Protein AF-0000000082940488 (afdb_homodimer)

Radius of gyration: 34.92 Å; Cα contacts (8 Å, |Δi|>4): 1379; chains: 2; bounding box: 89×104×73 Å

Sequence (712 aa):
MIVILLLLTILHTGLAAIAGYEEVENSFLTKLGLNRRPVVEKNLKIPSATMDLYNSMSNAMTTHFPLPGLHTTSANTAKTYYNKGSTPLNTKSKKYRLQFDIDFIPEKEQIKAAEVRFTMLNNKVQRNEEFIHVIIHDIIQPGTKGVSKPILRIIDSKSINMSKVSKSESFDVTPFIERLSKNKFKENHGILVQCVTLSGSQIRLLSVFDFVSPEKTLLLVYTDDGTSEKSTLERMMQRSKRSVGHSQKRAKKICQRYSMYVDFKEVGFNDWIKAPPGYEAFYCQGKCSFPLASHINASNHAVMQTLMNNYNPALVPLSCCVPTKQSLQTLLYVDVDGKLVVKNYPDMSVDECGCRMIVILLLLTILHTGLAAIAGYEEVENSFLTKLGLNRRPVVEKNLKIPSATMDLYNSMSNAMTTHFPLPGLHTTSANTAKTYYNKGSTPLNTKSKKYRLQFDIDFIPEKEQIKAAEVRFTMLNNKVQRNEEFIHVIIHDIIQPGTKGVSKPILRIIDSKSINMSKVSKSESFDVTPFIERLSKNKFKENHGILVQCVTLSGSQIRLLSVFDFVSPEKTLLLVYTDDGTSEKSTLERMMQRSKRSVGHSQKRAKKICQRYSMYVDFKEVGFNDWIKAPPGYEAFYCQGKCSFPLASHINASNHAVMQTLMNNYNPALVPLSCCVPTKQSLQTLLYVDVDGKLVVKNYPDMSVDECGCR

pLDDT: mean 78.87, std 17.63, range [28.97, 97.25]

Nearest PDB structures (foldseek):
  7zjf-assembly1_A  TM=9.620E-01  e=2.132E-12  Homo sapiens
  3qb4-assembly3_A  TM=9.703E-01  e=2.660E-12  Homo sapiens
  3qb4-assembly3_C  TM=9.561E-01  e=3.918E-12  Homo sapiens
  1lx5-assembly1_A-2  TM=9.769E-01  e=5.772E-12  Homo sapiens
  4n1d-assembly1_A-2  TM=9.496E-01  e=1.252E-11  Homo sapiens

Structure (mmCIF, N/CA/C/O backbone):
data_AF-0000000082940488-model_v1
#
loop_
_entity.id
_entity.type
_entity.pdbx_description
1 polymer 'TGF-beta family profile domain-containing protein'
#
loop_
_atom_site.group_PDB
_atom_site.id
_atom_site.type_symbol
_atom_site.label_atom_id
_atom_site.label_alt_id
_atom_site.label_comp_id
_atom_site.label_asym_id
_atom_site.label_entity_id
_atom_site.label_seq_id
_atom_site.pdbx_PDB_ins_code
_atom_site.Cartn_x
_atom_site.Cartn_y
_atom_site.Cartn_z
_atom_site.occupancy
_atom_site.B_iso_or_equiv
_atom_site.auth_seq_id
_atom_site.auth_comp_id
_atom_site.auth_asym_id
_atom_site.auth_atom_id
_atom_site.pdbx_PDB_model_num
ATOM 1 N N . MET A 1 1 ? 52.688 29.641 -3.926 1 44.78 1 MET A N 1
ATOM 2 C CA . MET A 1 1 ? 51.844 28.922 -4.887 1 44.78 1 MET A CA 1
ATOM 3 C C . MET A 1 1 ? 51.125 27.766 -4.211 1 44.78 1 MET A C 1
ATOM 5 O O . MET A 1 1 ? 49.969 27.469 -4.566 1 44.78 1 MET A O 1
ATOM 9 N N . ILE A 1 2 ? 51.688 27.156 -3.203 1 55.81 2 ILE A N 1
ATOM 10 C CA . ILE A 1 2 ? 51.094 26.016 -2.51 1 55.81 2 ILE A CA 1
ATOM 11 C C . ILE A 1 2 ? 50 26.516 -1.569 1 55.81 2 ILE A C 1
ATOM 13 O O . ILE A 1 2 ? 48.938 25.906 -1.482 1 55.81 2 ILE A O 1
ATOM 17 N N . VAL A 1 3 ? 50.125 27.594 -0.864 1 59.62 3 VAL A N 1
ATOM 18 C CA . VAL A 1 3 ? 49.125 28.109 0.064 1 59.62 3 VAL A CA 1
ATOM 19 C C . VAL A 1 3 ? 47.906 28.547 -0.708 1 59.62 3 VAL A C 1
ATOM 21 O O . VAL A 1 3 ? 46.781 28.328 -0.273 1 59.62 3 VAL A O 1
ATOM 24 N N . ILE A 1 4 ? 48.062 29.094 -1.872 1 55.78 4 ILE A N 1
ATOM 25 C CA . ILE A 1 4 ? 46.906 29.531 -2.67 1 55.78 4 ILE A CA 1
ATOM 26 C C . ILE A 1 4 ? 46.188 28.312 -3.211 1 55.78 4 ILE A C 1
ATOM 28 O O . ILE A 1 4 ? 44.938 28.281 -3.229 1 55.78 4 ILE A O 1
ATOM 32 N N . LEU A 1 5 ? 46.875 27.203 -3.498 1 52.09 5 LEU A N 1
ATOM 33 C CA . LEU A 1 5 ? 46.219 26 -3.984 1 52.09 5 LEU A CA 1
ATOM 34 C C . LEU A 1 5 ? 45.438 25.312 -2.861 1 52.09 5 LEU A C 1
ATOM 36 O O . LEU A 1 5 ? 44.344 24.781 -3.086 1 52.09 5 LEU A O 1
ATOM 40 N N . LEU A 1 6 ? 45.969 25.391 -1.644 1 52.34 6 LEU A N 1
ATOM 41 C CA . LEU A 1 6 ? 45.25 24.797 -0.525 1 52.34 6 LEU A CA 1
ATOM 42 C C . LEU A 1 6 ? 44 25.594 -0.177 1 52.34 6 LEU A C 1
ATOM 44 O O . LEU A 1 6 ? 42.969 25.016 0.131 1 52.34 6 LEU A O 1
ATOM 48 N N . LEU A 1 7 ? 44.094 26.875 -0.26 1 52.06 7 LEU A N 1
ATOM 49 C CA . LEU A 1 7 ? 42.938 27.703 0.033 1 52.06 7 LEU A CA 1
ATOM 50 C C . LEU A 1 7 ? 41.875 27.516 -1.036 1 52.06 7 LEU A C 1
ATOM 52 O O . LEU A 1 7 ? 40.656 27.5 -0.726 1 52.06 7 LEU A O 1
ATOM 56 N N . LEU A 1 8 ? 42.25 27.297 -2.219 1 49.84 8 LEU A N 1
ATOM 57 C CA . LEU A 1 8 ? 41.281 27.094 -3.285 1 49.84 8 LEU A CA 1
ATOM 58 C C . LEU A 1 8 ? 40.625 25.719 -3.158 1 49.84 8 LEU A C 1
ATOM 60 O O . LEU A 1 8 ? 39.438 25.578 -3.459 1 49.84 8 LEU A O 1
ATOM 64 N N . THR A 1 9 ? 41.312 24.75 -2.674 1 49.22 9 THR A N 1
ATOM 65 C CA . THR A 1 9 ? 40.719 23.438 -2.461 1 49.22 9 THR A CA 1
ATOM 66 C C . THR A 1 9 ? 39.75 23.484 -1.264 1 49.22 9 THR A C 1
ATOM 68 O O . THR A 1 9 ? 38.719 22.844 -1.279 1 49.22 9 THR A O 1
ATOM 71 N N . ILE A 1 10 ? 40.094 24.172 -0.23 1 49.59 10 ILE A N 1
ATOM 72 C CA . ILE A 1 10 ? 39.219 24.297 0.922 1 49.59 10 ILE A CA 1
ATOM 73 C C . ILE A 1 10 ? 37.969 25.125 0.539 1 49.59 10 ILE A C 1
ATOM 75 O O . ILE A 1 10 ? 36.844 24.797 0.924 1 49.59 10 ILE A O 1
ATOM 79 N N . LEU A 1 11 ? 38.125 26.141 -0.201 1 48.94 11 LEU A N 1
ATOM 80 C CA . LEU A 1 11 ? 37 26.953 -0.658 1 48.94 11 LEU A CA 1
ATOM 81 C C . LEU A 1 11 ? 36.125 26.172 -1.628 1 48.94 11 LEU A C 1
ATOM 83 O O . LEU A 1 11 ? 34.875 26.297 -1.596 1 48.94 11 LEU A O 1
ATOM 87 N N . HIS A 1 12 ? 36.656 25.406 -2.475 1 46.78 12 HIS A N 1
ATOM 88 C CA . HIS A 1 12 ? 35.875 24.594 -3.398 1 46.78 12 HIS A CA 1
ATOM 89 C C . HIS A 1 12 ? 35.156 23.469 -2.666 1 46.78 12 HIS A C 1
ATOM 91 O O . HIS A 1 12 ? 34 23.156 -2.99 1 46.78 12 HIS A O 1
ATOM 97 N N . THR A 1 13 ? 35.781 22.922 -1.69 1 50.03 13 THR A N 1
ATOM 98 C CA . THR A 1 13 ? 35.125 21.906 -0.878 1 50.03 13 THR A CA 1
ATOM 99 C C . THR A 1 13 ? 34.062 22.531 0.016 1 50.03 13 THR A C 1
ATOM 101 O O . THR A 1 13 ? 33 21.953 0.226 1 50.03 13 THR A O 1
ATOM 104 N N . GLY A 1 14 ? 34.344 23.688 0.537 1 47.44 14 GLY A N 1
ATOM 105 C CA . GLY A 1 14 ? 33.344 24.438 1.308 1 47.44 14 GLY A CA 1
ATOM 106 C C . GLY A 1 14 ? 32.156 24.875 0.481 1 47.44 14 GLY A C 1
ATOM 107 O O . GLY A 1 14 ? 31 24.734 0.917 1 47.44 14 GLY A O 1
ATOM 108 N N . LEU A 1 15 ? 32.469 25.375 -0.651 1 48.31 15 LEU A N 1
ATOM 109 C CA . LEU A 1 15 ? 31.406 25.844 -1.541 1 48.31 15 LEU A CA 1
ATOM 110 C C . LEU A 1 15 ? 30.609 24.656 -2.082 1 48.31 15 LEU A C 1
ATOM 112 O O . LEU A 1 15 ? 29.375 24.75 -2.215 1 48.31 15 LEU A O 1
ATOM 116 N N . ALA A 1 16 ? 31.266 23.594 -2.436 1 48.19 16 ALA A N 1
ATOM 117 C CA . ALA A 1 16 ? 30.562 22.406 -2.895 1 48.19 16 ALA A CA 1
ATOM 118 C C . ALA A 1 16 ? 29.703 21.812 -1.783 1 48.19 16 ALA A C 1
ATOM 120 O O . ALA A 1 16 ? 28.578 21.375 -2.031 1 48.19 16 ALA A O 1
ATOM 121 N N . ALA A 1 17 ? 30.312 21.922 -0.605 1 56 17 ALA A N 1
ATOM 122 C CA . ALA A 1 17 ? 29.547 21.469 0.557 1 56 17 ALA A CA 1
ATOM 123 C C . ALA A 1 17 ? 28.328 22.375 0.787 1 56 17 ALA A C 1
ATOM 125 O O . ALA A 1 17 ? 27.234 21.875 1.087 1 56 17 ALA A O 1
ATOM 126 N N . ILE A 1 18 ? 28.578 23.688 0.544 1 57.03 18 ILE A N 1
ATOM 127 C CA . ILE A 1 18 ? 27.484 24.625 0.733 1 57.03 18 ILE A CA 1
ATOM 128 C C . ILE A 1 18 ? 26.438 24.438 -0.36 1 57.03 18 ILE A C 1
ATOM 130 O O . ILE A 1 18 ? 25.234 24.422 -0.082 1 57.03 18 ILE A O 1
ATOM 134 N N . ALA A 1 19 ? 26.891 24.266 -1.658 1 57.62 19 ALA A N 1
ATOM 135 C CA . ALA A 1 19 ? 25.953 24.062 -2.764 1 57.62 19 ALA A CA 1
ATOM 136 C C . ALA A 1 19 ? 25.172 22.766 -2.598 1 57.62 19 ALA A C 1
ATOM 138 O O . ALA A 1 19 ? 23.969 22.719 -2.859 1 57.62 19 ALA A O 1
ATOM 139 N N . GLY A 1 20 ? 25.922 21.844 -2.098 1 62.97 20 GLY A N 1
ATOM 140 C CA . GLY A 1 20 ? 25.266 20.578 -1.836 1 62.97 20 GLY A CA 1
ATOM 141 C C . GLY A 1 20 ? 24.172 20.672 -0.779 1 62.97 20 GLY A C 1
ATOM 142 O O . GLY A 1 20 ? 23.094 20.125 -0.945 1 62.97 20 GLY A O 1
ATOM 143 N N . TYR A 1 21 ? 24.469 21.562 0.129 1 69.44 21 TYR A N 1
ATOM 144 C CA . TYR A 1 21 ? 23.516 21.75 1.215 1 69.44 21 TYR A CA 1
ATOM 145 C C . TYR A 1 21 ? 22.25 22.453 0.721 1 69.44 21 TYR A C 1
ATOM 147 O O . TYR A 1 21 ? 21.141 22.062 1.073 1 69.44 21 TYR A O 1
ATOM 155 N N . GLU A 1 22 ? 22.484 23.453 -0.119 1 75.19 22 GLU A N 1
ATOM 156 C CA . GLU A 1 22 ? 21.344 24.203 -0.61 1 75.19 22 GLU A CA 1
ATOM 157 C C . GLU A 1 22 ? 20.422 23.344 -1.455 1 75.19 22 GLU A C 1
ATOM 159 O O . GLU A 1 22 ? 19.188 23.453 -1.372 1 75.19 22 GLU A O 1
ATOM 164 N N . GLU A 1 23 ? 21.031 22.531 -2.133 1 74.19 23 GLU A N 1
ATOM 165 C CA . GLU A 1 23 ? 20.234 21.656 -2.986 1 74.19 23 GLU A CA 1
ATOM 166 C C . GLU A 1 23 ? 19.438 20.656 -2.156 1 74.19 23 GLU A C 1
ATOM 168 O O . GLU A 1 23 ? 18.281 20.375 -2.447 1 74.19 23 GLU A O 1
ATOM 173 N N . VAL A 1 24 ? 20.078 20.219 -1.162 1 72.38 24 VAL A N 1
ATOM 174 C CA . VAL A 1 24 ? 19.422 19.234 -0.3 1 72.38 24 VAL A CA 1
ATOM 175 C C . VAL A 1 24 ? 18.297 19.906 0.484 1 72.38 24 VAL A C 1
ATOM 177 O O . VAL A 1 24 ? 17.203 19.344 0.636 1 72.38 24 VAL A O 1
ATOM 180 N N . GLU A 1 25 ? 18.672 21.078 0.866 1 77.5 25 GLU A N 1
ATOM 181 C CA . GLU A 1 25 ? 17.656 21.844 1.582 1 77.5 25 GLU A CA 1
ATOM 182 C C . GLU A 1 25 ? 16.438 22.109 0.695 1 77.5 25 GLU A C 1
ATOM 184 O O . GLU A 1 25 ? 15.297 21.953 1.136 1 77.5 25 GLU A O 1
ATOM 189 N N . ASN A 1 26 ? 16.734 22.391 -0.512 1 78.56 26 ASN A N 1
ATOM 190 C CA . ASN A 1 26 ? 15.641 22.656 -1.443 1 78.56 26 ASN A CA 1
ATOM 191 C C . ASN A 1 26 ? 14.797 21.422 -1.713 1 78.56 26 ASN A C 1
ATOM 193 O O . ASN A 1 26 ? 13.578 21.5 -1.856 1 78.56 26 ASN A O 1
ATOM 197 N N . SER A 1 27 ? 15.492 20.375 -1.726 1 75.06 27 SER A N 1
ATOM 198 C CA . SER A 1 27 ? 14.773 19.125 -1.928 1 75.06 27 SER A CA 1
ATOM 199 C C . SER A 1 27 ? 13.844 18.828 -0.754 1 75.06 27 SER A C 1
ATOM 201 O O . SER A 1 27 ? 12.703 18.391 -0.95 1 75.06 27 SER A O 1
ATOM 203 N N . PHE A 1 28 ? 14.391 19.109 0.377 1 78 28 PHE A N 1
ATOM 204 C CA . PHE A 1 28 ? 13.578 18.891 1.57 1 78 28 PHE A CA 1
ATOM 205 C C . PHE A 1 28 ? 12.383 19.844 1.596 1 78 28 PHE A C 1
ATOM 207 O O . PHE A 1 28 ? 11.258 19.422 1.873 1 78 28 PHE A O 1
ATOM 214 N N . LEU A 1 29 ? 12.68 21.016 1.239 1 82.69 29 LEU A N 1
ATOM 215 C CA . LEU A 1 29 ? 11.617 22.016 1.212 1 82.69 29 LEU A CA 1
ATOM 216 C C . LEU A 1 29 ? 10.547 21.641 0.192 1 82.69 29 LEU A C 1
ATOM 218 O O . LEU A 1 29 ? 9.352 21.75 0.47 1 82.69 29 LEU A O 1
ATOM 222 N N . THR A 1 30 ? 11.016 21.172 -0.862 1 76.94 30 THR A N 1
ATOM 223 C CA . THR A 1 30 ? 10.078 20.766 -1.903 1 76.94 30 THR A CA 1
ATOM 224 C C . THR A 1 30 ? 9.203 19.609 -1.425 1 76.94 30 THR A C 1
ATOM 226 O O . THR A 1 30 ? 8.008 19.562 -1.714 1 76.94 30 THR A O 1
ATOM 229 N N . LYS A 1 31 ? 9.805 18.75 -0.681 1 73.69 31 LYS A N 1
ATOM 230 C CA . LYS A 1 31 ? 9.062 17.609 -0.146 1 73.69 31 LYS A CA 1
ATOM 231 C C . LYS A 1 31 ? 8.016 18.078 0.865 1 73.69 31 LYS A C 1
ATOM 233 O O . LYS A 1 31 ? 6.965 17.438 1.011 1 73.69 31 LYS A O 1
ATOM 238 N N . LEU A 1 32 ? 8.406 19.172 1.502 1 73.31 32 LEU A N 1
ATOM 239 C CA . LEU A 1 32 ? 7.461 19.719 2.473 1 73.31 32 LEU A CA 1
ATOM 240 C C . LEU A 1 32 ? 6.43 20.609 1.787 1 73.31 32 LEU A C 1
ATOM 242 O O . LEU A 1 32 ? 5.516 21.109 2.438 1 73.31 32 LEU A O 1
ATOM 246 N N . GLY A 1 33 ? 6.641 20.719 0.52 1 72.81 33 GLY A N 1
ATOM 247 C CA . GLY A 1 33 ? 5.723 21.562 -0.225 1 72.81 33 GLY A CA 1
ATOM 248 C C . GLY A 1 33 ? 6.078 23.031 -0.154 1 72.81 33 GLY A C 1
ATOM 249 O O . GLY A 1 33 ? 5.219 23.891 -0.354 1 72.81 33 GLY A O 1
ATOM 250 N N . LEU A 1 34 ? 7.285 23.25 0.234 1 79.69 34 LEU A N 1
ATOM 251 C CA . LEU A 1 34 ? 7.766 24.625 0.327 1 79.69 34 LEU A CA 1
ATOM 252 C C . LEU A 1 34 ? 8.703 24.953 -0.83 1 79.69 34 LEU A C 1
ATOM 254 O O . LEU A 1 34 ? 9.453 24.094 -1.292 1 79.69 34 LEU A O 1
ATOM 258 N N . ASN A 1 35 ? 8.555 26.109 -1.35 1 80.56 35 ASN A N 1
ATOM 259 C CA . ASN A 1 35 ? 9.398 26.5 -2.467 1 80.56 35 ASN A CA 1
ATOM 260 C C . ASN A 1 35 ? 10.609 27.312 -1.991 1 80.56 35 ASN A C 1
ATOM 262 O O . ASN A 1 35 ? 11.594 27.453 -2.717 1 80.56 35 ASN A O 1
ATOM 266 N N . ARG A 1 36 ? 10.453 27.828 -0.798 1 85.06 36 ARG A N 1
ATOM 267 C CA . ARG A 1 36 ? 11.555 28.578 -0.198 1 85.06 36 ARG A CA 1
ATOM 268 C C . ARG A 1 36 ? 11.492 28.516 1.324 1 85.06 36 ARG A C 1
ATOM 270 O O . ARG A 1 36 ? 10.469 28.141 1.895 1 85.06 36 ARG A O 1
ATOM 277 N N . ARG A 1 37 ? 12.523 28.875 1.889 1 87.19 37 ARG A N 1
ATOM 278 C CA . ARG A 1 37 ? 12.586 28.906 3.346 1 87.19 37 ARG A CA 1
ATOM 279 C C . ARG A 1 37 ? 11.656 29.984 3.908 1 87.19 37 ARG A C 1
ATOM 281 O O . ARG A 1 37 ? 11.664 31.125 3.445 1 87.19 37 ARG A O 1
ATOM 288 N N . PRO A 1 38 ? 10.922 29.594 4.797 1 88.94 38 PRO A N 1
ATOM 289 C CA . PRO A 1 38 ? 10.008 30.578 5.379 1 88.94 38 PRO A CA 1
ATOM 290 C C . PRO A 1 38 ? 10.727 31.609 6.242 1 88.94 38 PRO A C 1
ATOM 292 O O . PRO A 1 38 ? 11.734 31.297 6.875 1 88.94 38 PRO A O 1
ATOM 295 N N . VAL A 1 39 ? 10.188 32.781 6.098 1 85.94 39 VAL A N 1
ATOM 296 C CA . VAL A 1 39 ? 10.688 33.844 6.953 1 85.94 39 VAL A CA 1
ATOM 297 C C . VAL A 1 39 ? 9.766 34.031 8.164 1 85.94 39 VAL A C 1
ATOM 299 O O . VAL A 1 39 ? 8.57 34.281 8.008 1 85.94 39 VAL A O 1
ATOM 302 N N . VAL A 1 40 ? 10.422 33.812 9.281 1 87.56 40 VAL A N 1
ATOM 303 C CA . VAL A 1 40 ? 9.609 33.812 10.492 1 87.56 40 VAL A CA 1
ATOM 304 C C . VAL A 1 40 ? 9.859 35.094 11.266 1 87.56 40 VAL A C 1
ATOM 306 O O . VAL A 1 40 ? 10.992 35.562 11.352 1 87.56 40 VAL A O 1
ATOM 309 N N . GLU A 1 41 ? 8.758 35.562 11.734 1 83.5 41 GLU A N 1
ATOM 310 C CA . GLU A 1 41 ? 8.867 36.719 12.625 1 83.5 41 GLU A CA 1
ATOM 311 C C . GLU A 1 41 ? 9.508 36.344 13.953 1 83.5 41 GLU A C 1
ATOM 313 O O . GLU A 1 41 ? 9.273 35.25 14.469 1 83.5 41 GLU A O 1
ATOM 318 N N . LYS A 1 42 ? 10.477 37.125 14.484 1 76.88 42 LYS A N 1
ATOM 319 C CA . LYS A 1 42 ? 11.258 36.875 15.688 1 76.88 42 LYS A CA 1
ATOM 320 C C . LYS A 1 42 ? 10.359 36.5 16.875 1 76.88 42 LYS A C 1
ATOM 322 O O . LYS A 1 42 ? 10.656 35.594 17.625 1 76.88 42 LYS A O 1
ATOM 327 N N . ASN A 1 43 ? 9.219 37.25 17.031 1 81.94 43 ASN A N 1
ATOM 328 C CA . ASN A 1 43 ? 8.406 37.031 18.234 1 81.94 43 ASN A CA 1
ATOM 329 C C . ASN A 1 43 ? 7.09 36.344 17.891 1 81.94 43 ASN A C 1
ATOM 331 O O . ASN A 1 43 ? 6.027 36.75 18.359 1 81.94 43 ASN A O 1
ATOM 335 N N . LEU A 1 44 ? 7.305 35.188 17.203 1 86.44 44 LEU A N 1
ATOM 336 C CA . LEU A 1 44 ? 6.086 34.469 16.875 1 86.44 44 LEU A CA 1
ATOM 337 C C . LEU A 1 44 ? 5.645 33.594 18.047 1 86.44 44 LEU A C 1
ATOM 339 O O . LEU A 1 44 ? 6.426 32.781 18.562 1 86.44 44 LEU A O 1
ATOM 343 N N . LYS A 1 45 ? 4.453 33.844 18.562 1 88.31 45 LYS A N 1
ATOM 344 C CA . LYS A 1 45 ? 3.879 33.031 19.641 1 88.31 45 LYS A CA 1
ATOM 345 C C . LYS A 1 45 ? 2.922 32 19.078 1 88.31 45 LYS A C 1
ATOM 347 O O . LYS A 1 45 ? 2.049 32.312 18.266 1 88.31 45 LYS A O 1
ATOM 352 N N . ILE A 1 46 ? 3.133 30.75 19.531 1 93.5 46 ILE A N 1
ATOM 353 C CA . ILE A 1 46 ? 2.26 29.656 19.109 1 93.5 46 ILE A CA 1
ATOM 354 C C . ILE A 1 46 ? 1.035 29.594 20.016 1 93.5 46 ILE A C 1
ATOM 356 O O . ILE A 1 46 ? 1.158 29.344 21.219 1 93.5 46 ILE A O 1
ATOM 360 N N . PRO A 1 47 ? -0.066 29.766 19.391 1 93.19 47 PRO A N 1
ATOM 361 C CA . PRO A 1 47 ? -1.275 29.672 20.203 1 93.19 47 PRO A CA 1
ATOM 362 C C . PRO A 1 47 ? -1.434 28.297 20.859 1 93.19 47 PRO A C 1
ATOM 364 O O . PRO A 1 47 ? -1.02 27.281 20.297 1 93.19 47 PRO A O 1
ATOM 367 N N . SER A 1 48 ? -2.1 28.328 21.984 1 89 48 SER A N 1
ATOM 368 C CA . SER A 1 48 ? -2.295 27.078 22.719 1 89 48 SER A CA 1
ATOM 369 C C . SER A 1 48 ? -3.123 26.078 21.922 1 89 48 SER A C 1
ATOM 371 O O . SER A 1 48 ? -2.857 24.875 21.953 1 89 48 SER A O 1
ATOM 373 N N . ALA A 1 49 ? -4.039 26.594 21.219 1 87.75 49 ALA A N 1
ATOM 374 C CA . ALA A 1 49 ? -4.895 25.719 20.422 1 87.75 49 ALA A CA 1
ATOM 375 C C . ALA A 1 49 ? -4.09 24.984 19.359 1 87.75 49 ALA A C 1
ATOM 377 O O . ALA A 1 49 ? -4.324 23.797 19.109 1 87.75 49 ALA A O 1
ATOM 378 N N . THR A 1 50 ? -3.193 25.656 18.781 1 92.5 50 THR A N 1
ATOM 379 C CA . THR A 1 50 ? -2.346 25.047 17.766 1 92.5 50 THR A CA 1
ATOM 380 C C . THR A 1 50 ? -1.415 24.016 18.391 1 92.5 50 THR A C 1
ATOM 382 O O . THR A 1 50 ? -1.231 22.922 17.828 1 92.5 50 THR A O 1
ATOM 385 N N . MET A 1 51 ? -0.918 24.359 19.516 1 92.31 51 MET A N 1
ATOM 386 C CA . MET A 1 51 ? -0.034 23.438 20.203 1 92.31 51 MET A CA 1
ATOM 387 C C . MET A 1 51 ? -0.795 22.188 20.625 1 92.31 51 MET A C 1
ATOM 389 O O . MET A 1 51 ? -0.266 21.078 20.562 1 92.31 51 MET A O 1
ATOM 393 N N . ASP A 1 52 ? -1.982 22.453 21.062 1 88.38 52 ASP A N 1
ATOM 394 C CA . ASP A 1 52 ? -2.824 21.328 21.422 1 88.38 52 ASP A CA 1
ATOM 395 C C . ASP A 1 52 ? -3.08 20.422 20.219 1 88.38 52 ASP A C 1
ATOM 397 O O . ASP A 1 52 ? -3.074 19.188 20.359 1 88.38 52 ASP A O 1
ATOM 401 N N . LEU A 1 53 ? -3.316 21.047 19.219 1 88.62 53 LEU A N 1
ATOM 402 C CA . LEU A 1 53 ? -3.527 20.297 17.984 1 88.62 53 LEU A CA 1
ATOM 403 C C . LEU A 1 53 ? -2.289 19.484 17.625 1 88.62 53 LEU A C 1
ATOM 405 O O . LEU A 1 53 ? -2.393 18.297 17.297 1 88.62 53 LEU A O 1
ATOM 409 N N . TYR A 1 54 ? -1.173 20.047 17.641 1 92.94 54 TYR A N 1
ATOM 410 C CA . TYR A 1 54 ? 0.091 19.359 17.375 1 92.94 54 TYR A CA 1
ATOM 411 C C . TYR A 1 54 ? 0.265 18.156 18.281 1 92.94 54 TYR A C 1
ATOM 413 O O . TYR A 1 54 ? 0.608 17.062 17.812 1 92.94 54 TYR A O 1
ATOM 421 N N . ASN A 1 55 ? 0.017 18.375 19.531 1 90.88 55 ASN A N 1
ATOM 422 C CA . ASN A 1 55 ? 0.179 17.281 20.5 1 90.88 55 ASN A CA 1
ATOM 423 C C . ASN A 1 55 ? -0.799 16.141 20.234 1 90.88 55 ASN A C 1
ATOM 425 O O . ASN A 1 55 ? -0.436 14.977 20.328 1 90.88 55 ASN A O 1
ATOM 429 N N . SER A 1 56 ? -1.923 16.547 19.875 1 86.69 56 SER A N 1
ATOM 430 C CA . SER A 1 56 ? -2.932 15.531 19.578 1 86.69 56 SER A CA 1
ATOM 431 C C . SER A 1 56 ? -2.559 14.727 18.344 1 86.69 56 SER A C 1
ATOM 433 O O . SER A 1 56 ? -2.684 13.5 18.328 1 86.69 56 SER A O 1
ATOM 435 N N . MET A 1 57 ? -2.051 15.367 17.359 1 85.69 57 MET A N 1
ATOM 436 C CA . MET A 1 57 ? -1.688 14.719 16.109 1 85.69 57 MET A CA 1
ATOM 437 C C . MET A 1 57 ? -0.433 13.867 16.281 1 85.69 57 MET A C 1
ATOM 439 O O . MET A 1 57 ? -0.303 12.812 15.656 1 85.69 57 MET A O 1
ATOM 443 N N . SER A 1 58 ? 0.415 14.406 17 1 87.25 58 SER A N 1
ATOM 444 C CA . SER A 1 58 ? 1.673 13.703 17.234 1 87.25 58 SER A CA 1
ATOM 445 C C . SER A 1 58 ? 1.45 12.422 18.031 1 87.25 58 SER A C 1
ATOM 447 O O . SER A 1 58 ? 2.152 11.43 17.828 1 87.25 58 SER A O 1
ATOM 449 N N . ASN A 1 59 ? 0.486 12.469 18.891 1 79.94 59 ASN A N 1
ATOM 450 C CA . ASN A 1 59 ? 0.208 11.312 19.734 1 79.94 59 ASN A CA 1
ATOM 451 C C . ASN A 1 59 ? -0.758 10.344 19.047 1 79.94 59 ASN A C 1
ATOM 453 O O . ASN A 1 59 ? -0.744 9.148 19.328 1 79.94 59 ASN A O 1
ATOM 457 N N . ALA A 1 60 ? -1.731 10.93 18.25 1 65.88 60 ALA A N 1
ATOM 458 C CA . ALA A 1 60 ? -2.746 10.086 17.641 1 65.88 60 ALA A CA 1
ATOM 459 C C . ALA A 1 60 ? -2.199 9.406 16.375 1 65.88 60 ALA A C 1
ATOM 461 O O . ALA A 1 60 ? -1.346 9.961 15.688 1 65.88 60 ALA A O 1
ATOM 462 N N . MET A 1 61 ? -1.645 8.266 16.484 1 53.25 61 MET A N 1
ATOM 463 C CA . MET A 1 61 ? -1.134 7.543 15.328 1 53.25 61 MET A CA 1
ATOM 464 C C . MET A 1 61 ? -2.066 7.699 14.133 1 53.25 61 MET A C 1
ATOM 466 O O . MET A 1 61 ? -1.746 7.258 13.031 1 53.25 61 MET A O 1
ATOM 470 N N . THR A 1 62 ? -3.295 8.102 14.406 1 52.19 62 THR A N 1
ATOM 471 C CA . THR A 1 62 ? -4.234 8.109 13.297 1 52.19 62 THR A CA 1
ATOM 472 C C . THR A 1 62 ? -4.461 9.539 12.789 1 52.19 62 THR A C 1
ATOM 474 O O . THR A 1 62 ? -4.348 10.492 13.555 1 52.19 62 THR A O 1
ATOM 477 N N . THR A 1 63 ? -4.273 9.688 11.609 1 52.91 63 THR A N 1
ATOM 478 C CA . THR A 1 63 ? -4.512 10.93 10.875 1 52.91 63 THR A CA 1
ATOM 479 C C . THR A 1 63 ? -5.914 11.461 11.156 1 52.91 63 THR A C 1
ATOM 481 O O . THR A 1 63 ? -6.371 12.391 10.492 1 52.91 63 THR A O 1
ATOM 484 N N . HIS A 1 64 ? -6.715 10.688 12.023 1 52.06 64 HIS A N 1
ATOM 485 C CA . HIS A 1 64 ? -8.078 11.141 12.273 1 52.06 64 HIS A CA 1
ATOM 486 C C . HIS A 1 64 ? -8.117 12.227 13.336 1 52.06 64 HIS A C 1
ATOM 488 O O . HIS A 1 64 ? -7.508 12.086 14.398 1 52.06 64 HIS A O 1
ATOM 494 N N . PHE A 1 65 ? -8.188 13.375 12.883 1 54.34 65 PHE A N 1
ATOM 495 C CA . PHE A 1 65 ? -8.328 14.438 13.875 1 54.34 65 PHE A CA 1
ATOM 496 C C . PHE A 1 65 ? -9.586 14.242 14.703 1 54.34 65 PHE A C 1
ATOM 498 O O . PHE A 1 65 ? -10.656 13.969 14.156 1 54.34 65 PHE A O 1
ATOM 505 N N . PRO A 1 66 ? -9.438 13.852 16 1 46.66 66 PRO A N 1
ATOM 506 C CA . PRO A 1 66 ? -10.562 13.625 16.906 1 46.66 66 PRO A CA 1
ATOM 507 C C . PRO A 1 66 ? -11.562 14.773 16.906 1 46.66 66 PRO A C 1
ATOM 509 O O . PRO A 1 66 ? -12.008 15.211 17.984 1 46.66 66 PRO A O 1
ATOM 512 N N . LEU A 1 67 ? -11.836 15.422 15.992 1 50.69 67 LEU A N 1
ATOM 513 C CA . LEU A 1 67 ? -12.82 16.469 16.281 1 50.69 67 LEU A CA 1
ATOM 514 C C . LEU A 1 67 ? -14.195 15.852 16.547 1 50.69 67 LEU A C 1
ATOM 516 O O . LEU A 1 67 ? -14.664 15.008 15.781 1 50.69 67 LEU A O 1
ATOM 520 N N . PRO A 1 68 ? -14.586 15.977 17.734 1 45.84 68 PRO A N 1
ATOM 521 C CA . PRO A 1 68 ? -15.945 15.492 17.969 1 45.84 68 PRO A CA 1
ATOM 522 C C . PRO A 1 68 ? -16.922 15.867 16.844 1 45.84 68 PRO A C 1
ATOM 524 O O . PRO A 1 68 ? -17 17.047 16.469 1 45.84 68 PRO A O 1
ATOM 527 N N . GLY A 1 69 ? -17.562 14.914 16.172 1 48.06 69 GLY A N 1
ATOM 528 C CA . GLY A 1 69 ? -18.594 15.094 15.156 1 48.06 69 GLY A CA 1
ATOM 529 C C . GLY A 1 69 ? -18.031 15.305 13.766 1 48.06 69 GLY A C 1
ATOM 530 O O . GLY A 1 69 ? -18.766 15.305 12.781 1 48.06 69 GLY A O 1
ATOM 531 N N . LEU A 1 70 ? -16.797 15.898 13.68 1 51.62 70 LEU A N 1
ATOM 532 C CA . LEU A 1 70 ? -16.281 16.234 12.359 1 51.62 70 LEU A CA 1
ATOM 533 C C . LEU A 1 70 ? -15.453 15.086 11.789 1 51.62 70 LEU A C 1
ATOM 535 O O . LEU A 1 70 ? -14.609 14.516 12.484 1 51.62 70 LEU A O 1
ATOM 539 N N . HIS A 1 71 ? -15.914 14.289 11.039 1 47.19 71 HIS A N 1
ATOM 540 C CA . HIS A 1 71 ? -15.352 13.18 10.273 1 47.19 71 HIS A CA 1
ATOM 541 C C . HIS A 1 71 ? -14.055 13.578 9.594 1 47.19 71 HIS A C 1
ATOM 543 O O . HIS A 1 71 ? -14.055 13.961 8.422 1 47.19 71 HIS A O 1
ATOM 549 N N . THR A 1 72 ? -13.102 14.172 10.336 1 58.91 72 THR A N 1
ATOM 550 C CA . THR A 1 72 ? -11.852 14.516 9.672 1 58.91 72 THR A CA 1
ATOM 551 C C . THR A 1 72 ? -11.008 13.273 9.414 1 58.91 72 THR A C 1
ATOM 553 O O . THR A 1 72 ? -9.906 13.133 9.953 1 58.91 72 THR A O 1
ATOM 556 N N . THR A 1 73 ? -11.578 12.172 9.039 1 60.56 73 THR A N 1
ATOM 557 C CA . THR A 1 73 ? -10.938 10.859 9.039 1 60.56 73 THR A CA 1
ATOM 558 C C . THR A 1 73 ? -9.648 10.898 8.219 1 60.56 73 THR A C 1
ATOM 560 O O . THR A 1 73 ? -8.68 10.211 8.555 1 60.56 73 THR A O 1
ATOM 563 N N . SER A 1 74 ? -9.508 11.852 7.238 1 73.38 74 SER A N 1
ATOM 564 C CA . SER A 1 74 ? -8.359 11.602 6.367 1 73.38 74 SER A CA 1
ATOM 565 C C . SER A 1 74 ? -7.48 12.836 6.246 1 73.38 74 SER A C 1
ATOM 567 O O . SER A 1 74 ? -6.598 12.898 5.383 1 73.38 74 SER A O 1
ATOM 569 N N . ALA A 1 75 ? -7.516 13.852 7.27 1 85.81 75 ALA A N 1
ATOM 570 C CA . ALA A 1 75 ? -6.723 15.062 7.102 1 85.81 75 ALA A CA 1
ATOM 571 C C . ALA A 1 75 ? -5.316 14.883 7.656 1 85.81 75 ALA A C 1
ATOM 573 O O . ALA A 1 75 ? -5.137 14.352 8.758 1 85.81 75 ALA A O 1
ATOM 574 N N . ASN A 1 76 ? -4.316 15.336 6.898 1 87.5 76 ASN A N 1
ATOM 575 C CA . ASN A 1 76 ? -2.939 15.219 7.359 1 87.5 76 ASN A CA 1
ATOM 576 C C . ASN A 1 76 ? -2.301 16.578 7.59 1 87.5 76 ASN A C 1
ATOM 578 O O . ASN A 1 76 ? -1.139 16.672 7.992 1 87.5 76 ASN A O 1
ATOM 582 N N . THR A 1 77 ? -3.043 17.625 7.34 1 90.69 77 THR A N 1
ATOM 583 C CA . THR A 1 77 ? -2.521 18.969 7.473 1 90.69 77 THR A CA 1
ATOM 584 C C . THR A 1 77 ? -3.539 19.875 8.164 1 90.69 77 THR A C 1
ATOM 586 O O . THR A 1 77 ? -4.742 19.781 7.91 1 90.69 77 THR A O 1
ATOM 589 N N . ALA A 1 78 ? -3.049 20.688 8.984 1 92.69 78 ALA A N 1
ATOM 590 C CA . ALA A 1 78 ? -3.863 21.719 9.641 1 92.69 78 ALA A CA 1
ATOM 591 C C . ALA A 1 78 ? -3.184 23.078 9.578 1 92.69 78 ALA A C 1
ATOM 593 O O . ALA A 1 78 ? -1.984 23.203 9.844 1 92.69 78 ALA A O 1
ATOM 594 N N . LYS A 1 79 ? -3.93 24.062 9.188 1 93.12 79 LYS A N 1
ATOM 595 C CA . LYS A 1 79 ? -3.422 25.422 9.133 1 93.12 79 LYS A CA 1
ATOM 596 C C . LYS A 1 79 ? -4.172 26.328 10.102 1 93.12 79 LYS A C 1
ATOM 598 O O . LYS A 1 79 ? -5.387 26.203 10.266 1 93.12 79 LYS A O 1
ATOM 603 N N . THR A 1 80 ? -3.428 27.188 10.664 1 94.5 80 THR A N 1
ATOM 604 C CA . THR A 1 80 ? -4 28.125 11.625 1 94.5 80 THR A CA 1
ATOM 605 C C . THR A 1 80 ? -4.074 29.531 11.039 1 94.5 80 THR A C 1
ATOM 607 O O . THR A 1 80 ? -3.104 30.016 10.461 1 94.5 80 THR A O 1
ATOM 610 N N . TYR A 1 81 ? -5.273 30.156 11.195 1 93.62 81 TYR A N 1
ATOM 611 C CA . TYR A 1 81 ? -5.488 31.547 10.773 1 93.62 81 TYR A CA 1
ATOM 612 C C . TYR A 1 81 ? -5.914 32.406 11.953 1 93.62 81 TYR A C 1
ATOM 614 O O . TYR A 1 81 ? -6.777 32.031 12.742 1 93.62 81 TYR A O 1
ATOM 622 N N . TYR A 1 82 ? -5.301 33.562 12 1 92 82 TYR A N 1
ATOM 623 C CA . TYR A 1 82 ? -5.625 34.5 13.062 1 92 82 TYR A CA 1
ATOM 624 C C . TYR A 1 82 ? -6.762 35.438 12.641 1 92 82 TYR A C 1
ATOM 626 O O . TYR A 1 82 ? -6.91 35.75 11.461 1 92 82 TYR A O 1
ATOM 634 N N . ASN A 1 83 ? -7.535 35.75 13.688 1 91.81 83 ASN A N 1
ATOM 635 C CA . ASN A 1 83 ? -8.594 36.719 13.438 1 91.81 83 ASN A CA 1
ATOM 636 C C . ASN A 1 83 ? -8.031 38.125 13.219 1 91.81 83 ASN A C 1
ATOM 638 O O . ASN A 1 83 ? -7.215 38.594 14.008 1 91.81 83 ASN A O 1
ATOM 642 N N . LYS A 1 84 ? -8.453 38.656 12.062 1 85.38 84 LYS A N 1
ATOM 643 C CA . LYS A 1 84 ? -8.047 40.031 11.75 1 85.38 84 LYS A CA 1
ATOM 644 C C . LYS A 1 84 ? -9.242 40.969 11.789 1 85.38 84 LYS A C 1
ATOM 646 O O . LYS A 1 84 ? -9.172 42.094 11.266 1 85.38 84 LYS A O 1
ATOM 651 N N . GLY A 1 85 ? -10.273 40.5 12.336 1 76.56 85 GLY A N 1
ATOM 652 C CA . GLY A 1 85 ? -11.469 41.312 12.391 1 76.56 85 GLY A CA 1
ATOM 653 C C . GLY A 1 85 ? -11.336 42.5 13.32 1 76.56 85 GLY A C 1
ATOM 654 O O . GLY A 1 85 ? -10.477 42.5 14.211 1 76.56 85 GLY A O 1
ATOM 655 N N . SER A 1 86 ? -11.961 43.562 12.938 1 70.44 86 SER A N 1
ATOM 656 C CA . SER A 1 86 ? -11.906 44.812 13.719 1 70.44 86 SER A CA 1
ATOM 657 C C . SER A 1 86 ? -12.727 44.688 14.992 1 70.44 86 SER A C 1
ATOM 659 O O . SER A 1 86 ? -13.711 43.938 15.039 1 70.44 86 SER A O 1
ATOM 661 N N . THR A 1 87 ? -12.148 45.25 16.125 1 67.81 87 THR A N 1
ATOM 662 C CA . THR A 1 87 ? -12.883 45.312 17.375 1 67.81 87 THR A CA 1
ATOM 663 C C . THR A 1 87 ? -14.219 46 17.203 1 67.81 87 THR A C 1
ATOM 665 O O . THR A 1 87 ? -14.32 46.969 16.438 1 67.81 87 THR A O 1
ATOM 668 N N . PRO A 1 88 ? -15.195 45.312 17.672 1 66.19 88 PRO A N 1
ATOM 669 C CA . PRO A 1 88 ? -16.5 45.969 17.547 1 66.19 88 PRO A CA 1
ATOM 670 C C . PRO A 1 88 ? -16.5 47.406 18.078 1 66.19 88 PRO A C 1
ATOM 672 O O . PRO A 1 88 ? -15.844 47.688 19.078 1 66.19 88 PRO A O 1
ATOM 675 N N . LEU A 1 89 ? -16.984 48.281 17.281 1 62.56 89 LEU A N 1
ATOM 676 C CA . LEU A 1 89 ? -17.125 49.688 17.688 1 62.56 89 LEU A CA 1
ATOM 677 C C . LEU A 1 89 ? -18.047 49.812 18.891 1 62.56 89 LEU A C 1
ATOM 679 O O . LEU A 1 89 ? -17.812 50.625 19.781 1 62.56 89 LEU A O 1
ATOM 683 N N . ASN A 1 90 ? -19.094 48.906 18.875 1 65.25 90 ASN A N 1
ATOM 684 C CA . ASN A 1 90 ? -20.047 48.906 19.984 1 65.25 90 ASN A CA 1
ATOM 685 C C . ASN A 1 90 ? -19.844 47.719 20.906 1 65.25 90 ASN A C 1
ATOM 687 O O . ASN A 1 90 ? -20.078 46.562 20.484 1 65.25 90 ASN A O 1
ATOM 691 N N . THR A 1 91 ? -19.359 47.969 22.047 1 62.94 91 THR A N 1
ATOM 692 C CA . THR A 1 91 ? -19.078 46.938 23.016 1 62.94 91 THR A CA 1
ATOM 693 C C . THR A 1 91 ? -20.359 46.188 23.391 1 62.94 91 THR A C 1
ATOM 695 O O . THR A 1 91 ? -20.297 45.062 23.906 1 62.94 91 THR A O 1
ATOM 698 N N . LYS A 1 92 ? -21.484 46.781 23.156 1 65.88 92 LYS A N 1
ATOM 699 C CA . LYS A 1 92 ? -22.75 46.156 23.547 1 65.88 92 LYS A CA 1
ATOM 700 C C . LYS A 1 92 ? -23.312 45.312 22.406 1 65.88 92 LYS A C 1
ATOM 702 O O . LYS A 1 92 ? -24.391 44.75 22.531 1 65.88 92 LYS A O 1
ATOM 707 N N . SER A 1 93 ? -22.484 45.219 21.469 1 71.5 93 SER A N 1
ATOM 708 C CA . SER A 1 93 ? -23 44.5 20.297 1 71.5 93 SER A CA 1
ATOM 709 C C . SER A 1 93 ? -23.125 43 20.562 1 71.5 93 SER A C 1
ATOM 711 O O . SER A 1 93 ? -22.312 42.438 21.266 1 71.5 93 SER A O 1
ATOM 713 N N . LYS A 1 94 ? -24.312 42.469 20.125 1 77.31 94 LYS A N 1
ATOM 714 C CA . LYS A 1 94 ? -24.578 41.031 20.234 1 77.31 94 LYS A CA 1
ATOM 715 C C . LYS A 1 94 ? -23.969 40.281 19.062 1 77.31 94 LYS A C 1
ATOM 717 O O . LYS A 1 94 ? -24.047 39.031 19.016 1 77.31 94 LYS A O 1
ATOM 722 N N . LYS A 1 95 ? -23.375 41.094 18.203 1 84.12 95 LYS A N 1
ATOM 723 C CA . LYS A 1 95 ? -22.812 40.5 17.016 1 84.12 95 LYS A CA 1
ATOM 724 C C . LYS A 1 95 ? -21.344 40.875 16.828 1 84.12 95 LYS A C 1
ATOM 726 O O . LYS A 1 95 ? -20.953 42 17.172 1 84.12 95 LYS A O 1
ATOM 731 N N . TYR A 1 96 ? -20.578 40 16.406 1 88.19 96 TYR A N 1
ATOM 732 C CA . TYR A 1 96 ? -19.156 40.25 16.141 1 88.19 96 TYR A CA 1
ATOM 733 C C . TYR A 1 96 ? -18.734 39.625 14.82 1 88.19 96 TYR A C 1
ATOM 735 O O . TYR A 1 96 ? -19.031 38.438 14.562 1 88.19 96 TYR A O 1
ATOM 743 N N . ARG A 1 97 ? -18.094 40.406 14 1 90.62 97 ARG A N 1
ATOM 744 C CA . ARG A 1 97 ? -17.656 39.906 12.703 1 90.62 97 ARG A CA 1
ATOM 745 C C . ARG A 1 97 ? -16.203 39.438 12.758 1 90.62 97 ARG A C 1
ATOM 747 O O . ARG A 1 97 ? -15.32 40.188 13.188 1 90.62 97 ARG A O 1
ATOM 754 N N . LEU A 1 98 ? -16.016 38.25 12.406 1 92.31 98 LEU A N 1
ATOM 755 C CA . LEU A 1 98 ? -14.68 37.688 12.305 1 92.31 98 LEU A CA 1
ATOM 756 C C . LEU A 1 98 ? -14.188 37.719 10.859 1 92.31 98 LEU A C 1
ATOM 758 O O . LEU A 1 98 ? -14.969 37.5 9.93 1 92.31 98 LEU A O 1
ATOM 762 N N . GLN A 1 99 ? -12.867 38 10.734 1 92.56 99 GLN A N 1
ATOM 763 C CA . GLN A 1 99 ? -12.25 38.031 9.414 1 92.56 99 GLN A CA 1
ATOM 764 C C . GLN A 1 99 ? -10.906 37.312 9.414 1 92.56 99 GLN A C 1
ATOM 766 O O . GLN A 1 99 ? -10.047 37.594 10.25 1 92.56 99 GLN A O 1
ATOM 771 N N . PHE A 1 100 ? -10.812 36.344 8.508 1 92.94 100 PHE A N 1
ATOM 772 C CA . PHE A 1 100 ? -9.578 35.594 8.383 1 92.94 100 PHE A CA 1
ATOM 773 C C . PHE A 1 100 ? -8.984 35.75 6.988 1 92.94 100 PHE A C 1
ATOM 775 O O . PHE A 1 100 ? -9.711 35.781 5.992 1 92.94 100 PHE A O 1
ATOM 782 N N . ASP A 1 101 ? -7.676 35.875 6.992 1 89.06 101 ASP A N 1
ATOM 783 C CA . ASP A 1 101 ? -6.984 36 5.715 1 89.06 101 ASP A CA 1
ATOM 784 C C . ASP A 1 101 ? -6.684 34.656 5.098 1 89.06 101 ASP A C 1
ATOM 786 O O . ASP A 1 101 ? -5.578 34.125 5.246 1 89.06 101 ASP A O 1
ATOM 790 N N . ILE A 1 102 ? -7.746 34.188 4.488 1 88.31 102 ILE A N 1
ATOM 791 C CA . ILE A 1 102 ? -7.586 32.906 3.805 1 88.31 102 ILE A CA 1
ATOM 792 C C . ILE A 1 102 ? -7.32 33.156 2.318 1 88.31 102 ILE A C 1
ATOM 794 O O . ILE A 1 102 ? -8.172 33.688 1.61 1 88.31 102 ILE A O 1
ATOM 798 N N . ASP A 1 103 ? -6.133 33.156 1.889 1 73.75 103 ASP A N 1
ATOM 799 C CA . ASP A 1 103 ? -5.824 33.531 0.507 1 73.75 103 ASP A CA 1
ATOM 800 C C . ASP A 1 103 ? -5.992 32.312 -0.418 1 73.75 103 ASP A C 1
ATOM 802 O O . ASP A 1 103 ? -6.578 32.438 -1.495 1 73.75 103 ASP A O 1
ATOM 806 N N . PHE A 1 104 ? -5.16 31.266 -0.189 1 77.75 104 PHE A N 1
ATOM 807 C CA . PHE A 1 104 ? -5.184 30.203 -1.183 1 77.75 104 PHE A CA 1
ATOM 808 C C . PHE A 1 104 ? -4.832 28.859 -0.547 1 77.75 104 PHE A C 1
ATOM 810 O O . PHE A 1 104 ? -3.941 28.797 0.302 1 77.75 104 PHE A O 1
ATOM 817 N N . ILE A 1 105 ? -5.855 27.969 -0.82 1 80.5 105 ILE A N 1
ATOM 818 C CA . ILE A 1 105 ? -5.527 26.578 -0.516 1 80.5 105 ILE A CA 1
ATOM 819 C C . ILE A 1 105 ? -5.219 25.828 -1.808 1 80.5 105 ILE A C 1
ATOM 821 O O . ILE A 1 105 ? -6.035 25.797 -2.73 1 80.5 105 ILE A O 1
ATOM 825 N N . PRO A 1 106 ? -4.031 25.328 -1.812 1 76.19 106 PRO A N 1
ATOM 826 C CA . PRO A 1 106 ? -3.662 24.625 -3.041 1 76.19 106 PRO A CA 1
ATOM 827 C C . PRO A 1 106 ? -4.711 23.594 -3.473 1 76.19 106 PRO A C 1
ATOM 829 O O . PRO A 1 106 ? -5.34 22.953 -2.625 1 76.19 106 PRO A O 1
ATOM 832 N N . GLU A 1 107 ? -4.848 23.438 -4.738 1 74 107 GLU A N 1
ATOM 833 C CA . GLU A 1 107 ? -5.859 22.547 -5.316 1 74 107 GLU A CA 1
ATOM 834 C C . GLU A 1 107 ? -5.602 21.094 -4.938 1 74 107 GLU A C 1
ATOM 836 O O . GLU A 1 107 ? -6.539 20.312 -4.816 1 74 107 GLU A O 1
ATOM 841 N N . LYS A 1 108 ? -4.367 20.797 -4.715 1 75.31 108 LYS A N 1
ATOM 842 C CA . LYS A 1 108 ? -4.035 19.422 -4.391 1 75.31 108 LYS A CA 1
ATOM 843 C C . LYS A 1 108 ? -4.512 19.047 -2.988 1 75.31 108 LYS A C 1
ATOM 845 O O . LYS A 1 108 ? -4.66 17.875 -2.668 1 75.31 108 LYS A O 1
ATOM 850 N N . GLU A 1 109 ? -4.77 20.047 -2.273 1 83.62 109 GLU A N 1
ATOM 851 C CA . GLU A 1 109 ? -5.23 19.797 -0.909 1 83.62 109 GLU A CA 1
ATOM 852 C C . GLU A 1 109 ? -6.758 19.781 -0.838 1 83.62 109 GLU A C 1
ATOM 854 O O . GLU A 1 109 ? -7.422 20.688 -1.334 1 83.62 109 GLU A O 1
ATOM 859 N N . GLN A 1 110 ? -7.234 18.734 -0.379 1 88 110 GLN A N 1
ATOM 860 C CA . GLN A 1 110 ? -8.672 18.625 -0.187 1 88 110 GLN A CA 1
ATOM 861 C C . GLN A 1 110 ? -9.086 19.109 1.206 1 88 110 GLN A C 1
ATOM 863 O O . GLN A 1 110 ? -8.516 18.656 2.207 1 88 110 GLN A O 1
ATOM 868 N N . ILE A 1 111 ? -10.062 19.938 1.191 1 90.12 111 ILE A N 1
ATOM 869 C CA . ILE A 1 111 ? -10.57 20.422 2.465 1 90.12 111 ILE A CA 1
ATOM 870 C C . ILE A 1 111 ? -11.367 19.312 3.16 1 90.12 111 ILE A C 1
ATOM 872 O O . ILE A 1 111 ? -12.289 18.734 2.572 1 90.12 111 ILE A O 1
ATOM 876 N N . LYS A 1 112 ? -10.977 19.062 4.355 1 89.62 112 LYS A N 1
ATOM 877 C CA . LYS A 1 112 ? -11.656 17.984 5.086 1 89.62 112 LYS A CA 1
ATOM 878 C C . LYS A 1 112 ? -12.547 18.562 6.188 1 89.62 112 LYS A C 1
ATOM 880 O O . LYS A 1 112 ? -13.648 18.047 6.43 1 89.62 112 LYS A O 1
ATOM 885 N N . ALA A 1 113 ? -12.086 19.578 6.793 1 91.75 113 ALA A N 1
ATOM 886 C CA . ALA A 1 113 ? -12.82 20.188 7.898 1 91.75 113 ALA A CA 1
ATOM 887 C C . ALA A 1 113 ? -12.273 21.578 8.227 1 91.75 113 ALA A C 1
ATOM 889 O O . ALA A 1 113 ? -11.18 21.938 7.781 1 91.75 113 ALA A O 1
ATOM 890 N N . ALA A 1 114 ? -13.109 22.297 8.922 1 93.94 114 ALA A N 1
ATOM 891 C CA . ALA A 1 114 ? -12.703 23.609 9.43 1 93.94 114 ALA A CA 1
ATOM 892 C C . ALA A 1 114 ? -13.461 23.969 10.703 1 93.94 114 ALA A C 1
ATOM 894 O O . ALA A 1 114 ? -14.648 23.641 10.844 1 93.94 114 ALA A O 1
ATOM 895 N N . GLU A 1 115 ? -12.758 24.609 11.578 1 94.12 115 GLU A N 1
ATOM 896 C CA . GLU A 1 115 ? -13.398 25.016 12.82 1 94.12 115 GLU A CA 1
ATOM 897 C C . GLU A 1 115 ? -12.867 26.359 13.305 1 94.12 115 GLU A C 1
ATOM 899 O O . GLU A 1 115 ? -11.711 26.719 13.039 1 94.12 115 GLU A O 1
ATOM 904 N N . VAL A 1 116 ? -13.742 27.078 13.922 1 94.06 116 VAL A N 1
ATOM 905 C CA . VAL A 1 116 ? -13.336 28.281 14.648 1 94.06 116 VAL A CA 1
ATOM 906 C C . VAL A 1 116 ? -13.367 28.016 16.156 1 94.06 116 VAL A C 1
ATOM 908 O O . VAL A 1 116 ? -14.336 27.453 16.672 1 94.06 116 VAL A O 1
ATOM 911 N N . ARG A 1 117 ? -12.289 28.438 16.766 1 92.56 117 ARG A N 1
ATOM 912 C CA . ARG A 1 117 ? -12.172 28.219 18.203 1 92.56 117 ARG A CA 1
ATOM 913 C C . ARG A 1 117 ? -12.133 29.547 18.953 1 92.56 117 ARG A C 1
ATOM 915 O O . ARG A 1 117 ? -11.359 30.438 18.625 1 92.56 117 ARG A O 1
ATOM 922 N N . PHE A 1 118 ? -13.047 29.547 19.984 1 90.88 118 PHE A N 1
ATOM 923 C CA . PHE A 1 118 ? -13.117 30.734 20.844 1 90.88 118 PHE A CA 1
ATOM 924 C C . PHE A 1 118 ? -12.641 30.406 22.25 1 90.88 118 PHE A C 1
ATOM 926 O O . PHE A 1 118 ? -13.016 29.391 22.828 1 90.88 118 PHE A O 1
ATOM 933 N N . THR A 1 119 ? -11.82 31.281 22.719 1 89 119 THR A N 1
ATOM 934 C CA . THR A 1 119 ? -11.438 31.156 24.125 1 89 119 THR A CA 1
ATOM 935 C C . THR A 1 119 ? -12.406 31.938 25.016 1 89 119 THR A C 1
ATOM 937 O O . THR A 1 119 ? -12.742 33.094 24.719 1 89 119 THR A O 1
ATOM 940 N N . MET A 1 120 ? -12.82 31.266 26.031 1 86.44 120 MET A N 1
ATOM 941 C CA . MET A 1 120 ? -13.773 31.891 26.953 1 86.44 120 MET A CA 1
ATOM 942 C C . MET A 1 120 ? -13.062 32.75 28 1 86.44 120 MET A C 1
ATOM 944 O O . MET A 1 120 ? -11.961 32.406 28.422 1 86.44 120 MET A O 1
ATOM 948 N N . LEU A 1 121 ? -13.758 33.844 28.328 1 82.06 121 LEU A N 1
ATOM 949 C CA . LEU A 1 121 ? -13.219 34.688 29.375 1 82.06 121 LEU A CA 1
ATOM 950 C C . LEU A 1 121 ? -13.672 34.219 30.75 1 82.06 121 LEU A C 1
ATOM 952 O O . LEU A 1 121 ? -14.805 33.75 30.906 1 82.06 121 LEU A O 1
ATOM 956 N N . ASN A 1 122 ? -12.648 33.781 31.703 1 68.12 122 ASN A N 1
ATOM 957 C CA . ASN A 1 122 ? -12.961 33.312 33.031 1 68.12 122 ASN A CA 1
ATOM 958 C C . ASN A 1 122 ? -13.609 34.406 33.875 1 68.12 122 ASN A C 1
ATOM 960 O O . ASN A 1 122 ? -13.117 34.75 34.969 1 68.12 122 ASN A O 1
ATOM 964 N N . ASN A 1 123 ? -14.141 35.344 33.406 1 58.88 123 ASN A N 1
ATOM 965 C CA . ASN A 1 123 ? -14.68 36.344 34.312 1 58.88 123 ASN A CA 1
ATOM 966 C C . ASN A 1 123 ? -15.898 35.844 35.062 1 58.88 123 ASN A C 1
ATOM 968 O O . ASN A 1 123 ? -16.812 35.281 34.438 1 58.88 123 ASN A O 1
ATOM 972 N N . LYS A 1 124 ? -15.68 35.312 36.312 1 51.53 124 LYS A N 1
ATOM 973 C CA . LYS A 1 124 ? -16.766 35.062 37.25 1 51.53 124 LYS A CA 1
ATOM 974 C C . LYS A 1 124 ? -17.938 36 37.062 1 51.53 124 LYS A C 1
ATOM 976 O O . LYS A 1 124 ? -18.812 36.125 37.906 1 51.53 124 LYS A O 1
ATOM 981 N N . VAL A 1 125 ? -17.734 36.938 36.312 1 49.75 125 VAL A N 1
ATOM 982 C CA . VAL A 1 125 ? -18.812 37.906 36.5 1 49.75 125 VAL A CA 1
ATOM 983 C C . VAL A 1 125 ? -20.156 37.156 36.594 1 49.75 125 VAL A C 1
ATOM 985 O O . VAL A 1 125 ? -20.281 36.031 36.094 1 49.75 125 VAL A O 1
ATOM 988 N N . GLN A 1 126 ? -21.234 38.062 37.031 1 50.62 126 GLN A N 1
ATOM 989 C CA . GLN A 1 126 ? -22.609 37.906 37.469 1 50.62 126 GLN A CA 1
ATOM 990 C C . GLN A 1 126 ? -23.422 37.094 36.469 1 50.62 126 GLN A C 1
ATOM 992 O O . GLN A 1 126 ? -23.969 37.656 35.5 1 50.62 126 GLN A O 1
ATOM 997 N N . ARG A 1 127 ? -22.969 35.938 36.031 1 53.69 127 ARG A N 1
ATOM 998 C CA . ARG A 1 127 ? -23.516 35 35.062 1 53.69 127 ARG A CA 1
ATOM 999 C C . ARG A 1 127 ? -25 34.75 35.344 1 53.69 127 ARG A C 1
ATOM 1001 O O . ARG A 1 127 ? -25.344 33.906 36.156 1 53.69 127 ARG A O 1
ATOM 1008 N N . ASN A 1 128 ? -25.594 35.75 35.312 1 56.62 128 ASN A N 1
ATOM 1009 C CA . ASN A 1 128 ? -27 35.531 35.625 1 56.62 128 ASN A CA 1
ATOM 1010 C C . ASN A 1 128 ? -27.641 34.5 34.688 1 56.62 128 ASN A C 1
ATOM 1012 O O . ASN A 1 128 ? -28.656 33.906 35.031 1 56.62 128 ASN A O 1
ATOM 1016 N N . GLU A 1 129 ? -26.938 34.469 33.438 1 63.81 129 GLU A N 1
ATOM 1017 C CA . GLU A 1 129 ? -27.641 33.5 32.594 1 63.81 129 GLU A CA 1
ATOM 1018 C C . GLU A 1 129 ? -26.891 32.188 32.531 1 63.81 129 GLU A C 1
ATOM 1020 O O . GLU A 1 129 ? -25.688 32.156 32.312 1 63.81 129 GLU A O 1
ATOM 1025 N N . GLU A 1 130 ? -27.547 31.141 32.781 1 71.62 130 GLU A N 1
ATOM 1026 C CA . GLU A 1 130 ? -27.031 29.781 32.875 1 71.62 130 GLU A CA 1
ATOM 1027 C C . GLU A 1 130 ? -26.641 29.25 31.516 1 71.62 130 GLU A C 1
ATOM 1029 O O . GLU A 1 130 ? -25.625 28.562 31.375 1 71.62 130 GLU A O 1
ATOM 1034 N N . PHE A 1 131 ? -27.453 29.766 30.422 1 80.69 131 PHE A N 1
ATOM 1035 C CA . PHE A 1 131 ? -27.188 29.234 29.094 1 80.69 131 PHE A CA 1
ATOM 1036 C C . PHE A 1 131 ? -27.125 30.359 28.062 1 80.69 131 PHE A C 1
ATOM 1038 O O . PHE A 1 131 ? -27.906 31.297 28.125 1 80.69 131 PHE A O 1
ATOM 1045 N N . ILE A 1 132 ? -26.094 30.234 27.266 1 82.81 132 ILE A N 1
ATOM 1046 C CA . ILE A 1 132 ? -26.031 31.141 26.125 1 82.81 132 ILE A CA 1
ATOM 1047 C C . ILE A 1 132 ? -26.062 30.344 24.812 1 82.81 132 ILE A C 1
ATOM 1049 O O . ILE A 1 132 ? -25.594 29.203 24.766 1 82.81 132 ILE A O 1
ATOM 1053 N N . HIS A 1 133 ? -26.719 31 23.875 1 88.38 133 HIS A N 1
ATOM 1054 C CA . HIS A 1 133 ? -26.781 30.375 22.562 1 88.38 133 HIS A CA 1
ATOM 1055 C C . HIS A 1 133 ? -25.953 31.156 21.547 1 88.38 133 HIS A C 1
ATOM 1057 O O . HIS A 1 133 ? -26.172 32.375 21.359 1 88.38 133 HIS A O 1
ATOM 1063 N N . VAL A 1 134 ? -24.969 30.453 21.016 1 90.38 134 VAL A N 1
ATOM 1064 C CA . VAL A 1 134 ? -24.078 31.094 20.047 1 90.38 134 VAL A CA 1
ATOM 1065 C C . VAL A 1 134 ? -24.391 30.594 18.641 1 90.38 134 VAL A C 1
ATOM 1067 O O . VAL A 1 134 ? -24.469 29.375 18.422 1 90.38 134 VAL A O 1
ATOM 1070 N N . ILE A 1 135 ? -24.578 31.5 17.703 1 93 135 ILE A N 1
ATOM 1071 C CA . ILE A 1 135 ? -24.906 31.172 16.328 1 93 135 ILE A CA 1
ATOM 1072 C C . ILE A 1 135 ? -23.812 31.719 15.406 1 93 135 ILE A C 1
ATOM 1074 O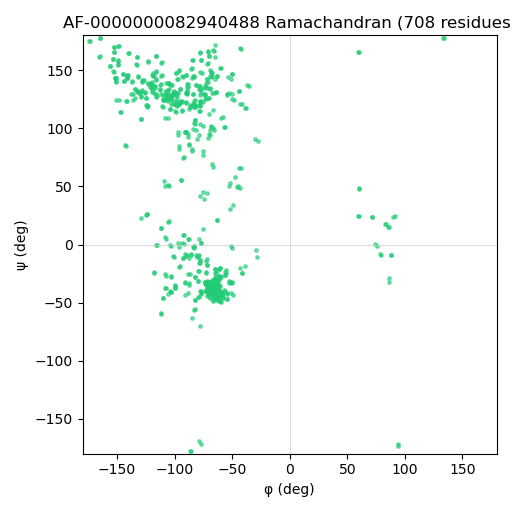 O . ILE A 1 135 ? -23.422 32.875 15.523 1 93 135 ILE A O 1
ATOM 1078 N N . ILE A 1 136 ? -23.359 30.844 14.523 1 95.75 136 ILE A N 1
ATOM 1079 C CA . ILE A 1 136 ? -22.328 31.234 13.562 1 95.75 136 ILE A CA 1
ATOM 1080 C C . ILE A 1 136 ? -22.969 31.406 12.18 1 95.75 136 ILE A C 1
ATOM 1082 O O . ILE A 1 136 ? -23.609 30.5 11.672 1 95.75 136 ILE A O 1
ATOM 1086 N N . HIS A 1 137 ? -22.703 32.656 11.602 1 96 137 HIS A N 1
ATOM 1087 C CA . HIS A 1 137 ? -23.25 32.938 10.281 1 96 137 HIS A CA 1
ATOM 1088 C C . HIS A 1 137 ? -22.141 33.156 9.258 1 96 137 HIS A C 1
ATOM 1090 O O . HIS A 1 137 ? -21.141 33.812 9.555 1 96 137 HIS A O 1
ATOM 1096 N N . ASP A 1 138 ? -22.328 32.562 8.109 1 96.44 138 ASP A N 1
ATOM 1097 C CA . ASP A 1 138 ? -21.531 32.906 6.938 1 96.44 138 ASP A CA 1
ATOM 1098 C C . ASP A 1 138 ? -22.078 34.125 6.242 1 96.44 138 ASP A C 1
ATOM 1100 O O . ASP A 1 138 ? -23.25 34.156 5.867 1 96.44 138 ASP A O 1
ATOM 1104 N N . ILE A 1 139 ? -21.25 35.094 6.102 1 95.38 139 ILE A N 1
ATOM 1105 C CA . ILE A 1 139 ? -21.688 36.281 5.406 1 95.38 139 ILE A CA 1
ATOM 1106 C C . ILE A 1 139 ? -21.578 36.094 3.898 1 95.38 139 ILE A C 1
ATOM 1108 O O . ILE A 1 139 ? -20.484 36.219 3.328 1 95.38 139 ILE A O 1
ATOM 1112 N N . ILE A 1 140 ? -22.688 35.875 3.264 1 94.81 140 ILE A N 1
ATOM 1113 C CA . ILE A 1 140 ? -22.703 35.625 1.827 1 94.81 140 ILE A CA 1
ATOM 1114 C C . ILE A 1 140 ? -22.562 36.938 1.066 1 94.81 140 ILE A C 1
ATOM 1116 O O . ILE A 1 140 ? -21.781 37.031 0.122 1 94.81 140 ILE A O 1
ATOM 1120 N N . GLN A 1 141 ? -23.312 37.906 1.523 1 93.62 141 GLN A N 1
ATOM 1121 C CA . GLN A 1 141 ? -23.266 39.25 0.968 1 93.62 141 GLN A CA 1
ATOM 1122 C C . GLN A 1 141 ? -23.391 40.312 2.064 1 93.62 141 GLN A C 1
ATOM 1124 O O . GLN A 1 141 ? -24.328 40.25 2.875 1 93.62 141 GLN A O 1
ATOM 1129 N N . PRO A 1 142 ? -22.359 41.156 2.045 1 91 142 PRO A N 1
ATOM 1130 C CA . PRO A 1 142 ? -22.453 42.188 3.074 1 91 142 PRO A CA 1
ATOM 1131 C C . PRO A 1 142 ? -23.578 43.188 2.799 1 91 142 PRO A C 1
ATOM 1133 O O . PRO A 1 142 ? -23.969 43.406 1.643 1 91 142 PRO A O 1
ATOM 1136 N N . GLY A 1 143 ? -24.078 43.688 3.949 1 88.25 143 GLY A N 1
ATOM 1137 C CA . GLY A 1 143 ? -25.094 44.719 3.803 1 88.25 143 GLY A CA 1
ATOM 1138 C C . GLY A 1 143 ? -24.516 46.125 3.656 1 88.25 143 GLY A C 1
ATOM 1139 O O . GLY A 1 143 ? -23.328 46.344 3.934 1 88.25 143 GLY A O 1
ATOM 1140 N N . THR A 1 144 ? -25.344 47 2.9 1 87.44 144 THR A N 1
ATOM 1141 C CA . THR A 1 144 ? -25.031 48.406 2.818 1 87.44 144 THR A CA 1
ATOM 1142 C C . THR A 1 144 ? -25.938 49.219 3.734 1 87.44 144 THR A C 1
ATOM 1144 O O . THR A 1 144 ? -27.156 49.094 3.672 1 87.44 144 THR A O 1
ATOM 1147 N N . LYS A 1 145 ? -25.266 49.938 4.566 1 82.56 145 LYS A N 1
ATOM 1148 C CA . LYS A 1 145 ? -26.047 50.75 5.516 1 82.56 145 LYS A CA 1
ATOM 1149 C C . LYS A 1 145 ? -27.125 51.531 4.805 1 82.56 145 LYS A C 1
ATOM 1151 O O . LYS A 1 145 ? -26.844 52.281 3.871 1 82.56 145 LYS A O 1
ATOM 1156 N N . GLY A 1 146 ? -28.297 51.344 5.234 1 80.69 146 GLY A N 1
ATOM 1157 C CA . GLY A 1 146 ? -29.422 52.125 4.723 1 80.69 146 GLY A CA 1
ATOM 1158 C C . GLY A 1 146 ? -29.922 51.625 3.381 1 80.69 146 GLY A C 1
ATOM 1159 O O . GLY A 1 146 ? -30.953 52.094 2.881 1 80.69 146 GLY A O 1
ATOM 1160 N N . VAL A 1 147 ? -29.219 50.75 2.795 1 87.38 147 VAL A N 1
ATOM 1161 C CA . VAL A 1 147 ? -29.578 50.312 1.445 1 87.38 147 VAL A CA 1
ATOM 1162 C C . VAL A 1 147 ? -30.062 48.875 1.469 1 87.38 147 VAL A C 1
ATOM 1164 O O . VAL A 1 147 ? -31.203 48.594 1.061 1 87.38 147 VAL A O 1
ATOM 1167 N N . SER A 1 148 ? -29.219 47.938 1.932 1 88.56 148 SER A N 1
ATOM 1168 C CA . SER A 1 148 ? -29.578 46.531 1.898 1 88.56 148 SER A CA 1
ATOM 1169 C C . SER A 1 148 ? -29.094 45.812 3.148 1 88.56 148 SER A C 1
ATOM 1171 O O . SER A 1 148 ? -28.078 46.188 3.734 1 88.56 148 SER A O 1
ATOM 1173 N N . LYS A 1 149 ? -29.906 44.812 3.615 1 89.94 149 LYS A N 1
ATOM 1174 C CA . LYS A 1 149 ? -29.516 43.938 4.711 1 89.94 149 LYS A CA 1
ATOM 1175 C C . LYS A 1 149 ? -28.547 42.875 4.234 1 89.94 149 LYS A C 1
ATOM 1177 O O . LYS A 1 149 ? -28.578 42.469 3.07 1 89.94 149 LYS A O 1
ATOM 1182 N N . PRO A 1 150 ? -27.703 42.5 5.117 1 91.69 150 PRO A N 1
ATOM 1183 C CA . PRO A 1 150 ? -26.766 41.438 4.715 1 91.69 150 PRO A CA 1
ATOM 1184 C C . PRO A 1 150 ? -27.469 40.094 4.508 1 91.69 150 PRO A C 1
ATOM 1186 O O . PRO A 1 150 ? -28.5 39.844 5.125 1 91.69 150 PRO A O 1
ATOM 1189 N N . ILE A 1 151 ? -26.984 39.312 3.617 1 95 151 ILE A N 1
ATOM 1190 C CA . ILE A 1 151 ? -27.438 37.938 3.424 1 95 151 ILE A CA 1
ATOM 1191 C C . ILE A 1 151 ? -26.547 37 4.227 1 95 151 ILE A C 1
ATOM 1193 O O . ILE A 1 151 ? -25.344 36.875 3.953 1 95 151 ILE A O 1
ATOM 1197 N N . LEU A 1 152 ? -27.188 36.375 5.18 1 95.44 152 LEU A N 1
ATOM 1198 C CA . LEU A 1 152 ? -26.453 35.5 6.082 1 95.44 152 LEU A CA 1
ATOM 1199 C C . LEU A 1 152 ? -26.906 34.062 5.945 1 95.44 152 LEU A C 1
ATOM 1201 O O . LEU A 1 152 ? -28.062 33.781 5.602 1 95.44 152 LEU A O 1
ATOM 1205 N N . ARG A 1 153 ? -26.016 33.125 6.16 1 96.44 153 ARG A N 1
ATOM 1206 C CA . ARG A 1 153 ? -26.297 31.703 6.211 1 96.44 153 ARG A CA 1
ATOM 1207 C C . ARG A 1 153 ? -25.812 31.078 7.516 1 96.44 153 ARG A C 1
ATOM 1209 O O . ARG A 1 153 ? -24.625 31.188 7.848 1 96.44 153 ARG A O 1
ATOM 1216 N N . ILE A 1 154 ? -26.672 30.391 8.242 1 95.94 154 ILE A N 1
ATOM 1217 C CA . ILE A 1 154 ? -26.297 29.75 9.492 1 95.94 154 ILE A CA 1
ATOM 1218 C C . ILE A 1 154 ? -25.453 28.5 9.195 1 95.94 154 ILE A C 1
ATOM 1220 O O . ILE A 1 154 ? -25.844 27.656 8.391 1 95.94 154 ILE A O 1
ATOM 1224 N N . ILE A 1 155 ? -24.391 28.422 9.812 1 95.62 155 ILE A N 1
ATOM 1225 C CA . ILE A 1 155 ? -23.469 27.312 9.562 1 95.62 155 ILE A CA 1
ATOM 1226 C C . ILE A 1 155 ? -23.453 26.375 10.773 1 95.62 155 ILE A C 1
ATOM 1228 O O . ILE A 1 155 ? -23.422 25.156 10.617 1 95.62 155 ILE A O 1
ATOM 1232 N N . ASP A 1 156 ? -23.359 26.922 11.938 1 95 156 ASP A N 1
ATOM 1233 C CA . ASP A 1 156 ? -23.312 26.141 13.164 1 95 156 ASP A CA 1
ATOM 1234 C C . ASP A 1 156 ? -23.938 26.906 14.328 1 95 156 ASP A C 1
ATOM 1236 O O . ASP A 1 156 ? -24.078 28.125 14.273 1 95 156 ASP A O 1
ATOM 1240 N N . SER A 1 157 ? -24.438 26.109 15.344 1 93.5 157 SER A N 1
ATOM 1241 C CA . SER A 1 157 ? -25 26.703 16.547 1 93.5 157 SER A CA 1
ATOM 1242 C C . SER A 1 157 ? -24.828 25.781 17.75 1 93.5 157 SER A C 1
ATOM 1244 O O . SER A 1 157 ? -24.891 24.562 17.609 1 93.5 157 SER A O 1
ATOM 1246 N N . LYS A 1 158 ? -24.516 26.453 18.844 1 90.38 158 LYS A N 1
ATOM 1247 C CA . LYS A 1 158 ? -24.312 25.688 20.078 1 90.38 158 LYS A CA 1
ATOM 1248 C C . LYS A 1 158 ? -24.875 26.422 21.281 1 90.38 158 LYS A C 1
ATOM 1250 O O . LYS A 1 158 ? -24.797 27.641 21.359 1 90.38 158 LYS A O 1
ATOM 1255 N N . SER A 1 159 ? -25.422 25.562 22.172 1 87.25 159 SER A N 1
ATOM 1256 C CA . SER A 1 159 ? -25.812 26.078 23.484 1 87.25 159 SER A CA 1
ATOM 1257 C C . SER A 1 159 ? -24.719 25.828 24.516 1 87.25 159 SER A C 1
ATOM 1259 O O . SER A 1 159 ? -24.297 24.672 24.703 1 87.25 159 SER A O 1
ATOM 1261 N N . ILE A 1 160 ? -24.25 26.891 25.078 1 85.19 160 ILE A N 1
ATOM 1262 C CA . ILE A 1 160 ? -23.141 26.766 26.031 1 85.19 160 ILE A CA 1
ATOM 1263 C C . ILE A 1 160 ? -23.641 27.016 27.453 1 85.19 160 ILE A C 1
ATOM 1265 O O . ILE A 1 160 ? -24.328 28 27.719 1 85.19 160 ILE A O 1
ATOM 1269 N N . ASN A 1 161 ? -23.25 26.031 28.234 1 81.5 161 ASN A N 1
ATOM 1270 C CA . ASN A 1 161 ? -23.531 26.203 29.672 1 81.5 161 ASN A CA 1
ATOM 1271 C C . ASN A 1 161 ? -22.453 27.047 30.344 1 81.5 161 ASN A C 1
ATOM 1273 O O . ASN A 1 161 ? -21.297 26.625 30.453 1 81.5 161 ASN A O 1
ATOM 1277 N N . MET A 1 162 ? -22.828 28.125 30.859 1 78.19 162 MET A N 1
ATOM 1278 C CA . MET A 1 162 ? -21.875 29.078 31.406 1 78.19 162 MET A CA 1
ATOM 1279 C C . MET A 1 162 ? -21.391 28.641 32.781 1 78.19 162 MET A C 1
ATOM 1281 O O . MET A 1 162 ? -20.391 29.172 33.281 1 78.19 162 MET A O 1
ATOM 1285 N N . SER A 1 163 ? -22.141 27.703 33.344 1 73.56 163 SER A N 1
ATOM 1286 C CA . SER A 1 163 ? -21.719 27.203 34.625 1 73.56 163 SER A CA 1
ATOM 1287 C C . SER A 1 163 ? -20.594 26.188 34.5 1 73.56 163 SER A C 1
ATOM 1289 O O . SER A 1 163 ? -19.828 25.984 35.438 1 73.56 163 SER A O 1
ATOM 1291 N N . LYS A 1 164 ? -20.609 25.469 33.406 1 69.94 164 LYS A N 1
ATOM 1292 C CA . LYS A 1 164 ? -19.547 24.5 33.125 1 69.94 164 LYS A CA 1
ATOM 1293 C C . LYS A 1 164 ? -18.469 25.078 32.219 1 69.94 164 LYS A C 1
ATOM 1295 O O . LYS A 1 164 ? -18.672 25.219 31.016 1 69.94 164 LYS A O 1
ATOM 1300 N N . VAL A 1 165 ? -17.594 25.797 32.875 1 61.44 165 VAL A N 1
ATOM 1301 C CA . VAL A 1 165 ? -16.641 26.641 32.156 1 61.44 165 VAL A CA 1
ATOM 1302 C C . VAL A 1 165 ? -15.672 25.781 31.359 1 61.44 165 VAL A C 1
ATOM 1304 O O . VAL A 1 165 ? -14.984 24.922 31.906 1 61.44 165 VAL A O 1
ATOM 1307 N N . SER A 1 166 ? -15.953 25.672 30 1 71.62 166 SER A N 1
ATOM 1308 C CA . SER A 1 166 ? -14.875 25.156 29.156 1 71.62 166 SER A CA 1
ATOM 1309 C C . SER A 1 166 ? -13.906 26.266 28.766 1 71.62 166 SER A C 1
ATOM 1311 O O . SER A 1 166 ? -14.273 27.438 28.766 1 71.62 166 SER A O 1
ATOM 1313 N N . LYS A 1 167 ? -12.625 25.953 28.672 1 79.25 167 LYS A N 1
ATOM 1314 C CA . LYS A 1 167 ? -11.602 26.922 28.312 1 79.25 167 LYS A CA 1
ATOM 1315 C C . LYS A 1 167 ? -11.812 27.453 26.891 1 79.25 167 LYS A C 1
ATOM 1317 O O . LYS A 1 167 ? -11.586 28.641 26.625 1 79.25 167 LYS A O 1
ATOM 1322 N N . SER A 1 168 ? -12.359 26.609 26.094 1 87.88 168 SER A N 1
ATOM 1323 C CA . SER A 1 168 ? -12.547 27.016 24.703 1 87.88 168 SER A CA 1
ATOM 1324 C C . SER A 1 168 ? -13.727 26.281 24.078 1 87.88 168 SER A C 1
ATOM 1326 O O . SER A 1 168 ? -14.133 25.219 24.562 1 87.88 168 SER A O 1
ATOM 1328 N N . GLU A 1 169 ? -14.359 26.953 23.172 1 88.75 169 GLU A N 1
ATOM 1329 C CA . GLU A 1 169 ? -15.461 26.375 22.391 1 88.75 169 GLU A CA 1
ATOM 1330 C C . GLU A 1 169 ? -15.133 26.344 20.906 1 88.75 169 GLU A C 1
ATOM 1332 O O . GLU A 1 169 ? -14.57 27.297 20.375 1 88.75 169 GLU A O 1
ATOM 1337 N N . SER A 1 170 ? -15.453 25.234 20.297 1 91.81 170 SER A N 1
ATOM 1338 C CA . SER A 1 170 ? -15.188 25.062 18.875 1 91.81 170 SER A CA 1
ATOM 1339 C C . SER A 1 170 ? -16.484 25 18.078 1 91.81 170 SER A C 1
ATOM 1341 O O . SER A 1 170 ? -17.453 24.391 18.5 1 91.81 170 SER A O 1
ATOM 1343 N N . PHE A 1 171 ? -16.5 25.672 16.922 1 92.94 171 PHE A N 1
ATOM 1344 C CA . PHE A 1 171 ? -17.641 25.672 16.016 1 92.94 171 PHE A CA 1
ATOM 1345 C C . PHE A 1 171 ? -17.234 25.188 14.625 1 92.94 171 PHE A C 1
ATOM 1347 O O . PHE A 1 171 ? -16.172 25.547 14.125 1 92.94 171 PHE A O 1
ATOM 1354 N N . ASP A 1 172 ? -18.078 24.391 14.016 1 93.94 172 ASP A N 1
ATOM 1355 C CA . ASP A 1 172 ? -17.812 23.859 12.688 1 93.94 172 ASP A CA 1
ATOM 1356 C C . ASP A 1 172 ? -18.109 24.906 11.609 1 93.94 172 ASP A C 1
ATOM 1358 O O . ASP A 1 172 ? -19.25 25.359 11.469 1 93.94 172 ASP A O 1
ATOM 1362 N N . VAL A 1 173 ? -17.125 25.234 10.867 1 95.5 173 VAL A N 1
ATOM 1363 C CA . VAL A 1 173 ? -17.328 26.203 9.805 1 95.5 173 VAL A CA 1
ATOM 1364 C C . VAL A 1 173 ? -16.906 25.609 8.461 1 95.5 173 VAL A C 1
ATOM 1366 O O . VAL A 1 173 ? -16.484 26.344 7.562 1 95.5 173 VAL A O 1
ATOM 1369 N N . THR A 1 174 ? -16.938 24.297 8.281 1 93.88 174 THR A N 1
ATOM 1370 C CA . THR A 1 174 ? -16.562 23.609 7.059 1 93.88 174 THR A CA 1
ATOM 1371 C C . THR A 1 174 ? -17.328 24.141 5.859 1 93.88 174 THR A C 1
ATOM 1373 O O . THR A 1 174 ? -16.75 24.438 4.812 1 93.88 174 THR A O 1
ATOM 1376 N N . PRO A 1 175 ? -18.625 24.391 6.047 1 94.56 175 PRO A N 1
ATOM 1377 C CA . PRO A 1 175 ? -19.375 24.906 4.895 1 94.56 175 PRO A CA 1
ATOM 1378 C C . PRO A 1 175 ? -18.875 26.266 4.426 1 94.56 175 PRO A C 1
ATOM 1380 O O . PRO A 1 175 ? -18.922 26.578 3.23 1 94.56 175 PRO A O 1
ATOM 1383 N N . PHE A 1 176 ? -18.406 27.031 5.316 1 95.12 176 PHE A N 1
ATOM 1384 C CA . PHE A 1 176 ? -17.875 28.359 5.004 1 95.12 176 PHE A CA 1
ATOM 1385 C C . PHE A 1 176 ? -16.641 28.25 4.109 1 95.12 176 PHE A C 1
ATOM 1387 O O . PHE A 1 176 ? -16.562 28.906 3.066 1 95.12 176 PHE A O 1
ATOM 1394 N N . ILE A 1 177 ? -15.773 27.391 4.496 1 93.88 177 ILE A N 1
ATOM 1395 C CA . ILE A 1 177 ? -14.531 27.219 3.754 1 93.88 177 ILE A CA 1
ATOM 1396 C C . ILE A 1 177 ? -14.82 26.578 2.398 1 93.88 177 ILE A C 1
ATOM 1398 O O . ILE A 1 177 ? -14.195 26.938 1.394 1 93.88 177 ILE A O 1
ATOM 1402 N N . GLU A 1 178 ? -15.719 25.672 2.359 1 91.69 178 GLU A N 1
ATOM 1403 C CA . GLU A 1 178 ? -16.094 25.016 1.11 1 91.69 178 GLU A CA 1
ATOM 1404 C C . GLU A 1 178 ? -16.656 26.016 0.107 1 91.69 178 GLU A C 1
ATOM 1406 O O . GLU A 1 178 ? -16.328 25.969 -1.08 1 91.69 178 GLU A O 1
ATOM 1411 N N . ARG A 1 179 ? -17.453 26.812 0.622 1 93.06 179 ARG A N 1
ATOM 1412 C CA . ARG A 1 179 ? -18.016 27.844 -0.249 1 93.06 179 ARG A CA 1
ATOM 1413 C C . ARG A 1 179 ? -16.906 28.734 -0.803 1 93.06 179 ARG A C 1
ATOM 1415 O O . ARG A 1 179 ? -16.906 29.062 -1.995 1 93.06 179 ARG A O 1
ATOM 1422 N N . LEU A 1 180 ? -16.062 29.172 0.076 1 93.06 180 LEU A N 1
ATOM 1423 C CA . LEU A 1 180 ? -14.969 30.047 -0.342 1 93.06 180 LEU A CA 1
ATOM 1424 C C . LEU A 1 180 ? -14.094 29.375 -1.386 1 93.06 180 LEU A C 1
ATOM 1426 O O . LEU A 1 180 ? -13.656 30 -2.352 1 93.06 180 LEU A O 1
ATOM 1430 N N . SER A 1 181 ? -13.797 28.109 -1.164 1 90.44 181 SER A N 1
ATOM 1431 C CA . SER A 1 181 ? -12.945 27.344 -2.072 1 90.44 181 SER A CA 1
ATOM 1432 C C . SER A 1 181 ? -13.578 27.234 -3.457 1 90.44 181 SER A C 1
ATOM 1434 O O . SER A 1 181 ? -12.875 27.312 -4.469 1 90.44 181 SER A O 1
ATOM 1436 N N . LYS A 1 182 ? -14.836 27.016 -3.502 1 88.38 182 LYS A N 1
ATOM 1437 C CA . LYS A 1 182 ? -15.555 26.891 -4.77 1 88.38 182 LYS A CA 1
ATOM 1438 C C . LYS A 1 182 ? -15.461 28.188 -5.578 1 88.38 182 LYS A C 1
ATOM 1440 O O . LYS A 1 182 ? -15.438 28.156 -6.809 1 88.38 182 LYS A O 1
ATOM 1445 N N . ASN A 1 183 ? -15.344 29.266 -4.863 1 86.44 183 ASN A N 1
ATOM 1446 C CA . ASN A 1 183 ? -15.297 30.547 -5.535 1 86.44 183 ASN A CA 1
ATOM 1447 C C . ASN A 1 183 ? -13.883 31.125 -5.539 1 86.44 183 ASN A C 1
ATOM 1449 O O . ASN A 1 183 ? -13.711 32.344 -5.555 1 86.44 183 ASN A O 1
ATOM 1453 N N . LYS A 1 184 ? -12.906 30.328 -5.344 1 86.81 184 LYS A N 1
ATOM 1454 C CA . LYS A 1 184 ? -11.492 30.703 -5.371 1 86.81 184 LYS A CA 1
ATOM 1455 C C . LYS A 1 184 ? -11.18 31.766 -4.32 1 86.81 184 LYS A C 1
ATOM 1457 O O . LYS A 1 184 ? -10.383 32.656 -4.566 1 86.81 184 LYS A O 1
ATOM 1462 N N . PHE A 1 185 ? -11.945 31.859 -3.291 1 86.88 185 PHE A N 1
ATOM 1463 C CA . PHE A 1 185 ? -11.727 32.656 -2.096 1 86.88 185 PHE A CA 1
ATOM 1464 C C . PHE A 1 185 ? -11.898 34.156 -2.404 1 86.88 185 PHE A C 1
ATOM 1466 O O . PHE A 1 185 ? -11.398 35 -1.671 1 86.88 185 PHE A O 1
ATOM 1473 N N . LYS A 1 186 ? -12.633 34.562 -3.445 1 87.06 186 LYS A N 1
ATOM 1474 C CA . LYS A 1 186 ? -12.875 35.969 -3.797 1 87.06 186 LYS A CA 1
ATOM 1475 C C . LYS A 1 186 ? -14.016 36.562 -2.965 1 87.06 186 LYS A C 1
ATOM 1477 O O . LYS A 1 186 ? -14.016 37.75 -2.656 1 87.06 186 LYS A O 1
ATOM 1482 N N . GLU A 1 187 ? -14.969 35.781 -2.508 1 87.88 187 GLU A N 1
ATOM 1483 C CA . GLU A 1 187 ? -16.125 36.281 -1.76 1 87.88 187 GLU A CA 1
ATOM 1484 C C . GLU A 1 187 ? -16 35.938 -0.275 1 87.88 187 GLU A C 1
ATOM 1486 O O . GLU A 1 187 ? -16.938 35.406 0.333 1 87.88 187 GLU A O 1
ATOM 1491 N N . ASN A 1 188 ? -14.844 36.312 0.207 1 92.94 188 ASN A N 1
ATOM 1492 C CA . ASN A 1 188 ? -14.625 36.125 1.636 1 92.94 188 ASN A CA 1
ATOM 1493 C C . ASN A 1 188 ? -15.055 37.344 2.445 1 92.94 188 ASN A C 1
ATOM 1495 O O . ASN A 1 188 ? -14.297 38.281 2.582 1 92.94 188 ASN A O 1
ATOM 1499 N N . HIS A 1 189 ? -16.266 37.312 2.984 1 92.94 189 HIS A N 1
ATOM 1500 C CA . HIS A 1 189 ? -16.812 38.438 3.742 1 92.94 189 HIS A CA 1
ATOM 1501 C C . HIS A 1 189 ? -16.766 38.156 5.242 1 92.94 189 HIS A C 1
ATOM 1503 O O . HIS A 1 189 ? -17.297 38.938 6.039 1 92.94 189 HIS A O 1
ATOM 1509 N N . GLY A 1 190 ? -16.281 37.031 5.562 1 94 190 GLY A N 1
ATOM 1510 C CA . GLY A 1 190 ? -16.078 36.719 6.965 1 94 190 GLY A CA 1
ATOM 1511 C C . GLY A 1 190 ? -17.25 35.969 7.578 1 94 190 GLY A C 1
ATOM 1512 O O . GLY A 1 190 ? -18.109 35.469 6.859 1 94 190 GLY A O 1
ATOM 1513 N N . ILE A 1 191 ? -17.125 35.812 8.914 1 94.69 191 ILE A N 1
ATOM 1514 C CA . ILE A 1 191 ? -18.109 35.062 9.711 1 94.69 191 ILE A CA 1
ATOM 1515 C C . ILE A 1 191 ? -18.703 36 10.773 1 94.69 191 ILE A C 1
ATOM 1517 O O . ILE A 1 191 ? -18 36.781 11.398 1 94.69 191 ILE A O 1
ATOM 1521 N N . LEU A 1 192 ? -19.984 35.875 10.93 1 93 192 LEU A N 1
ATOM 1522 C CA . LEU A 1 192 ? -20.672 36.656 11.953 1 93 192 LEU A CA 1
ATOM 1523 C C . LEU A 1 192 ? -21.062 35.75 13.133 1 93 192 LEU A C 1
ATOM 1525 O O . LEU A 1 192 ? -21.703 34.719 12.945 1 93 192 LEU A O 1
ATOM 1529 N N . VAL A 1 193 ? -20.609 36.156 14.297 1 92.44 193 VAL A N 1
ATOM 1530 C CA . VAL A 1 193 ? -20.953 35.438 15.523 1 92.44 193 VAL A CA 1
ATOM 1531 C C . VAL A 1 193 ? -22.062 36.188 16.25 1 92.44 193 VAL A C 1
ATOM 1533 O O . VAL A 1 193 ? -21.969 37.406 16.484 1 92.44 193 VAL A O 1
ATOM 1536 N N . GLN A 1 194 ? -23.047 35.406 16.594 1 89.75 194 GLN A N 1
ATOM 1537 C CA . GLN A 1 194 ? -24.188 36 17.312 1 89.75 194 GLN A CA 1
ATOM 1538 C C . GLN A 1 194 ? -24.484 35.219 18.594 1 89.75 194 GLN A C 1
ATOM 1540 O O . GLN A 1 194 ? -24.422 34 18.625 1 89.75 194 GLN A O 1
ATOM 1545 N N . CYS A 1 195 ? -24.641 35.938 19.609 1 85.06 195 CYS A N 1
ATOM 1546 C CA . CYS A 1 195 ? -25.016 35.344 20.891 1 85.06 195 CYS A CA 1
ATOM 1547 C C . CYS A 1 195 ? -26.438 35.719 21.266 1 85.06 195 CYS A C 1
ATOM 1549 O O . CYS A 1 195 ? -26.812 36.906 21.203 1 85.06 195 CYS A O 1
ATOM 1551 N N . VAL A 1 196 ? -27.25 34.594 21.609 1 80.06 196 VAL A N 1
ATOM 1552 C CA . VAL A 1 196 ? -28.641 34.844 22.016 1 80.06 196 VAL A CA 1
ATOM 1553 C C . VAL A 1 196 ? -28.891 34.188 23.375 1 80.06 196 VAL A C 1
ATOM 1555 O O . VAL A 1 196 ? -28.344 33.125 23.688 1 80.06 196 VAL A O 1
ATOM 1558 N N . THR A 1 197 ? -29.453 34.969 24.266 1 75.75 197 THR A N 1
ATOM 1559 C CA . THR A 1 197 ? -29.828 34.438 25.562 1 75.75 197 THR A CA 1
ATOM 1560 C C . THR A 1 197 ? -31.312 34.094 25.609 1 75.75 197 THR A C 1
ATOM 1562 O O . THR A 1 197 ? -32.094 34.562 24.797 1 75.75 197 THR A O 1
ATOM 1565 N N . LEU A 1 198 ? -31.594 33.031 26.422 1 66.5 198 LEU A N 1
ATOM 1566 C CA . LEU A 1 198 ? -32.969 32.625 26.578 1 66.5 198 LEU A CA 1
ATOM 1567 C C . LEU A 1 198 ? -33.812 33.75 27.141 1 66.5 198 LEU A C 1
ATOM 1569 O O . LEU A 1 198 ? -34.969 33.906 26.766 1 66.5 198 LEU A O 1
ATOM 1573 N N . SER A 1 199 ? -33.219 34.469 28.141 1 63.69 199 SER A N 1
ATOM 1574 C CA . SER A 1 199 ? -34 35.531 28.797 1 63.69 199 SER A CA 1
ATOM 1575 C C . SER A 1 199 ? -34.094 36.781 27.938 1 63.69 199 SER A C 1
ATOM 1577 O O . SER A 1 199 ? -34.812 37.719 28.266 1 63.69 199 SER A O 1
ATOM 1579 N N . GLY A 1 200 ? -33.5 36.719 26.766 1 60.62 200 GLY A N 1
ATOM 1580 C CA . GLY A 1 200 ? -33.5 37.906 25.922 1 60.62 200 GLY A CA 1
ATOM 1581 C C . GLY A 1 200 ? -32.531 38.938 26.375 1 60.62 200 GLY A C 1
ATOM 1582 O O . GLY A 1 200 ? -32.469 40.031 25.797 1 60.62 200 GLY A O 1
ATOM 1583 N N . SER A 1 201 ? -31.906 38.594 27.438 1 61.75 201 SER A N 1
ATOM 1584 C CA . SER A 1 201 ? -30.938 39.531 27.984 1 61.75 201 SER A CA 1
ATOM 1585 C C . SER A 1 201 ? -29.766 39.75 27.047 1 61.75 201 SER A C 1
ATOM 1587 O O . SER A 1 201 ? -29.438 38.844 26.234 1 61.75 201 SER A O 1
ATOM 1589 N N . GLN A 1 202 ? -29.359 40.969 27.047 1 59.78 202 GLN A N 1
ATOM 1590 C CA . GLN A 1 202 ? -28.266 41.344 26.156 1 59.78 202 GLN A CA 1
ATOM 1591 C C . GLN A 1 202 ? -26.922 40.844 26.688 1 59.78 202 GLN A C 1
ATOM 1593 O O . GLN A 1 202 ? -26.469 41.281 27.75 1 59.78 202 GLN A O 1
ATOM 1598 N N . ILE A 1 203 ? -26.641 39.594 26.469 1 66.25 203 ILE A N 1
ATOM 1599 C CA . ILE A 1 203 ? -25.281 39.219 26.828 1 66.25 203 ILE A CA 1
ATOM 1600 C C . ILE A 1 203 ? -24.297 39.688 25.75 1 66.25 203 ILE A C 1
ATOM 1602 O O . ILE A 1 203 ? -24.594 39.594 24.562 1 66.25 203 ILE A O 1
ATOM 1606 N N . ARG A 1 204 ? -23.297 40.375 26.297 1 72.81 204 ARG A N 1
ATOM 1607 C CA . ARG A 1 204 ? -22.234 40.875 25.422 1 72.81 204 ARG A CA 1
ATOM 1608 C C . ARG A 1 204 ? -21.266 39.781 25.047 1 72.81 204 ARG A C 1
ATOM 1610 O O . ARG A 1 204 ? -20.688 39.125 25.922 1 72.81 204 ARG A O 1
ATOM 1617 N N . LEU A 1 205 ? -21.188 39.531 23.781 1 77.06 205 LEU A N 1
ATOM 1618 C CA . LEU A 1 205 ? -20.281 38.531 23.266 1 77.06 205 LEU A CA 1
ATOM 1619 C C . LEU A 1 205 ? -18.859 38.75 23.766 1 77.06 205 LEU A C 1
ATOM 1621 O O . LEU A 1 205 ? -18.156 37.781 24.094 1 77.06 205 LEU A O 1
ATOM 1625 N N . LEU A 1 206 ? -18.531 40 23.953 1 73.94 206 LEU A N 1
ATOM 1626 C CA . LEU A 1 206 ? -17.156 40.344 24.328 1 73.94 206 LEU A CA 1
ATOM 1627 C C . LEU A 1 206 ? -16.906 40.094 25.797 1 73.94 206 LEU A C 1
ATOM 1629 O O . LEU A 1 206 ? -15.75 40.062 26.25 1 73.94 206 LEU A O 1
ATOM 1633 N N . SER A 1 207 ? -18.047 39.812 26.453 1 77.5 207 SER A N 1
ATOM 1634 C CA . SER A 1 207 ? -17.891 39.469 27.859 1 77.5 207 SER A CA 1
ATOM 1635 C C . SER A 1 207 ? -17.75 37.969 28.062 1 77.5 207 SER A C 1
ATOM 1637 O O . SER A 1 207 ? -17.359 37.5 29.141 1 77.5 207 SER A O 1
ATOM 1639 N N . VAL A 1 208 ? -18.031 37.312 27 1 80.88 208 VAL A N 1
ATOM 1640 C CA . VAL A 1 208 ? -18 35.844 27.109 1 80.88 208 VAL A CA 1
ATOM 1641 C C . VAL A 1 208 ? -16.75 35.312 26.422 1 80.88 208 VAL A C 1
ATOM 1643 O O . VAL A 1 208 ? -16.078 34.406 26.953 1 80.88 208 VAL A O 1
ATOM 1646 N N . PHE A 1 209 ? -16.5 35.906 25.281 1 86.31 209 PHE A N 1
ATOM 1647 C CA . PHE A 1 209 ? -15.391 35.438 24.484 1 86.31 209 PHE A CA 1
ATOM 1648 C C . PHE A 1 209 ? -14.344 36.531 24.281 1 86.31 209 PHE A C 1
ATOM 1650 O O . PHE A 1 209 ? -14.68 37.688 24.188 1 86.31 209 PHE A O 1
ATOM 1657 N N . ASP A 1 210 ? -13.109 36.094 24.203 1 86 210 ASP A N 1
ATOM 1658 C CA . ASP A 1 210 ? -12.031 37.031 23.875 1 86 210 ASP A CA 1
ATOM 1659 C C . ASP A 1 210 ? -11.805 37.125 22.375 1 86 210 ASP A C 1
ATOM 1661 O O . ASP A 1 210 ? -10.992 36.375 21.828 1 86 210 ASP A O 1
ATOM 1665 N N . PHE A 1 211 ? -12.375 38.094 21.734 1 85.12 211 PHE A N 1
ATOM 1666 C CA . PHE A 1 211 ? -12.234 38.281 20.297 1 85.12 211 PHE A CA 1
ATOM 1667 C C . PHE A 1 211 ? -11.156 39.281 19.984 1 85.12 211 PHE A C 1
ATOM 1669 O O . PHE A 1 211 ? -10.836 39.531 18.812 1 85.12 211 PHE A O 1
ATOM 1676 N N . VAL A 1 212 ? -10.602 39.812 21.031 1 80.62 212 VAL A N 1
ATOM 1677 C CA . VAL A 1 212 ? -9.656 40.906 20.844 1 80.62 212 VAL A CA 1
ATOM 1678 C C . VAL A 1 212 ? -8.25 40.344 20.641 1 80.62 212 VAL A C 1
ATOM 1680 O O . VAL A 1 212 ? -7.52 40.812 19.75 1 80.62 212 VAL A O 1
ATOM 1683 N N . SER A 1 213 ? -7.926 39.344 21.422 1 84.06 213 SER A N 1
ATOM 1684 C CA . SER A 1 213 ? -6.617 38.719 21.281 1 84.06 213 SER A CA 1
ATOM 1685 C C . SER A 1 213 ? -6.594 37.781 20.094 1 84.06 213 SER A C 1
ATOM 1687 O O . SER A 1 213 ? -7.363 36.812 20.047 1 84.06 213 SER A O 1
ATOM 1689 N N . PRO A 1 214 ? -5.715 38 19.234 1 82.75 214 PRO A N 1
ATOM 1690 C CA . PRO A 1 214 ? -5.676 37.156 18.031 1 82.75 214 PRO A CA 1
ATOM 1691 C C . PRO A 1 214 ? -5.457 35.688 18.359 1 82.75 214 PRO A C 1
ATOM 1693 O O . PRO A 1 214 ? -5.984 34.812 17.672 1 82.75 214 PRO A O 1
ATOM 1696 N N . GLU A 1 215 ? -4.82 35.375 19.422 1 87 215 GLU A N 1
ATOM 1697 C CA . GLU A 1 215 ? -4.492 34 19.766 1 87 215 GLU A CA 1
ATOM 1698 C C . GLU A 1 215 ? -5.684 33.281 20.391 1 87 215 GLU A C 1
ATOM 1700 O O . GLU A 1 215 ? -5.676 32.062 20.547 1 87 215 GLU A O 1
ATOM 1705 N N . LYS A 1 216 ? -6.688 34.062 20.703 1 89.31 216 LYS A N 1
ATOM 1706 C CA . LYS A 1 216 ? -7.809 33.5 21.438 1 89.31 216 LYS A CA 1
ATOM 1707 C C . LYS A 1 216 ? -8.984 33.188 20.516 1 89.31 216 LYS A C 1
ATOM 1709 O O . LYS A 1 216 ? -9.977 32.594 20.922 1 89.31 216 LYS A O 1
ATOM 1714 N N . THR A 1 217 ? -8.906 33.656 19.312 1 92.06 217 THR A N 1
ATOM 1715 C CA . THR A 1 217 ? -9.867 33.344 18.266 1 92.06 217 THR A CA 1
ATOM 1716 C C . THR A 1 217 ? -9.156 32.875 17 1 92.06 217 THR A C 1
ATOM 1718 O O . THR A 1 217 ? -8.531 33.688 16.297 1 92.06 217 THR A O 1
ATOM 1721 N N . LEU A 1 218 ? -9.297 31.594 16.781 1 94.38 218 LEU A N 1
ATOM 1722 C CA . LEU A 1 218 ? -8.508 31 15.711 1 94.38 218 LEU A CA 1
ATOM 1723 C C . LEU A 1 218 ? -9.391 30.203 14.758 1 94.38 218 LEU A C 1
ATOM 1725 O O . LEU A 1 218 ? -10.359 29.578 15.188 1 94.38 218 LEU A O 1
ATOM 1729 N N . LEU A 1 219 ? -9.039 30.359 13.516 1 95.25 219 LEU A N 1
ATOM 1730 C CA . LEU A 1 219 ? -9.602 29.469 12.508 1 95.25 219 LEU A CA 1
ATOM 1731 C C . LEU A 1 219 ? -8.633 28.344 12.172 1 95.25 219 LEU A C 1
ATOM 1733 O O . LEU A 1 219 ? -7.477 28.594 11.828 1 95.25 219 LEU A O 1
ATOM 1737 N N . LEU A 1 220 ? -9.062 27.156 12.312 1 93.62 220 LEU A N 1
ATOM 1738 C CA . LEU A 1 220 ? -8.281 25.984 11.953 1 93.62 220 LEU A CA 1
ATOM 1739 C C . LEU A 1 220 ? -8.867 25.297 10.727 1 93.62 220 LEU A C 1
ATOM 1741 O O . LEU A 1 220 ? -10.047 24.938 10.711 1 93.62 220 LEU A O 1
ATOM 1745 N N . VAL A 1 221 ? -8.047 25.125 9.75 1 93.31 221 VAL A N 1
ATOM 1746 C CA . VAL A 1 221 ? -8.484 24.469 8.523 1 93.31 221 VAL A CA 1
ATOM 1747 C C . VAL A 1 221 ? -7.711 23.156 8.344 1 93.31 221 VAL A C 1
ATOM 1749 O O . VAL A 1 221 ? -6.48 23.141 8.383 1 93.31 221 VAL A O 1
ATOM 1752 N N . TYR A 1 222 ? -8.461 22.125 8.156 1 91.88 222 TYR A N 1
ATOM 1753 C CA . TYR A 1 222 ? -7.883 20.797 7.996 1 91.88 222 TYR A CA 1
ATOM 1754 C C . TYR A 1 222 ? -7.961 20.344 6.543 1 91.88 222 TYR A C 1
ATOM 1756 O O . TYR A 1 222 ? -9.039 20.359 5.938 1 91.88 222 TYR A O 1
ATOM 1764 N N . THR A 1 223 ? -6.793 19.969 6.078 1 90.69 223 THR A N 1
ATOM 1765 C CA . THR A 1 223 ? -6.746 19.562 4.684 1 90.69 223 THR A CA 1
ATOM 1766 C C . THR A 1 223 ? -5.988 18.234 4.539 1 90.69 223 THR A C 1
ATOM 1768 O O . THR A 1 223 ? -5.34 17.781 5.48 1 90.69 223 THR A O 1
ATOM 1771 N N . ASP A 1 224 ? -6.234 17.609 3.404 1 88.94 224 ASP A N 1
ATOM 1772 C CA . ASP A 1 224 ? -5.543 16.391 3.031 1 88.94 224 ASP A CA 1
ATOM 1773 C C . ASP A 1 224 ? -4.844 16.531 1.681 1 88.94 224 ASP A C 1
ATOM 1775 O O . ASP A 1 224 ? -5.492 16.812 0.67 1 88.94 224 ASP A O 1
ATOM 1779 N N . ASP A 1 225 ? -3.594 16.391 1.748 1 81.31 225 ASP A N 1
ATOM 1780 C CA . ASP A 1 225 ? -2.861 16.562 0.497 1 81.31 225 ASP A CA 1
ATOM 1781 C C . ASP A 1 225 ? -2.777 15.242 -0.27 1 81.31 225 ASP A C 1
ATOM 1783 O O . ASP A 1 225 ? -2.127 15.164 -1.314 1 81.31 225 ASP A O 1
ATOM 1787 N N . GLY A 1 226 ? -3.4 14.211 0.181 1 75.38 226 GLY A N 1
ATOM 1788 C CA . GLY A 1 226 ? -3.477 12.945 -0.534 1 75.38 226 GLY A CA 1
ATOM 1789 C C . GLY A 1 226 ? -2.311 12.023 -0.236 1 75.38 226 GLY A C 1
ATOM 1790 O O . GLY A 1 226 ? -2.262 10.898 -0.735 1 75.38 226 GLY A O 1
ATOM 1791 N N . THR A 1 227 ? -1.37 12.492 0.417 1 69.19 227 THR A N 1
ATOM 1792 C CA . THR A 1 227 ? -0.185 11.688 0.675 1 69.19 227 THR A CA 1
ATOM 1793 C C . THR A 1 227 ? -0.447 10.688 1.798 1 69.19 227 THR A C 1
ATOM 1795 O O . THR A 1 227 ? 0.352 9.773 2.023 1 69.19 227 THR A O 1
ATOM 1798 N N . SER A 1 228 ? -1.63 10.852 2.607 1 59.38 228 SER A N 1
ATOM 1799 C CA . SER A 1 228 ? -1.935 9.977 3.73 1 59.38 228 SER A CA 1
ATOM 1800 C C . SER A 1 228 ? -2.301 8.57 3.252 1 59.38 228 SER A C 1
ATOM 1802 O O . SER A 1 228 ? -2.107 7.594 3.977 1 59.38 228 SER A O 1
ATOM 1804 N N . GLU A 1 229 ? -3.061 8.484 2.352 1 52.81 229 GLU A N 1
ATOM 1805 C CA . GLU A 1 229 ? -3.637 7.215 1.924 1 52.81 229 GLU A CA 1
ATOM 1806 C C . GLU A 1 229 ? -2.555 6.156 1.733 1 52.81 229 GLU A C 1
ATOM 1808 O O . GLU A 1 229 ? -2.777 4.977 2.014 1 52.81 229 GLU A O 1
ATOM 1813 N N . LYS A 1 230 ? -1.515 6.703 1.336 1 47.69 230 LYS A N 1
ATOM 1814 C CA . LYS A 1 230 ? -0.452 5.727 1.122 1 47.69 230 LYS A CA 1
ATOM 1815 C C . LYS A 1 230 ? -0.044 5.062 2.434 1 47.69 230 LYS A C 1
ATOM 1817 O O . LYS A 1 230 ? 0.301 3.879 2.457 1 47.69 230 LYS A O 1
ATOM 1822 N N . SER A 1 231 ? -0.177 5.801 3.553 1 44.81 231 SER A N 1
ATOM 1823 C CA . SER A 1 231 ? 0.312 5.371 4.855 1 44.81 231 SER A CA 1
ATOM 1824 C C . SER A 1 231 ? -0.681 4.434 5.535 1 44.81 231 S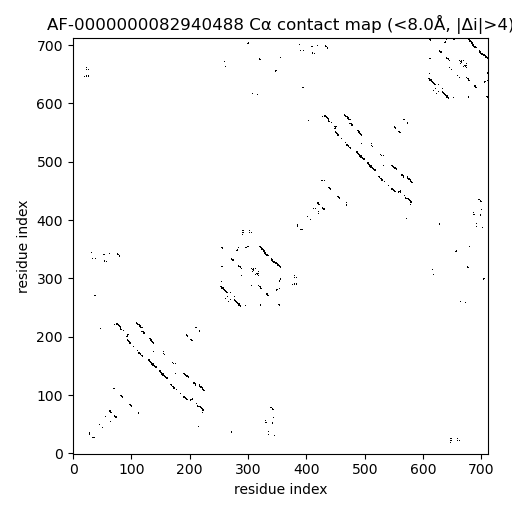ER A C 1
ATOM 1826 O O . SER A 1 231 ? -0.283 3.479 6.207 1 44.81 231 SER A O 1
ATOM 1828 N N . THR A 1 232 ? -1.961 4.758 5.578 1 41.69 232 THR A N 1
ATOM 1829 C CA . THR A 1 232 ? -2.943 3.973 6.32 1 41.69 232 THR A CA 1
ATOM 1830 C C . THR A 1 232 ? -3.02 2.549 5.773 1 41.69 232 THR A C 1
ATOM 1832 O O . THR A 1 232 ? -3.131 1.591 6.539 1 41.69 232 THR A O 1
ATOM 1835 N N . LEU A 1 233 ? -3.018 2.492 4.605 1 39.59 233 LEU A N 1
ATOM 1836 C CA . LEU A 1 233 ? -3.156 1.158 4.031 1 39.59 233 LEU A CA 1
ATOM 1837 C C . LEU A 1 233 ? -1.953 0.288 4.379 1 39.59 233 LEU A C 1
ATOM 1839 O O . LEU A 1 233 ? -2.105 -0.902 4.664 1 39.59 233 LEU A O 1
ATOM 1843 N N . GLU A 1 234 ? -0.792 0.924 4.453 1 42.25 234 GLU A N 1
ATOM 1844 C CA . GLU A 1 234 ? 0.398 0.196 4.883 1 42.25 234 GLU A CA 1
ATOM 1845 C C . GLU A 1 234 ? 0.313 -0.175 6.359 1 42.25 234 GLU A C 1
ATOM 1847 O O . GLU A 1 234 ? 0.794 -1.235 6.766 1 42.25 234 GLU A O 1
ATOM 1852 N N . ARG A 1 235 ? -0.318 0.705 7.168 1 41.25 235 ARG A N 1
ATOM 1853 C CA . ARG A 1 235 ? -0.423 0.476 8.609 1 41.25 235 ARG A CA 1
ATOM 1854 C C . ARG A 1 235 ? -1.311 -0.729 8.906 1 41.25 235 ARG A C 1
ATOM 1856 O O . ARG A 1 235 ? -1.048 -1.481 9.844 1 41.25 235 ARG A O 1
ATOM 1863 N N . MET A 1 236 ? -2.424 -0.834 8.352 1 33.97 236 MET A N 1
ATOM 1864 C CA . MET A 1 236 ? -3.316 -1.938 8.695 1 33.97 236 MET A CA 1
ATOM 1865 C C . MET A 1 236 ? -2.621 -3.281 8.492 1 33.97 236 MET A C 1
ATOM 1867 O O . MET A 1 236 ? -2.936 -4.254 9.18 1 33.97 236 MET A O 1
ATOM 1871 N N . MET A 1 237 ? -1.69 -3.326 7.711 1 33.62 237 MET A N 1
ATOM 1872 C CA . MET A 1 237 ? -1.05 -4.617 7.469 1 33.62 237 MET A CA 1
ATOM 1873 C C . MET A 1 237 ? 0.039 -4.887 8.5 1 33.62 237 MET A C 1
ATOM 1875 O O . MET A 1 237 ? 0.444 -6.031 8.703 1 33.62 237 MET A O 1
ATOM 1879 N N . GLN A 1 238 ? 0.684 -3.877 9.141 1 35.59 238 GLN A N 1
ATOM 1880 C CA . GLN A 1 238 ? 1.919 -4.051 9.898 1 35.59 238 GLN A CA 1
ATOM 1881 C C . GLN A 1 238 ? 1.627 -4.363 11.359 1 35.59 238 GLN A C 1
ATOM 1883 O O . GLN A 1 238 ? 2.549 -4.586 12.148 1 35.59 238 GLN A O 1
ATOM 1888 N N . ARG A 1 239 ? 0.471 -4.34 11.977 1 32.03 239 ARG A N 1
ATOM 1889 C CA . ARG A 1 239 ? 0.438 -4.344 13.438 1 32.03 239 ARG A CA 1
ATOM 1890 C C . ARG A 1 239 ? 1.063 -5.617 13.992 1 32.03 239 ARG A C 1
ATOM 1892 O O . ARG A 1 239 ? 1.136 -5.793 15.211 1 32.03 239 ARG A O 1
ATOM 1899 N N . SER A 1 240 ? 1.216 -6.754 13.367 1 30.55 240 SER A N 1
ATOM 1900 C CA . SER A 1 240 ? 1.378 -7.871 14.289 1 30.55 240 SER A CA 1
ATOM 1901 C C . SER A 1 240 ? 2.82 -7.988 14.773 1 30.55 240 SER A C 1
ATOM 1903 O O . SER A 1 240 ? 3.08 -8.508 15.859 1 30.55 240 SER A O 1
ATOM 1905 N N . LYS A 1 241 ? 3.902 -8.094 13.945 1 31.16 241 LYS A N 1
ATOM 1906 C CA . LYS A 1 241 ? 5.027 -8.883 14.445 1 31.16 241 LYS A CA 1
ATOM 1907 C C . LYS A 1 241 ? 6.031 -7.996 15.172 1 31.16 241 LYS A C 1
ATOM 1909 O O . LYS A 1 241 ? 6.848 -7.32 14.539 1 31.16 241 LYS A O 1
ATOM 1914 N N . ARG A 1 242 ? 5.848 -7.504 16.375 1 31.16 242 ARG A N 1
ATOM 1915 C CA . ARG A 1 242 ? 6.797 -6.789 17.219 1 31.16 242 ARG A CA 1
ATOM 1916 C C . ARG A 1 242 ? 7.93 -7.707 17.672 1 31.16 242 ARG A C 1
ATOM 1918 O O . ARG A 1 242 ? 7.734 -8.555 18.547 1 31.16 242 ARG A O 1
ATOM 1925 N N . SER A 1 243 ? 8.992 -8.305 16.938 1 30.27 243 SER A N 1
ATOM 1926 C CA . SER A 1 243 ? 10.039 -9.117 17.547 1 30.27 243 SER A CA 1
ATOM 1927 C C . SER A 1 243 ? 11.039 -8.258 18.297 1 30.27 243 SER A C 1
ATOM 1929 O O . SER A 1 243 ? 11.344 -7.137 17.891 1 30.27 243 SER A O 1
ATOM 1931 N N . VAL A 1 244 ? 11.453 -8.578 19.469 1 28.97 244 VAL A N 1
ATOM 1932 C CA . VAL A 1 244 ? 12.344 -8.133 20.531 1 28.97 244 VAL A CA 1
ATOM 1933 C C . VAL A 1 244 ? 13.797 -8.25 20.078 1 28.97 244 VAL A C 1
ATOM 1935 O O . VAL A 1 244 ? 14.234 -9.328 19.672 1 28.97 244 VAL A O 1
ATOM 1938 N N . GLY A 1 245 ? 14.609 -7.16 19.625 1 32.34 245 GLY A N 1
ATOM 1939 C CA . GLY A 1 245 ? 15.984 -7 19.172 1 32.34 245 GLY A CA 1
ATOM 1940 C C . GLY A 1 245 ? 17 -7.184 20.281 1 32.34 245 GLY A C 1
ATOM 1941 O O . GLY A 1 245 ? 17.016 -6.43 21.25 1 32.34 245 GLY A O 1
ATOM 1942 N N . HIS A 1 246 ? 17.562 -8.414 20.469 1 29.19 246 HIS A N 1
ATOM 1943 C CA . HIS A 1 246 ? 18.703 -8.586 21.375 1 29.19 246 HIS A CA 1
ATOM 1944 C C . HIS A 1 246 ? 20 -8.109 20.734 1 29.19 246 HIS A C 1
ATOM 1946 O O . HIS A 1 246 ? 20.172 -8.25 19.516 1 29.19 246 HIS A O 1
ATOM 1952 N N . SER A 1 247 ? 20.984 -7.289 21.328 1 33.06 247 SER A N 1
ATOM 1953 C CA . SER A 1 247 ? 22.156 -6.461 21.062 1 33.06 247 SER A CA 1
ATOM 1954 C C . SER A 1 247 ? 23.406 -7.32 20.844 1 33.06 247 SER A C 1
ATOM 1956 O O . SER A 1 247 ? 24.531 -6.812 20.844 1 33.06 247 SER A O 1
ATOM 1958 N N . GLN A 1 248 ? 23.719 -8.477 20.188 1 31.66 248 GLN A N 1
ATOM 1959 C CA . GLN A 1 248 ? 25.031 -9.078 20.375 1 31.66 248 GLN A CA 1
ATOM 1960 C C . GLN A 1 248 ? 26.078 -8.359 19.547 1 31.66 248 GLN A C 1
ATOM 1962 O O . GLN A 1 248 ? 25.75 -7.645 18.594 1 31.66 248 GLN A O 1
ATOM 1967 N N . LYS A 1 249 ? 27.641 -9.039 19.359 1 36.06 249 LYS A N 1
ATOM 1968 C CA . LYS A 1 249 ? 29.016 -8.75 18.969 1 36.06 249 LYS A CA 1
ATOM 1969 C C . LYS A 1 249 ? 29.109 -8.375 17.5 1 36.06 249 LYS A C 1
ATOM 1971 O O . LYS A 1 249 ? 28.281 -8.805 16.688 1 36.06 249 LYS A O 1
ATOM 1976 N N . ARG A 1 250 ? 30.375 -7.598 16.906 1 38.22 250 ARG A N 1
ATOM 1977 C CA . ARG A 1 250 ? 30.656 -6.719 15.781 1 38.22 250 ARG A CA 1
ATOM 1978 C C . ARG A 1 250 ? 30.734 -7.508 14.477 1 38.22 250 ARG A C 1
ATOM 1980 O O . ARG A 1 250 ? 31.844 -7.805 14 1 38.22 250 ARG A O 1
ATOM 1987 N N . ALA A 1 251 ? 30.406 -8.625 14.234 1 41.31 251 ALA A N 1
ATOM 1988 C CA . ALA A 1 251 ? 30.578 -9.398 13.008 1 41.31 251 ALA A CA 1
ATOM 1989 C C . ALA A 1 251 ? 30.016 -8.648 11.797 1 41.31 251 ALA A C 1
ATOM 1991 O O . ALA A 1 251 ? 29.141 -7.797 11.945 1 41.31 251 ALA A O 1
ATOM 1992 N N . LYS A 1 252 ? 30.547 -8.648 10.477 1 51.19 252 LYS A N 1
ATOM 1993 C CA . LYS A 1 252 ? 30.156 -8.094 9.18 1 51.19 252 LYS A CA 1
ATOM 1994 C C . LYS A 1 252 ? 28.641 -7.945 9.07 1 51.19 252 LYS A C 1
ATOM 1996 O O . LYS A 1 252 ? 27.906 -8.945 9.086 1 51.19 252 LYS A O 1
ATOM 2001 N N . LYS A 1 253 ? 27.906 -6.797 9.461 1 70.06 253 LYS A N 1
ATOM 2002 C CA . LYS A 1 253 ? 26.625 -6.551 10.117 1 70.06 253 LYS A CA 1
ATOM 2003 C C . LYS A 1 253 ? 25.469 -6.723 9.148 1 70.06 253 LYS A C 1
ATOM 2005 O O . LYS A 1 253 ? 25.484 -6.172 8.039 1 70.06 253 LYS A O 1
ATOM 2010 N N . ILE A 1 254 ? 24.844 -7.672 9.203 1 82.88 254 ILE A N 1
ATOM 2011 C CA . ILE A 1 254 ? 23.562 -7.988 8.578 1 82.88 254 ILE A CA 1
ATOM 2012 C C . ILE A 1 254 ? 22.672 -6.75 8.578 1 82.88 254 ILE A C 1
ATOM 2014 O O . ILE A 1 254 ? 22.797 -5.883 9.445 1 82.88 254 ILE A O 1
ATOM 2018 N N . CYS A 1 255 ? 22.031 -6.559 7.492 1 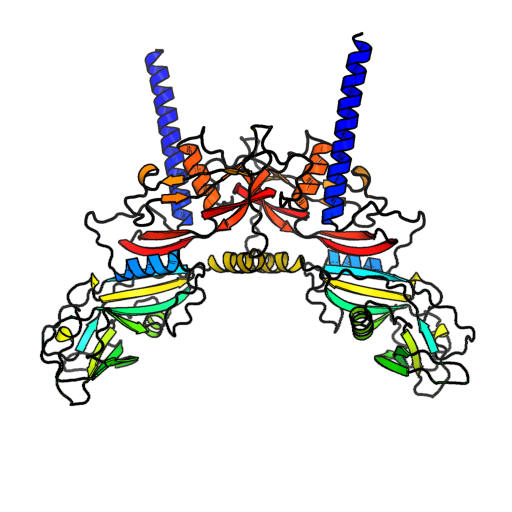91 255 CYS A N 1
ATOM 2019 C CA . CYS A 1 255 ? 21.094 -5.453 7.34 1 91 255 CYS A CA 1
ATOM 2020 C C . CYS A 1 255 ? 20.312 -5.234 8.617 1 91 255 CYS A C 1
ATOM 2022 O O . CYS A 1 255 ? 19.578 -6.125 9.07 1 91 255 CYS A O 1
ATOM 2024 N N . GLN A 1 256 ? 20.516 -4.051 9.18 1 91.75 256 GLN A N 1
ATOM 2025 C CA . GLN A 1 256 ? 19.797 -3.734 10.414 1 91.75 256 GLN A CA 1
ATOM 2026 C C . GLN A 1 256 ? 19.594 -2.23 10.562 1 91.75 256 GLN A C 1
ATOM 2028 O O . GLN A 1 256 ? 20.172 -1.443 9.805 1 91.75 256 GLN A O 1
ATOM 2033 N N . ARG A 1 257 ? 18.781 -1.876 11.531 1 93.81 257 ARG A N 1
ATOM 2034 C CA . ARG A 1 257 ? 18.453 -0.479 11.805 1 93.81 257 ARG A CA 1
ATOM 2035 C C . ARG A 1 257 ? 19.453 0.137 12.773 1 93.81 257 ARG A C 1
ATOM 2037 O O . ARG A 1 257 ? 19.859 -0.503 13.75 1 93.81 257 ARG A O 1
ATOM 2044 N N . TYR A 1 258 ? 19.875 1.323 12.57 1 94.62 258 TYR A N 1
ATOM 2045 C CA . TYR A 1 258 ? 20.781 2.078 13.43 1 94.62 258 TYR A CA 1
ATOM 2046 C C . TYR A 1 258 ? 20.156 3.398 13.859 1 94.62 258 TYR A C 1
ATOM 2048 O O . TYR A 1 258 ? 19.25 3.912 13.18 1 94.62 258 TYR A O 1
ATOM 2056 N N . SER A 1 259 ? 20.625 3.904 14.914 1 94.75 259 SER A N 1
ATOM 2057 C CA . SER A 1 259 ? 20.094 5.16 15.438 1 94.75 259 SER A CA 1
ATOM 2058 C C . SER A 1 259 ? 20.625 6.352 14.656 1 94.75 259 SER A C 1
ATOM 2060 O O . SER A 1 259 ? 21.797 6.367 14.266 1 94.75 259 SER A O 1
ATOM 2062 N N . MET A 1 260 ? 19.734 7.234 14.375 1 94.31 260 MET A N 1
ATOM 2063 C CA . MET A 1 260 ? 20.047 8.531 13.781 1 94.31 260 MET A CA 1
ATOM 2064 C C . MET A 1 260 ? 19.078 9.602 14.266 1 94.31 260 MET A C 1
ATOM 2066 O O . MET A 1 260 ? 17.875 9.523 14 1 94.31 260 MET A O 1
ATOM 2070 N N . TYR A 1 261 ? 19.625 10.508 14.977 1 94.38 261 TYR A N 1
ATOM 2071 C CA . TYR A 1 261 ? 18.812 11.625 15.445 1 94.38 261 TYR A CA 1
ATOM 2072 C C . TYR A 1 261 ? 19 12.844 14.555 1 94.38 261 TYR A C 1
ATOM 2074 O O . TYR A 1 261 ? 20.125 13.258 14.273 1 94.38 261 TYR A O 1
ATOM 2082 N N . VAL A 1 262 ? 17.906 13.359 14.102 1 92.88 262 VAL A N 1
ATOM 2083 C CA . VAL A 1 262 ? 17.922 14.586 13.312 1 92.88 262 VAL A CA 1
ATOM 2084 C C . VAL A 1 262 ? 17.562 15.773 14.203 1 92.88 262 VAL A C 1
ATOM 2086 O O . VAL A 1 262 ? 16.438 15.883 14.68 1 92.88 262 VAL A O 1
ATOM 2089 N N . ASP A 1 263 ? 18.5 16.609 14.359 1 92.56 263 ASP A N 1
ATOM 2090 C CA . ASP A 1 263 ? 18.312 17.844 15.109 1 92.56 263 ASP A CA 1
ATOM 2091 C C . ASP A 1 263 ? 18.062 19.016 14.172 1 92.56 263 ASP A C 1
ATOM 2093 O O . ASP A 1 263 ? 18.953 19.406 13.406 1 92.56 263 ASP A O 1
ATOM 2097 N N . PHE A 1 264 ? 16.922 19.656 14.312 1 91.38 264 PHE A N 1
ATOM 2098 C CA . PHE A 1 264 ? 16.578 20.734 13.391 1 91.38 264 PHE A CA 1
ATOM 2099 C C . PHE A 1 264 ? 17.406 21.969 13.648 1 91.38 264 PHE A C 1
ATOM 2101 O O . PHE A 1 264 ? 17.562 22.828 12.773 1 91.38 264 PHE A O 1
ATOM 2108 N N . LYS A 1 265 ? 17.875 22.094 14.828 1 90.06 265 LYS A N 1
ATOM 2109 C CA . LYS A 1 265 ? 18.797 23.188 15.125 1 90.06 265 LYS A CA 1
ATOM 2110 C C . LYS A 1 265 ? 20.125 23 14.383 1 90.06 265 LYS A C 1
ATOM 2112 O O . LYS A 1 265 ? 20.656 23.953 13.797 1 90.06 265 LYS A O 1
ATOM 2117 N N . GLU A 1 266 ? 20.6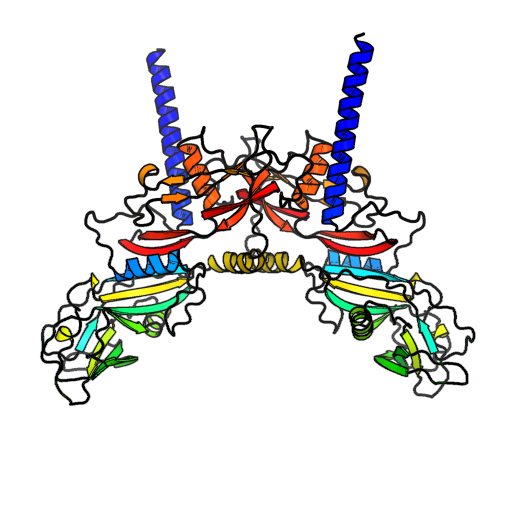09 21.781 14.391 1 83.31 266 GLU A N 1
ATOM 2118 C CA . GLU A 1 266 ? 21.875 21.469 13.75 1 83.31 266 GLU A CA 1
ATOM 2119 C C . GLU A 1 266 ? 21.797 21.641 12.234 1 83.31 266 GLU A C 1
ATOM 2121 O O . GLU A 1 266 ? 22.75 22.078 11.594 1 83.31 266 GLU A O 1
ATOM 2126 N N . VAL A 1 267 ? 20.672 21.344 11.688 1 82.25 267 VAL A N 1
ATOM 2127 C CA . VAL A 1 267 ? 20.516 21.422 10.234 1 82.25 267 VAL A CA 1
ATOM 2128 C C . VAL A 1 267 ? 20.109 22.844 9.836 1 82.25 267 VAL A C 1
ATOM 2130 O O . VAL A 1 267 ? 20.094 23.188 8.656 1 82.25 267 VAL A O 1
ATOM 2133 N N . GLY A 1 268 ? 19.734 23.672 10.789 1 83.5 268 GLY A N 1
ATOM 2134 C CA . GLY A 1 268 ? 19.422 25.078 10.531 1 83.5 268 GLY A CA 1
ATOM 2135 C C . GLY A 1 268 ? 17.953 25.312 10.234 1 83.5 268 GLY A C 1
ATOM 2136 O O . GLY A 1 268 ? 17.594 26.25 9.516 1 83.5 268 GLY A O 1
ATOM 2137 N N . PHE A 1 269 ? 17.109 24.422 10.711 1 88.56 269 PHE A N 1
ATOM 2138 C CA . PHE A 1 269 ? 15.688 24.531 10.391 1 88.56 269 PHE A CA 1
ATOM 2139 C C . PHE A 1 269 ? 14.898 24.984 11.617 1 88.56 269 PHE A C 1
ATOM 2141 O O . PHE A 1 269 ? 13.672 25.078 11.57 1 88.56 269 PHE A O 1
ATOM 2148 N N . ASN A 1 270 ? 15.578 25.281 12.672 1 89.56 270 ASN A N 1
ATOM 2149 C CA . ASN A 1 270 ? 14.898 25.594 13.922 1 89.56 270 ASN A CA 1
ATOM 2150 C C . ASN A 1 270 ? 14.219 26.969 13.859 1 89.56 270 ASN A C 1
ATOM 2152 O O . ASN A 1 270 ? 13.414 27.297 14.727 1 89.56 270 ASN A O 1
ATOM 2156 N N . ASP A 1 271 ? 14.539 27.75 12.867 1 89.56 271 ASP A N 1
ATOM 2157 C CA . ASP A 1 271 ? 13.906 29.062 12.734 1 89.56 271 ASP A CA 1
ATOM 2158 C C . ASP A 1 271 ? 12.461 28.922 12.266 1 89.56 271 ASP A C 1
ATOM 2160 O O . ASP A 1 271 ? 11.586 29.688 12.695 1 89.56 271 ASP A O 1
ATOM 2164 N N . TRP A 1 272 ? 12.227 27.938 11.445 1 92.38 272 TRP A N 1
ATOM 2165 C CA . TRP A 1 272 ? 10.875 27.875 10.891 1 92.38 272 TRP A CA 1
ATOM 2166 C C . TRP A 1 272 ? 10.18 26.594 11.312 1 92.38 272 TRP A C 1
ATOM 2168 O O . TRP A 1 272 ? 8.953 26.484 11.234 1 92.38 272 TRP A O 1
ATOM 2178 N N . ILE A 1 273 ? 10.875 25.562 11.641 1 93.56 273 ILE A N 1
ATOM 2179 C CA . ILE A 1 273 ? 10.258 24.406 12.305 1 93.56 273 ILE A CA 1
ATOM 2180 C C . ILE A 1 273 ? 10.18 24.672 13.812 1 93.56 273 ILE A C 1
ATOM 2182 O O . ILE A 1 273 ? 11.211 24.859 14.469 1 93.56 273 ILE A O 1
ATOM 2186 N N . LYS A 1 274 ? 9.023 24.641 14.32 1 95 274 LYS A N 1
ATOM 2187 C CA . LYS A 1 274 ? 8.828 25.031 15.711 1 95 274 LYS A CA 1
ATOM 2188 C C . LYS A 1 274 ? 8.734 23.812 16.625 1 95 274 LYS A C 1
ATOM 2190 O O . LYS A 1 274 ? 9.078 23.891 17.797 1 95 274 LYS A O 1
ATOM 2195 N N . ALA A 1 275 ? 8.117 22.766 16.062 1 94.75 275 ALA A N 1
ATOM 2196 C CA . ALA A 1 275 ? 8.055 21.516 16.812 1 94.75 275 ALA A CA 1
ATOM 2197 C C . ALA A 1 275 ? 8 20.312 15.867 1 94.75 275 ALA A C 1
ATOM 2199 O O . ALA A 1 275 ? 7.406 20.391 14.789 1 94.75 275 ALA A O 1
ATOM 2200 N N . PRO A 1 276 ? 8.648 19.203 16.234 1 95.94 276 PRO A N 1
ATOM 2201 C CA . PRO A 1 276 ? 9.539 19.031 17.375 1 95.94 276 PRO A CA 1
ATOM 2202 C C . PRO A 1 276 ? 10.93 19.609 17.141 1 95.94 276 PRO A C 1
ATOM 2204 O O . PRO A 1 276 ? 11.227 20.078 16.031 1 95.94 276 PRO A O 1
ATOM 2207 N N . PRO A 1 277 ? 11.773 19.797 18.25 1 95.75 277 PRO A N 1
ATOM 2208 C CA . PRO A 1 277 ? 13.148 20.25 18.031 1 95.75 277 PRO A CA 1
ATOM 2209 C C . PRO A 1 277 ? 13.969 19.281 17.172 1 95.75 277 PRO A C 1
ATOM 2211 O O . PRO A 1 277 ? 14.938 19.688 16.531 1 95.75 277 PRO A O 1
ATOM 2214 N N . GLY A 1 278 ? 13.617 18.062 17.203 1 95.44 278 GLY A N 1
ATOM 2215 C CA . GLY A 1 278 ? 14.234 16.984 16.469 1 95.44 278 GLY A CA 1
ATOM 2216 C C . GLY A 1 278 ? 13.484 15.664 16.625 1 95.44 278 GLY A C 1
ATOM 2217 O O . GLY A 1 278 ? 12.469 15.594 17.312 1 95.44 278 GLY A O 1
ATOM 2218 N N . TYR A 1 279 ? 13.93 14.672 15.906 1 94.75 279 TYR A N 1
ATOM 2219 C CA . TYR A 1 279 ? 13.258 13.383 16 1 94.75 279 TYR A CA 1
ATOM 2220 C C . TYR A 1 279 ? 14.219 12.25 15.656 1 94.75 279 TYR A C 1
ATOM 2222 O O . TYR A 1 279 ? 15.281 12.477 15.086 1 94.75 279 TYR A O 1
ATOM 2230 N N . GLU A 1 280 ? 13.859 11.094 16.094 1 96.12 280 GLU A N 1
ATOM 2231 C CA . GLU A 1 280 ? 14.641 9.898 15.766 1 96.12 280 GLU A CA 1
ATOM 2232 C C . GLU A 1 280 ? 14.266 9.359 14.383 1 96.12 280 GLU A C 1
ATOM 2234 O O . GLU A 1 280 ? 13.203 8.758 14.219 1 96.12 280 GLU A O 1
ATOM 2239 N N . ALA A 1 281 ? 15.078 9.508 13.438 1 96.06 281 ALA A N 1
ATOM 2240 C CA . ALA A 1 281 ? 14.805 9.07 12.07 1 96.06 281 ALA A CA 1
ATOM 2241 C C . ALA A 1 281 ? 15.297 7.648 11.836 1 96.06 281 ALA A C 1
ATOM 2243 O O . ALA A 1 281 ? 14.727 6.914 11.023 1 96.06 281 ALA A O 1
ATOM 2244 N N . PHE A 1 282 ? 16.375 7.219 12.469 1 97.19 282 PHE A N 1
ATOM 2245 C CA . PHE A 1 282 ? 17.031 5.934 12.273 1 97.19 282 PHE A CA 1
ATOM 2246 C C . PHE A 1 282 ? 17.5 5.781 10.828 1 97.19 282 PHE A C 1
ATOM 2248 O O . PHE A 1 282 ? 17.25 6.656 9.992 1 97.19 282 PHE A O 1
ATOM 2255 N N . TYR A 1 283 ? 18.297 4.895 10.539 1 96.06 283 TYR A N 1
ATOM 2256 C CA . TYR A 1 283 ? 18.688 4.539 9.18 1 96.06 283 TYR A CA 1
ATOM 2257 C C . TYR A 1 283 ? 19.031 3.059 9.086 1 96.06 283 TYR A C 1
ATOM 2259 O O . TYR A 1 283 ? 19.219 2.391 10.109 1 96.06 283 TYR A O 1
ATOM 2267 N N . CYS A 1 284 ? 18.969 2.508 7.863 1 94.69 284 CYS A N 1
ATOM 2268 C CA . CYS A 1 284 ? 19.266 1.104 7.613 1 94.69 284 CYS A CA 1
ATOM 2269 C C . CYS A 1 284 ? 20.656 0.949 6.988 1 94.69 284 CYS A C 1
ATOM 2271 O O . CYS A 1 284 ? 21.031 1.734 6.121 1 94.69 284 CYS A O 1
ATOM 2273 N N . GLN A 1 285 ? 21.375 -0.035 7.469 1 92.31 285 GLN A N 1
ATOM 2274 C CA . GLN A 1 285 ? 22.703 -0.32 6.922 1 92.31 285 GLN A CA 1
ATOM 2275 C C . GLN A 1 285 ? 23.109 -1.771 7.176 1 92.31 285 GLN A C 1
ATOM 2277 O O . GLN A 1 285 ? 22.656 -2.381 8.148 1 92.31 285 GLN A O 1
ATOM 2282 N N . GLY A 1 286 ? 23.953 -2.24 6.297 1 90.38 286 GLY A N 1
ATOM 2283 C CA . GLY A 1 286 ? 24.438 -3.609 6.422 1 90.38 286 GLY A CA 1
ATOM 2284 C C . GLY A 1 286 ? 24.406 -4.371 5.109 1 90.38 286 GLY A C 1
ATOM 2285 O O . GLY A 1 286 ? 23.922 -3.863 4.102 1 90.38 286 GLY A O 1
ATOM 2286 N N . LYS A 1 287 ? 24.844 -5.543 5.129 1 87 287 LYS A N 1
ATOM 2287 C CA . LYS A 1 287 ? 24.953 -6.359 3.92 1 87 287 LYS A CA 1
ATOM 2288 C C . LYS A 1 287 ? 23.719 -7.254 3.762 1 87 287 LYS A C 1
ATOM 2290 O O . LYS A 1 287 ? 23.203 -7.785 4.746 1 87 287 LYS A O 1
ATOM 2295 N N . CYS A 1 288 ? 23.219 -7.246 2.537 1 85.62 288 CYS A N 1
ATOM 2296 C CA . CYS A 1 288 ? 22.141 -8.164 2.172 1 85.62 288 CYS A CA 1
ATOM 2297 C C . CYS A 1 288 ? 22.703 -9.43 1.532 1 85.62 288 CYS A C 1
ATOM 2299 O O . CYS A 1 288 ? 22.531 -9.648 0.331 1 85.62 288 CYS A O 1
ATOM 2301 N N . SER A 1 289 ? 23.578 -10.039 2.258 1 75.06 289 SER A N 1
ATOM 2302 C CA . SER A 1 289 ? 24.203 -11.242 1.722 1 75.06 289 SER A CA 1
ATOM 2303 C C . SER A 1 289 ? 23.5 -12.508 2.215 1 75.06 289 SER A C 1
ATOM 2305 O O . SER A 1 289 ? 22.781 -12.469 3.215 1 75.06 289 SER A O 1
ATOM 2307 N N . PHE A 1 290 ? 23.516 -13.523 1.42 1 64.19 290 PHE A N 1
ATOM 2308 C CA . PHE A 1 290 ? 22.906 -14.805 1.765 1 64.19 290 PHE A CA 1
ATOM 2309 C C . PHE A 1 290 ? 23.594 -15.422 2.977 1 64.19 290 PHE A C 1
ATOM 2311 O O . PHE A 1 290 ? 24.812 -15.25 3.168 1 64.19 290 PHE A O 1
ATOM 2318 N N . PRO A 1 291 ? 22.812 -16.203 3.947 1 60.66 291 PRO A N 1
ATOM 2319 C CA . PRO A 1 291 ? 21.344 -16.344 3.922 1 60.66 291 PRO A CA 1
ATOM 2320 C C . PRO A 1 291 ? 20.625 -15.102 4.453 1 60.66 291 PRO A C 1
ATOM 2322 O O . PRO A 1 291 ? 21.047 -14.516 5.449 1 60.66 291 PRO A O 1
ATOM 2325 N N . LEU A 1 292 ? 19.75 -14.625 3.479 1 61.19 292 LEU A N 1
ATOM 2326 C CA . LEU A 1 292 ? 18.922 -13.539 4 1 61.19 292 LEU A CA 1
ATOM 2327 C C . LEU A 1 292 ? 18.156 -13.992 5.23 1 61.19 292 LEU A C 1
ATOM 2329 O O . LEU A 1 292 ? 17.484 -15.023 5.203 1 61.19 292 LEU A O 1
ATOM 2333 N N . ALA A 1 293 ? 18.594 -13.641 6.355 1 57.66 293 ALA A N 1
ATOM 2334 C CA . ALA A 1 293 ? 17.906 -14.023 7.582 1 57.66 293 ALA A CA 1
ATOM 2335 C C . ALA A 1 293 ? 16.391 -13.836 7.438 1 57.66 293 ALA A C 1
ATOM 2337 O O . ALA A 1 293 ? 15.938 -12.961 6.695 1 57.66 293 ALA A O 1
ATOM 2338 N N . SER A 1 294 ? 15.625 -14.891 7.84 1 56.94 294 SER A N 1
ATOM 2339 C CA . SER A 1 294 ? 14.164 -14.906 7.801 1 56.94 294 SER A CA 1
ATOM 2340 C C . SER A 1 294 ? 13.586 -13.57 8.266 1 56.94 294 SER A C 1
ATOM 2342 O O . SER A 1 294 ? 12.516 -13.164 7.805 1 56.94 294 SER A O 1
ATOM 2344 N N . HIS A 1 295 ? 14.43 -12.875 9.086 1 58.34 295 HIS A N 1
ATOM 2345 C CA . HIS A 1 295 ? 13.883 -11.656 9.672 1 58.34 295 HIS A CA 1
ATOM 2346 C C . HIS A 1 295 ? 14.055 -10.469 8.734 1 58.34 295 HIS A C 1
ATOM 2348 O O . HIS A 1 295 ? 13.5 -9.391 8.977 1 58.34 295 HIS A O 1
ATOM 2354 N N . ILE A 1 296 ? 14.875 -10.875 7.621 1 64.5 296 ILE A N 1
ATOM 2355 C CA . ILE A 1 296 ? 15.117 -9.781 6.688 1 64.5 296 ILE A CA 1
ATOM 2356 C C . ILE A 1 296 ? 13.992 -9.727 5.656 1 64.5 296 ILE A C 1
ATOM 2358 O O . ILE A 1 296 ? 13.828 -10.648 4.855 1 64.5 296 ILE A O 1
ATOM 2362 N N . ASN A 1 297 ? 12.977 -9.117 5.859 1 76.94 297 ASN A N 1
ATOM 2363 C CA . ASN A 1 297 ? 11.844 -8.922 4.965 1 76.94 297 ASN A CA 1
ATOM 2364 C C . ASN A 1 297 ? 12.297 -8.586 3.547 1 76.94 297 ASN A C 1
ATOM 2366 O O . ASN A 1 297 ? 12.102 -7.469 3.072 1 76.94 297 ASN A O 1
ATOM 2370 N N . ALA A 1 298 ? 12.977 -9.641 2.906 1 85.5 298 ALA A N 1
ATOM 2371 C CA . ALA A 1 298 ? 13.445 -9.422 1.539 1 85.5 298 ALA A CA 1
ATOM 2372 C C . ALA A 1 298 ? 12.312 -9.625 0.534 1 85.5 298 ALA A C 1
ATOM 2374 O O . ALA A 1 298 ? 11.5 -10.539 0.682 1 85.5 298 ALA A O 1
ATOM 2375 N N . SER A 1 299 ? 12.266 -8.727 -0.426 1 87.62 299 SER A N 1
ATOM 2376 C CA . SER A 1 299 ? 11.289 -8.906 -1.498 1 87.62 299 SER A CA 1
ATOM 2377 C C . SER A 1 299 ? 11.664 -10.078 -2.396 1 87.62 299 SER A C 1
ATOM 2379 O O . SER A 1 299 ? 12.797 -10.555 -2.365 1 87.62 299 SER A O 1
ATOM 2381 N N . ASN A 1 300 ? 10.688 -10.578 -3.182 1 86.75 300 ASN A N 1
ATOM 2382 C CA . ASN A 1 300 ? 10.977 -11.625 -4.156 1 86.75 300 ASN A CA 1
ATOM 2383 C C . ASN A 1 300 ? 12.078 -11.211 -5.125 1 86.75 300 ASN A C 1
ATOM 2385 O O . ASN A 1 300 ? 12.961 -12 -5.449 1 86.75 300 ASN A O 1
ATOM 2389 N N . HIS A 1 301 ? 12.008 -9.984 -5.512 1 92.25 301 HIS A N 1
ATOM 2390 C CA . HIS A 1 301 ? 13.031 -9.477 -6.422 1 92.25 301 HIS A CA 1
ATOM 2391 C C . HIS A 1 301 ? 14.406 -9.492 -5.77 1 92.25 301 HIS A C 1
ATOM 2393 O O . HIS A 1 301 ? 15.398 -9.859 -6.414 1 92.25 301 HIS A O 1
ATOM 2399 N N . ALA A 1 302 ? 14.43 -9.07 -4.523 1 91.5 302 ALA A N 1
ATOM 2400 C CA . ALA A 1 302 ? 15.703 -9.039 -3.811 1 91.5 302 ALA A CA 1
ATOM 2401 C C . ALA A 1 302 ? 16.328 -10.438 -3.729 1 91.5 302 ALA A C 1
ATOM 2403 O O . ALA A 1 302 ? 17.547 -10.594 -3.852 1 91.5 302 ALA A O 1
ATOM 2404 N N . VAL A 1 303 ? 15.547 -11.383 -3.482 1 87.19 303 VAL A N 1
ATOM 2405 C CA . VAL A 1 303 ? 16.016 -12.766 -3.416 1 87.19 303 VAL A CA 1
ATOM 2406 C C . VAL A 1 303 ? 16.578 -13.188 -4.77 1 87.19 303 VAL A C 1
ATOM 2408 O O . VAL A 1 303 ? 17.672 -13.766 -4.844 1 87.19 303 VAL A O 1
ATOM 2411 N N . MET A 1 304 ? 15.836 -12.883 -5.832 1 88.44 304 MET A N 1
ATOM 2412 C CA . MET A 1 304 ? 16.281 -13.234 -7.176 1 88.44 304 MET A CA 1
ATOM 2413 C C . MET A 1 304 ? 17.578 -12.516 -7.52 1 88.44 304 MET A C 1
ATOM 2415 O O . MET A 1 304 ? 18.484 -13.109 -8.117 1 88.44 304 MET A O 1
ATOM 2419 N N . GLN A 1 305 ? 17.594 -11.258 -7.188 1 90.81 305 GLN A N 1
ATOM 2420 C CA . GLN A 1 305 ? 18.812 -10.484 -7.449 1 90.81 305 GLN A CA 1
ATOM 2421 C C . GLN A 1 305 ? 20.016 -11.078 -6.723 1 90.81 305 GLN A C 1
ATOM 2423 O O . GLN A 1 305 ? 21.125 -11.102 -7.266 1 90.81 305 GLN A O 1
ATOM 2428 N N . THR A 1 306 ? 19.812 -11.453 -5.516 1 86.12 306 THR A N 1
ATOM 2429 C CA . THR A 1 306 ? 20.891 -12.078 -4.742 1 86.12 306 THR A CA 1
ATOM 2430 C C . THR A 1 306 ? 21.328 -13.383 -5.395 1 86.12 306 THR A C 1
ATOM 2432 O O . THR A 1 306 ? 22.531 -13.68 -5.453 1 86.12 306 THR A O 1
ATOM 2435 N N . LEU A 1 307 ? 20.359 -14.156 -5.824 1 84.38 307 LEU A N 1
ATOM 2436 C CA . LEU A 1 307 ? 20.672 -15.398 -6.527 1 84.38 307 LEU A CA 1
ATOM 2437 C C . LEU A 1 307 ? 21.516 -15.117 -7.77 1 84.38 307 LEU A C 1
ATOM 2439 O O . LEU A 1 307 ? 22.516 -15.797 -8.008 1 84.38 307 LEU A O 1
ATOM 2443 N N . MET A 1 308 ? 21.125 -14.141 -8.5 1 88.38 308 MET A N 1
ATOM 2444 C CA . MET A 1 308 ? 21.844 -13.797 -9.727 1 88.38 308 MET A CA 1
ATOM 2445 C C . MET A 1 308 ? 23.25 -13.297 -9.414 1 88.38 308 MET A C 1
ATOM 2447 O O . MET A 1 308 ? 24.188 -13.562 -10.164 1 88.38 308 MET A O 1
ATOM 2451 N N . ASN A 1 309 ? 23.312 -12.516 -8.336 1 88.12 309 ASN A N 1
ATOM 2452 C CA . ASN A 1 309 ? 24.625 -12.023 -7.922 1 88.12 309 ASN A CA 1
ATOM 2453 C C . ASN A 1 309 ? 25.562 -13.172 -7.555 1 88.12 309 ASN A C 1
ATOM 2455 O O . ASN A 1 309 ? 26.766 -13.102 -7.805 1 88.12 309 ASN A O 1
ATOM 2459 N N . ASN A 1 310 ? 25.062 -14.156 -6.926 1 81.44 310 ASN A N 1
ATOM 2460 C CA . ASN A 1 310 ? 25.859 -15.32 -6.57 1 81.44 310 ASN A CA 1
ATOM 2461 C C . ASN A 1 310 ? 26.375 -16.047 -7.809 1 81.44 310 ASN A C 1
ATOM 2463 O O . ASN A 1 310 ? 27.484 -16.578 -7.805 1 81.44 310 ASN A O 1
ATOM 2467 N N . TYR A 1 311 ? 25.562 -16.031 -8.828 1 80.12 311 TYR A N 1
ATOM 2468 C CA . TYR A 1 311 ? 25.938 -16.688 -10.07 1 80.12 311 TYR A CA 1
ATOM 2469 C C . TYR A 1 311 ? 26.938 -15.828 -10.852 1 80.12 311 TYR A C 1
ATOM 2471 O O . TYR A 1 311 ? 27.875 -16.359 -11.461 1 80.12 311 TYR A O 1
ATOM 2479 N N . ASN A 1 312 ? 26.656 -14.523 -10.875 1 84 312 ASN A N 1
ATOM 2480 C CA . ASN A 1 312 ? 27.516 -13.602 -11.609 1 84 312 ASN A CA 1
ATOM 2481 C C . ASN A 1 312 ? 27.672 -12.273 -10.867 1 84 312 ASN A C 1
ATOM 2483 O O . ASN A 1 312 ? 27.016 -11.281 -11.219 1 84 312 ASN A O 1
ATOM 2487 N N . PRO A 1 313 ? 28.594 -12.242 -9.969 1 85.75 313 PRO A N 1
ATOM 2488 C CA . PRO A 1 313 ? 28.75 -11.039 -9.141 1 85.75 313 PRO A CA 1
ATOM 2489 C C . PRO A 1 313 ? 29.172 -9.82 -9.945 1 85.75 313 PRO A C 1
ATOM 2491 O O . PRO A 1 313 ? 28.984 -8.688 -9.508 1 85.75 313 PRO A O 1
ATOM 2494 N N . ALA A 1 314 ? 29.734 -9.969 -11.094 1 85.94 314 ALA A N 1
ATOM 2495 C CA . ALA A 1 314 ? 30.219 -8.852 -11.906 1 85.94 314 ALA A CA 1
ATOM 2496 C C . ALA A 1 314 ? 29.062 -8.18 -12.641 1 85.94 314 ALA A C 1
ATOM 2498 O O . ALA A 1 314 ? 29.125 -6.988 -12.953 1 85.94 314 ALA A O 1
ATOM 2499 N N . LEU A 1 315 ? 28.047 -8.938 -12.797 1 84.81 315 LEU A N 1
ATOM 2500 C CA . LEU A 1 315 ? 26.969 -8.438 -13.648 1 84.81 315 LEU A CA 1
ATOM 2501 C C . LEU A 1 315 ? 25.828 -7.867 -12.805 1 84.81 315 LEU A C 1
ATOM 2503 O O . LEU A 1 315 ? 25.219 -6.867 -13.188 1 84.81 315 LEU A O 1
ATOM 2507 N N . VAL A 1 316 ? 25.547 -8.484 -11.711 1 87.94 316 VAL A N 1
ATOM 2508 C CA . VAL A 1 316 ? 24.406 -8.07 -10.914 1 87.94 316 VAL A CA 1
ATOM 2509 C C . VAL A 1 316 ? 24.844 -7.754 -9.484 1 87.94 316 VAL A C 1
ATOM 2511 O O . VAL A 1 316 ? 25.438 -8.602 -8.805 1 87.94 316 VAL A O 1
ATOM 2514 N N . PRO A 1 317 ? 24.625 -6.547 -9.062 1 91.56 317 PRO A N 1
ATOM 2515 C CA . PRO A 1 317 ? 24.984 -6.199 -7.688 1 91.56 317 PRO A CA 1
ATOM 2516 C C . PRO A 1 317 ? 24.062 -6.844 -6.652 1 91.56 317 PRO A C 1
ATOM 2518 O O . PRO A 1 317 ? 23.016 -7.383 -7.008 1 91.56 317 PRO A O 1
ATOM 2521 N N . LEU A 1 318 ? 24.5 -6.801 -5.391 1 90.62 318 LEU A N 1
ATOM 2522 C CA . LEU A 1 318 ? 23.656 -7.246 -4.293 1 90.62 318 LEU A CA 1
ATOM 2523 C C . LEU A 1 318 ? 22.531 -6.246 -4.039 1 90.62 318 LEU A C 1
ATOM 2525 O O . LEU A 1 318 ? 22.625 -5.078 -4.418 1 90.62 318 LEU A O 1
ATOM 2529 N N . SER A 1 319 ? 21.469 -6.77 -3.455 1 91 319 SER A N 1
ATOM 2530 C CA . SER A 1 319 ? 20.406 -5.871 -3.023 1 91 319 SER A CA 1
ATOM 2531 C C . SER A 1 319 ? 20.875 -4.949 -1.903 1 91 319 SER A C 1
ATOM 2533 O O . SER A 1 319 ? 21.953 -5.164 -1.327 1 91 319 SER A O 1
ATOM 2535 N N . CYS A 1 320 ? 20.125 -3.963 -1.628 1 92.44 320 CYS A N 1
ATOM 2536 C CA . CYS A 1 320 ? 20.531 -2.947 -0.663 1 92.44 320 CYS A CA 1
ATOM 2537 C C . CYS A 1 320 ? 19.672 -3.012 0.593 1 92.44 320 CYS A C 1
ATOM 2539 O O . CYS A 1 320 ? 18.5 -3.359 0.524 1 92.44 320 CYS A O 1
ATOM 2541 N N . CYS A 1 321 ? 20.328 -2.727 1.656 1 93.25 321 CYS A N 1
ATOM 2542 C CA . CYS A 1 321 ? 19.609 -2.619 2.924 1 93.25 321 CYS A CA 1
ATOM 2543 C C . CYS A 1 321 ? 18.875 -1.284 3.025 1 93.25 321 CYS A C 1
ATOM 2545 O O . CYS A 1 321 ? 19.516 -0.227 3.055 1 93.25 321 CYS A O 1
ATOM 2547 N N . VAL A 1 322 ? 17.516 -1.338 3.068 1 94.94 322 VAL A N 1
ATOM 2548 C CA . VAL A 1 322 ? 16.734 -0.099 3.037 1 94.94 322 VAL A CA 1
ATOM 2549 C C . VAL A 1 322 ? 15.562 -0.199 4.004 1 94.94 322 VAL A C 1
ATOM 2551 O O . VAL A 1 322 ? 15.219 -1.292 4.457 1 94.94 322 VAL A O 1
ATOM 2554 N N . PRO A 1 323 ? 14.945 0.988 4.32 1 94.75 323 PRO A N 1
ATOM 2555 C CA . PRO A 1 323 ? 13.734 0.939 5.137 1 94.75 323 PRO A CA 1
ATOM 2556 C C . PRO A 1 323 ? 12.578 0.223 4.434 1 94.75 323 PRO A C 1
ATOM 2558 O O . PRO A 1 323 ? 12.297 0.497 3.266 1 94.75 323 PRO A O 1
ATOM 2561 N N . THR A 1 324 ? 11.953 -0.708 5.145 1 91.5 324 THR A N 1
ATOM 2562 C CA . THR A 1 324 ? 10.812 -1.416 4.59 1 91.5 324 THR A CA 1
ATOM 2563 C C . THR A 1 324 ? 9.516 -0.968 5.266 1 91.5 324 THR A C 1
ATOM 2565 O O . THR A 1 324 ? 8.43 -1.122 4.703 1 91.5 324 THR A O 1
ATOM 2568 N N . LYS A 1 325 ? 9.625 -0.513 6.438 1 91.81 325 LYS A N 1
ATOM 2569 C CA . LYS A 1 325 ? 8.523 0.092 7.176 1 91.81 325 LYS A CA 1
ATOM 2570 C C . LYS A 1 325 ? 8.93 1.431 7.785 1 91.81 325 LYS A C 1
ATOM 2572 O O . LYS A 1 325 ? 9.984 1.534 8.414 1 91.81 325 LYS A O 1
ATOM 2577 N N . GLN A 1 326 ? 8.117 2.367 7.539 1 93.25 326 GLN A N 1
ATOM 2578 C CA . GLN A 1 326 ? 8.43 3.705 8.023 1 93.25 326 GLN A CA 1
ATOM 2579 C C . GLN A 1 326 ? 7.215 4.34 8.703 1 93.25 326 GLN A C 1
ATOM 2581 O O . GLN A 1 326 ? 6.074 3.979 8.414 1 93.25 326 GLN A O 1
ATOM 2586 N N . SER A 1 327 ? 7.488 5.23 9.562 1 92.44 327 SER A N 1
ATOM 2587 C CA . SER A 1 327 ? 6.426 5.922 10.281 1 92.44 327 SER A CA 1
ATOM 2588 C C . SER A 1 327 ? 6.418 7.414 9.961 1 92.44 327 SER A C 1
ATOM 2590 O O . SER A 1 327 ? 7.391 7.938 9.414 1 92.44 327 SER A O 1
ATOM 2592 N N . LEU A 1 328 ? 5.297 7.984 10.281 1 91.06 328 LEU A N 1
ATOM 2593 C CA . LEU A 1 328 ? 5.109 9.406 10.008 1 91.06 328 LEU A CA 1
ATOM 2594 C C . LEU A 1 328 ? 5.691 10.258 11.141 1 91.06 328 LEU A C 1
ATOM 2596 O O . LEU A 1 328 ? 5.93 9.75 12.242 1 91.06 328 LEU A O 1
ATOM 2600 N N . GLN A 1 329 ? 5.969 11.453 10.875 1 91.5 329 GLN A N 1
ATOM 2601 C CA . GLN A 1 329 ? 6.371 12.477 11.828 1 91.5 329 GLN A CA 1
ATOM 2602 C C . GLN A 1 329 ? 5.527 13.742 11.672 1 91.5 329 GLN A C 1
ATOM 2604 O O . GLN A 1 329 ? 5.324 14.227 10.555 1 91.5 329 GLN A O 1
ATOM 2609 N N . THR A 1 330 ? 4.945 14.188 12.797 1 92.94 330 THR A N 1
ATOM 2610 C CA . THR A 1 330 ? 4.191 15.43 12.789 1 92.94 330 THR A CA 1
ATOM 2611 C C . THR A 1 330 ? 5.117 16.625 12.961 1 92.94 330 THR A C 1
ATOM 2613 O O . THR A 1 330 ? 5.973 16.641 13.852 1 92.94 330 THR A O 1
ATOM 2616 N N . LEU A 1 331 ? 4.98 17.609 12.094 1 94.06 331 LEU A N 1
ATOM 2617 C CA . LEU A 1 331 ? 5.777 18.812 12.188 1 94.06 331 LEU A CA 1
ATOM 2618 C C . LEU A 1 331 ? 4.883 20.047 12.375 1 94.06 331 LEU A C 1
ATOM 2620 O O . LEU A 1 331 ? 3.816 20.141 11.758 1 94.06 331 LEU A O 1
ATOM 2624 N N . LEU A 1 332 ? 5.25 20.844 13.273 1 95.88 332 LEU A N 1
ATOM 2625 C CA . LEU A 1 332 ? 4.688 22.172 13.422 1 95.88 332 LEU A CA 1
ATOM 2626 C C . LEU A 1 332 ? 5.652 23.234 12.898 1 95.88 332 LEU A C 1
ATOM 2628 O O . LEU A 1 332 ? 6.773 23.359 13.398 1 95.88 332 LEU A O 1
ATOM 2632 N N . TYR A 1 333 ? 5.25 23.953 11.867 1 94.5 333 TYR A N 1
ATOM 2633 C CA . TYR A 1 333 ? 6.168 24.922 11.266 1 94.5 333 TYR A CA 1
ATOM 2634 C C . TYR A 1 333 ? 5.406 26.109 10.695 1 94.5 333 TYR A C 1
ATOM 2636 O O . TYR A 1 333 ? 4.172 26.125 10.703 1 94.5 333 TYR A O 1
ATOM 2644 N N . VAL A 1 334 ? 6.191 27.109 10.32 1 93.12 334 VAL A N 1
ATOM 2645 C CA . VAL A 1 334 ? 5.645 28.281 9.664 1 93.12 334 VAL A CA 1
ATOM 2646 C C . VAL A 1 334 ? 5.867 28.188 8.156 1 93.12 334 VAL A C 1
ATOM 2648 O O . VAL A 1 334 ? 6.969 27.859 7.703 1 93.12 334 VAL A O 1
ATOM 2651 N N . ASP A 1 335 ? 4.844 28.438 7.41 1 89.12 335 ASP A N 1
ATOM 2652 C CA . ASP A 1 335 ? 4.988 28.344 5.961 1 89.12 335 ASP A CA 1
ATOM 2653 C C . ASP A 1 335 ? 5.496 29.656 5.375 1 89.12 335 ASP A C 1
ATOM 2655 O O . ASP A 1 335 ? 5.828 30.594 6.113 1 89.12 335 ASP A O 1
ATOM 2659 N N . VAL A 1 336 ? 5.605 29.672 4.039 1 86.25 336 VAL A N 1
ATOM 2660 C CA . VAL A 1 336 ? 6.199 30.797 3.328 1 86.25 336 VAL A CA 1
ATOM 2661 C C . VAL A 1 336 ? 5.336 32.031 3.525 1 86.25 336 VAL A C 1
ATOM 2663 O O . VAL A 1 336 ? 5.844 33.156 3.518 1 86.25 336 VAL A O 1
ATOM 2666 N N . ASP A 1 337 ? 4.098 31.844 3.805 1 83.94 337 ASP A N 1
ATOM 2667 C CA . ASP A 1 337 ? 3.174 32.969 3.994 1 83.94 337 ASP A CA 1
ATOM 2668 C C . ASP A 1 337 ? 3.094 33.344 5.465 1 83.94 337 ASP A C 1
ATOM 2670 O O . ASP A 1 337 ? 2.27 34.188 5.84 1 83.94 337 ASP A O 1
ATOM 2674 N N . GLY A 1 338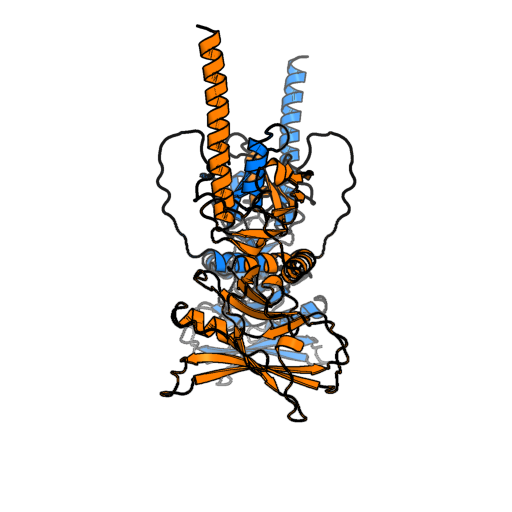 ? 3.822 32.688 6.277 1 86 338 GLY A N 1
ATOM 2675 C CA . GLY A 1 338 ? 3.867 33.031 7.691 1 86 338 GLY A CA 1
ATOM 2676 C C . GLY A 1 338 ? 2.77 32.375 8.5 1 86 338 GLY A C 1
ATOM 2677 O O . GLY A 1 338 ? 2.492 32.781 9.633 1 86 338 GLY A O 1
ATOM 2678 N N . LYS A 1 339 ? 2.182 31.438 7.945 1 88.94 339 LYS A N 1
ATOM 2679 C CA . LYS A 1 339 ? 1.105 30.734 8.633 1 88.94 339 LYS A CA 1
ATOM 2680 C C . LYS A 1 339 ? 1.634 29.5 9.367 1 88.94 339 LYS A C 1
ATOM 2682 O O . LYS A 1 339 ? 2.535 28.812 8.883 1 88.94 339 LYS A O 1
ATOM 2687 N N . LEU A 1 340 ? 0.992 29.297 10.484 1 93.38 340 LEU A N 1
ATOM 2688 C CA . LEU A 1 340 ? 1.345 28.094 11.234 1 93.38 340 LEU A CA 1
ATOM 2689 C C . LEU A 1 340 ? 0.689 26.859 10.625 1 93.38 340 LEU A C 1
ATOM 2691 O O . LEU A 1 340 ? -0.511 26.859 10.344 1 93.38 340 LEU A O 1
ATOM 2695 N N . VAL A 1 341 ? 1.515 25.812 10.484 1 93.19 341 VAL A N 1
ATOM 2696 C CA . VAL A 1 341 ? 1.039 24.594 9.859 1 93.19 341 VAL A CA 1
ATOM 2697 C C . VAL A 1 341 ? 1.434 23.391 10.711 1 93.19 341 VAL A C 1
ATOM 2699 O O . VAL A 1 341 ? 2.57 23.297 11.18 1 93.19 341 VAL A O 1
ATOM 2702 N N . VAL A 1 342 ? 0.448 22.562 10.945 1 93.62 342 VAL A N 1
ATOM 2703 C CA . VAL A 1 342 ? 0.705 21.25 11.523 1 93.62 342 VAL A CA 1
ATOM 2704 C C . VAL A 1 342 ? 0.467 20.172 10.477 1 93.62 342 VAL A C 1
ATOM 2706 O O . VAL A 1 342 ? -0.629 20.062 9.922 1 93.62 342 VAL A O 1
ATOM 2709 N N . LYS A 1 343 ? 1.494 19.391 10.281 1 91.5 343 LYS A N 1
ATOM 2710 C CA . LYS A 1 343 ? 1.355 18.422 9.195 1 91.5 343 LYS A CA 1
ATOM 2711 C C . LYS A 1 343 ? 2.045 17.109 9.539 1 91.5 343 LYS A C 1
ATOM 2713 O O . LYS A 1 343 ? 3.115 17.094 10.148 1 91.5 343 LYS A O 1
ATOM 2718 N N . ASN A 1 344 ? 1.367 16.078 9.133 1 90 344 ASN A N 1
ATOM 2719 C CA . ASN A 1 344 ? 1.971 14.742 9.211 1 90 344 ASN A CA 1
ATOM 2720 C C . ASN A 1 344 ? 2.73 14.398 7.934 1 90 344 ASN A C 1
ATOM 2722 O O . ASN A 1 344 ? 2.158 14.414 6.844 1 90 344 ASN A O 1
ATOM 2726 N N . TYR A 1 345 ? 3.941 14.133 8.109 1 89.06 345 TYR A N 1
ATOM 2727 C CA . TYR A 1 345 ? 4.746 13.703 6.969 1 89.06 345 TYR A CA 1
ATOM 2728 C C . TYR A 1 345 ? 5.004 12.203 7.016 1 89.06 345 TYR A C 1
ATOM 2730 O O . TYR A 1 345 ? 5.527 11.688 8.008 1 89.06 345 TYR A O 1
ATOM 2738 N N . PRO A 1 346 ? 4.668 11.57 5.914 1 88.31 346 PRO A N 1
ATOM 2739 C CA . PRO A 1 346 ? 4.918 10.125 5.898 1 88.31 346 PRO A CA 1
ATOM 2740 C C . PRO A 1 346 ? 6.391 9.789 5.672 1 88.31 346 PRO A C 1
ATOM 2742 O O . PRO A 1 346 ? 7.172 10.656 5.273 1 88.31 346 PRO A O 1
ATOM 2745 N N . ASP A 1 347 ? 6.832 8.594 6.059 1 90.5 347 ASP A N 1
ATOM 2746 C CA . ASP A 1 347 ? 8.141 8.023 5.75 1 90.5 347 ASP A CA 1
ATOM 2747 C C . ASP A 1 347 ? 9.266 8.898 6.301 1 90.5 347 ASP A C 1
ATOM 2749 O O . ASP A 1 347 ? 10.203 9.234 5.582 1 90.5 347 ASP A O 1
ATOM 2753 N N . MET A 1 348 ? 9.094 9.242 7.543 1 92.56 348 MET A N 1
ATOM 2754 C CA . MET A 1 348 ? 10.078 10.125 8.156 1 92.56 348 MET A CA 1
ATOM 2755 C C . MET A 1 348 ? 11.016 9.344 9.07 1 92.56 348 MET A C 1
ATOM 2757 O O . MET A 1 348 ? 12.172 9.727 9.258 1 92.56 348 MET A O 1
ATOM 2761 N N . SER A 1 349 ? 10.5 8.258 9.594 1 95.62 349 SER A N 1
ATOM 2762 C CA . SER A 1 349 ? 11.305 7.465 10.523 1 95.62 349 SER A CA 1
ATOM 2763 C C . SER A 1 349 ? 11.266 5.984 10.156 1 95.62 349 SER A C 1
ATOM 2765 O O . SER A 1 349 ? 10.227 5.457 9.773 1 95.62 349 SER A O 1
ATOM 2767 N N . VAL A 1 350 ? 12.398 5.332 10.367 1 96.31 350 VAL A N 1
ATOM 2768 C CA . VAL A 1 350 ? 12.516 3.93 9.977 1 96.31 350 VAL A CA 1
ATOM 2769 C C . VAL A 1 350 ? 12.07 3.035 11.133 1 96.31 350 VAL A C 1
ATOM 2771 O O . VAL A 1 350 ? 12.57 3.168 12.258 1 96.31 350 VAL A O 1
ATOM 2774 N N . ASP A 1 351 ? 11.195 2.104 10.82 1 95 351 ASP A N 1
ATOM 2775 C CA . ASP A 1 351 ? 10.758 1.125 11.812 1 95 351 ASP A CA 1
ATOM 2776 C C . ASP A 1 351 ? 11.438 -0.225 11.586 1 95 351 ASP A C 1
ATOM 2778 O O . ASP A 1 351 ? 11.828 -0.898 12.539 1 95 351 ASP A O 1
ATOM 2782 N N . GLU A 1 352 ? 11.531 -0.57 10.344 1 94.06 352 GLU A N 1
ATOM 2783 C CA . GLU A 1 352 ? 12.109 -1.858 9.969 1 94.06 352 GLU A CA 1
ATOM 2784 C C . GLU A 1 352 ? 12.992 -1.731 8.727 1 94.06 352 GLU A C 1
ATOM 2786 O O . GLU A 1 352 ? 12.734 -0.884 7.871 1 94.06 352 GLU A O 1
ATOM 2791 N N . CYS A 1 353 ? 13.977 -2.516 8.75 1 93.25 353 CYS A N 1
ATOM 2792 C CA . CYS A 1 353 ? 14.867 -2.572 7.594 1 93.25 353 CYS A CA 1
ATOM 2793 C C . CYS A 1 353 ? 14.742 -3.906 6.871 1 93.25 353 CYS A C 1
ATOM 2795 O O . CYS A 1 353 ? 14.305 -4.898 7.461 1 93.25 353 CYS A O 1
ATOM 2797 N N . GLY A 1 354 ? 15.078 -3.924 5.664 1 92.12 354 GLY A N 1
ATOM 2798 C CA . GLY A 1 354 ? 15.086 -5.117 4.84 1 92.12 354 GLY A CA 1
ATOM 2799 C C . GLY A 1 354 ? 15.867 -4.949 3.549 1 92.12 354 GLY A C 1
ATOM 2800 O O . GLY A 1 354 ? 16.359 -3.857 3.258 1 92.12 354 GLY A O 1
ATOM 2801 N N . CYS A 1 355 ? 15.938 -6.027 2.789 1 91.38 355 CYS A N 1
ATOM 2802 C CA . CYS A 1 355 ? 16.719 -6.008 1.561 1 91.38 355 CYS A CA 1
ATOM 2803 C C . CYS A 1 355 ? 15.828 -5.84 0.34 1 91.38 355 CYS A C 1
ATOM 2805 O O . CYS A 1 355 ? 14.789 -6.5 0.229 1 91.38 355 CYS A O 1
ATOM 2807 N N . ARG A 1 356 ? 16.25 -4.859 -0.461 1 91.94 356 ARG A N 1
ATOM 2808 C CA . ARG A 1 356 ? 15.508 -4.574 -1.684 1 91.94 356 ARG A CA 1
ATOM 2809 C C . ARG A 1 356 ? 16.453 -4.352 -2.861 1 91.94 356 ARG A C 1
ATOM 2811 O O . ARG A 1 356 ? 17.594 -3.934 -2.676 1 91.94 356 ARG A O 1
ATOM 2818 N N . MET B 1 1 ? 53.094 -28.625 -1.606 1 45.16 1 MET B N 1
ATOM 2819 C CA . MET B 1 1 ? 52.312 -27.953 -0.557 1 45.16 1 MET B CA 1
ATOM 2820 C C . MET B 1 1 ? 51.5 -26.797 -1.13 1 45.16 1 MET B C 1
ATOM 2822 O O . MET B 1 1 ? 50.406 -26.547 -0.678 1 45.16 1 MET B O 1
ATOM 2826 N N . ILE B 1 2 ? 51.969 -26.156 -2.182 1 56.78 2 ILE B N 1
ATOM 2827 C CA . ILE B 1 2 ? 51.281 -25.016 -2.781 1 56.78 2 ILE B CA 1
ATOM 2828 C C . ILE B 1 2 ? 50.094 -25.5 -3.623 1 56.78 2 ILE B C 1
ATOM 2830 O O . ILE B 1 2 ? 49.031 -24.906 -3.592 1 56.78 2 ILE B O 1
ATOM 2834 N N . VAL B 1 3 ? 50.219 -26.578 -4.352 1 60.22 3 VAL B N 1
ATOM 2835 C CA . VAL B 1 3 ? 49.156 -27.094 -5.191 1 60.22 3 VAL B CA 1
ATOM 2836 C C . VAL B 1 3 ? 48 -27.578 -4.316 1 60.22 3 VAL B C 1
ATOM 2838 O O . VAL B 1 3 ? 46.812 -27.344 -4.637 1 60.22 3 VAL B O 1
ATOM 2841 N N . ILE B 1 4 ? 48.281 -28.125 -3.17 1 55.69 4 ILE B N 1
ATOM 2842 C CA . ILE B 1 4 ? 47.219 -28.594 -2.275 1 55.69 4 ILE B CA 1
ATOM 2843 C C . ILE B 1 4 ? 46.5 -27.391 -1.645 1 55.69 4 ILE B C 1
ATOM 2845 O O . ILE B 1 4 ? 45.281 -27.391 -1.526 1 55.69 4 ILE B O 1
ATOM 2849 N N . LEU B 1 5 ? 47.219 -26.297 -1.404 1 53.16 5 LEU B N 1
ATOM 2850 C CA . LEU B 1 5 ? 46.594 -25.109 -0.833 1 53.16 5 LEU B CA 1
ATOM 2851 C C . LEU B 1 5 ? 45.719 -24.406 -1.862 1 53.16 5 LEU B C 1
ATOM 2853 O O . LEU B 1 5 ? 44.656 -23.906 -1.526 1 53.16 5 LEU B O 1
ATOM 2857 N N . LEU B 1 6 ? 46.125 -24.469 -3.137 1 52.81 6 LEU B N 1
ATOM 2858 C CA . LEU B 1 6 ? 45.312 -23.859 -4.172 1 52.81 6 LEU B CA 1
ATOM 2859 C C . LEU B 1 6 ? 44.031 -24.672 -4.414 1 52.81 6 LEU B C 1
ATOM 2861 O O . LEU B 1 6 ? 42.969 -24.109 -4.609 1 52.81 6 LEU B O 1
ATOM 2865 N N . LEU B 1 7 ? 44.156 -25.938 -4.344 1 52.38 7 LEU B N 1
ATOM 2866 C CA . LEU B 1 7 ? 42.969 -26.781 -4.539 1 52.38 7 LEU B CA 1
ATOM 2867 C C . LEU B 1 7 ? 42 -26.641 -3.371 1 52.38 7 LEU B C 1
ATOM 2869 O O . LEU B 1 7 ? 40.781 -26.641 -3.566 1 52.38 7 LEU B O 1
ATOM 2873 N N . LEU B 1 8 ? 42.5 -26.422 -2.23 1 50.34 8 LEU B N 1
ATOM 2874 C CA . LEU B 1 8 ? 41.625 -26.25 -1.072 1 50.34 8 LEU B CA 1
ATOM 2875 C C . LEU B 1 8 ? 40.938 -24.906 -1.107 1 50.34 8 LEU B C 1
ATOM 2877 O O . LEU B 1 8 ? 39.781 -24.781 -0.688 1 50.34 8 LEU B O 1
ATOM 2881 N N . THR B 1 9 ? 41.594 -23.906 -1.639 1 49.81 9 THR B N 1
ATOM 2882 C CA . THR B 1 9 ? 40.938 -22.625 -1.771 1 49.81 9 THR B CA 1
ATOM 2883 C C . THR B 1 9 ? 39.875 -22.656 -2.867 1 49.81 9 THR B C 1
ATOM 2885 O O . THR B 1 9 ? 38.812 -22.047 -2.734 1 49.81 9 THR B O 1
ATOM 2888 N N . ILE B 1 10 ? 40.094 -23.344 -3.941 1 50.28 10 ILE B N 1
ATOM 2889 C CA . ILE B 1 10 ? 39.125 -23.484 -5 1 50.28 10 ILE B CA 1
ATOM 2890 C C . ILE B 1 10 ? 37.938 -24.328 -4.508 1 50.28 10 ILE B C 1
ATOM 2892 O O . ILE B 1 10 ? 36.781 -24.031 -4.777 1 50.28 10 ILE B O 1
ATOM 2896 N N . LEU B 1 11 ? 38.188 -25.344 -3.801 1 49.31 11 LEU B N 1
ATOM 2897 C CA . LEU B 1 11 ? 37.125 -26.203 -3.25 1 49.31 11 LEU B CA 1
ATOM 2898 C C . LEU B 1 11 ? 36.312 -25.453 -2.189 1 49.31 11 LEU B C 1
ATOM 2900 O O . LEU B 1 11 ? 35.094 -25.609 -2.107 1 49.31 11 LEU B O 1
ATOM 2904 N N . HIS B 1 12 ? 36.938 -24.656 -1.389 1 47.69 12 HIS B N 1
ATOM 2905 C CA . HIS B 1 12 ? 36.219 -23.875 -0.385 1 47.69 12 HIS B CA 1
ATOM 2906 C C . HIS B 1 12 ? 35.406 -22.781 -1.034 1 47.69 12 HIS B C 1
ATOM 2908 O O . HIS B 1 12 ? 34.281 -22.484 -0.595 1 47.69 12 HIS B O 1
ATOM 2914 N N . THR B 1 13 ? 35.938 -22.219 -2.074 1 51.03 13 THR B N 1
ATOM 2915 C CA . THR B 1 13 ? 35.188 -21.203 -2.807 1 51.03 13 THR B CA 1
ATOM 2916 C C . THR B 1 13 ? 34.031 -21.859 -3.586 1 51.03 13 THR B C 1
ATOM 2918 O O . THR B 1 13 ? 32.938 -21.297 -3.688 1 51.03 13 THR B O 1
ATOM 2921 N N . GLY B 1 14 ? 34.281 -23.016 -4.133 1 47.41 14 GLY B N 1
ATOM 2922 C CA . GLY B 1 14 ? 33.219 -23.766 -4.805 1 47.41 14 GLY B CA 1
ATOM 2923 C C . GLY B 1 14 ? 32.125 -24.234 -3.867 1 47.41 14 GLY B C 1
ATOM 2924 O O . GLY B 1 14 ? 30.938 -24.109 -4.188 1 47.41 14 GLY B O 1
ATOM 2925 N N . LEU B 1 15 ? 32.562 -24.75 -2.787 1 48.16 15 LEU B N 1
ATOM 2926 C CA . LEU B 1 15 ? 31.594 -25.234 -1.805 1 48.16 15 LEU B CA 1
ATOM 2927 C C . LEU B 1 15 ? 30.828 -24.078 -1.176 1 48.16 15 LEU B C 1
ATOM 2929 O O . LEU B 1 15 ? 29.625 -24.188 -0.933 1 48.16 15 LEU B O 1
ATOM 2933 N N . ALA B 1 16 ? 31.5 -23 -0.877 1 48.22 16 ALA B N 1
ATOM 2934 C CA . ALA B 1 16 ? 30.828 -21.828 -0.338 1 48.22 16 ALA B CA 1
ATOM 2935 C C . ALA B 1 16 ? 29.859 -21.234 -1.355 1 48.22 16 ALA B C 1
ATOM 2937 O O . ALA B 1 16 ? 28.75 -20.812 -0.996 1 48.22 16 ALA B O 1
ATOM 2938 N N . ALA B 1 17 ? 30.375 -21.328 -2.59 1 55.97 17 ALA B N 1
ATOM 2939 C CA . ALA B 1 17 ? 29.484 -20.891 -3.67 1 55.97 17 ALA B CA 1
ATOM 2940 C C . ALA B 1 17 ? 28.266 -21.797 -3.789 1 55.97 17 ALA B C 1
ATOM 2942 O O . ALA B 1 17 ? 27.156 -21.328 -3.982 1 55.97 17 ALA B O 1
ATOM 2943 N N . ILE B 1 18 ? 28.562 -23.094 -3.559 1 57.38 18 ILE B N 1
ATOM 2944 C CA . ILE B 1 18 ? 27.469 -24.062 -3.65 1 57.38 18 ILE B CA 1
ATOM 2945 C C . ILE B 1 18 ? 26.531 -23.891 -2.459 1 57.38 18 ILE B C 1
ATOM 2947 O O . ILE B 1 18 ? 25.312 -23.891 -2.619 1 57.38 18 ILE B O 1
ATOM 2951 N N . ALA B 1 19 ? 27.109 -23.734 -1.229 1 57.69 19 ALA B N 1
ATOM 2952 C CA . ALA B 1 19 ? 26.281 -23.547 -0.037 1 57.69 19 ALA B CA 1
ATOM 2953 C C . ALA B 1 19 ? 25.484 -22.25 -0.12 1 57.69 19 ALA B C 1
ATOM 2955 O O . ALA B 1 19 ? 24.312 -22.219 0.257 1 57.69 19 ALA B O 1
ATOM 2956 N N . GLY B 1 20 ? 26.141 -21.328 -0.686 1 63.28 20 GLY B N 1
ATOM 2957 C CA . GLY B 1 20 ? 25.453 -20.062 -0.876 1 63.28 20 GLY B CA 1
ATOM 2958 C C . GLY B 1 20 ? 24.266 -20.172 -1.821 1 63.28 20 GLY B C 1
ATOM 2959 O O . GLY B 1 20 ? 23.203 -19.625 -1.542 1 63.28 20 GLY B O 1
ATOM 2960 N N . TYR B 1 21 ? 24.469 -21.031 -2.766 1 69.56 21 TYR B N 1
ATOM 2961 C CA . TYR B 1 21 ? 23.422 -21.219 -3.754 1 69.56 21 TYR B CA 1
ATOM 2962 C C . TYR B 1 21 ? 22.219 -21.953 -3.145 1 69.56 21 TYR B C 1
ATOM 2964 O O . TYR B 1 21 ? 21.078 -21.578 -3.379 1 69.56 21 TYR B O 1
ATOM 2972 N N . GLU B 1 22 ? 22.547 -22.953 -2.338 1 75.38 22 GLU B N 1
ATOM 2973 C CA . GLU B 1 22 ? 21.453 -23.734 -1.746 1 75.38 22 GLU B CA 1
ATOM 2974 C C . GLU B 1 22 ? 20.609 -22.875 -0.807 1 75.38 22 GLU B C 1
ATOM 2976 O O . GLU B 1 22 ? 19.391 -23.016 -0.772 1 75.38 22 GLU B O 1
ATOM 2981 N N . GLU B 1 23 ? 21.266 -22.078 -0.188 1 74.19 23 GLU B N 1
ATOM 2982 C CA . GLU B 1 23 ? 20.547 -21.219 0.749 1 74.19 23 GLU B CA 1
ATOM 2983 C C . GLU B 1 23 ? 19.672 -20.203 0.011 1 74.19 23 GLU B C 1
ATOM 2985 O O . GLU B 1 23 ? 18.531 -19.953 0.419 1 74.19 23 GLU B O 1
ATOM 2990 N N . VAL B 1 24 ? 20.203 -19.75 -1.043 1 72.25 24 VAL B N 1
ATOM 2991 C CA . VAL B 1 24 ? 19.453 -18.781 -1.828 1 72.25 24 VAL B CA 1
ATOM 2992 C C . VAL B 1 24 ? 18.266 -19.469 -2.496 1 72.25 24 VAL B C 1
ATOM 2994 O O . VAL B 1 24 ? 17.156 -18.906 -2.529 1 72.25 24 VAL B O 1
ATOM 2997 N N . GLU B 1 25 ? 18.609 -20.625 -2.912 1 77.56 25 GLU B N 1
ATOM 2998 C CA . GLU B 1 25 ? 17.531 -21.391 -3.527 1 77.56 25 GLU B CA 1
ATOM 2999 C C . GLU B 1 25 ? 16.422 -21.672 -2.523 1 77.56 25 GLU B C 1
ATOM 3001 O O . GLU B 1 25 ? 15.242 -21.547 -2.848 1 77.56 25 GLU B O 1
ATOM 3006 N N . ASN B 1 26 ? 16.844 -21.969 -1.352 1 78.56 26 ASN B N 1
ATOM 3007 C CA . ASN B 1 26 ? 15.852 -22.266 -0.317 1 78.56 26 ASN B CA 1
ATOM 3008 C C . ASN B 1 26 ? 15.023 -21.031 0.044 1 78.56 26 ASN B C 1
ATOM 3010 O O . ASN B 1 26 ? 13.828 -21.141 0.311 1 78.56 26 ASN B O 1
ATOM 3014 N N . SER B 1 27 ? 15.711 -19.984 -0.009 1 75.25 27 SER B N 1
ATOM 3015 C CA . SER B 1 27 ? 14.992 -18.734 0.271 1 75.25 27 SER B CA 1
ATOM 3016 C C . SER B 1 27 ? 13.945 -18.453 -0.801 1 75.25 27 SER B C 1
ATOM 3018 O O . SER B 1 27 ? 12.828 -18.031 -0.489 1 75.25 27 SER B O 1
ATOM 3020 N N . PHE B 1 28 ? 14.367 -18.719 -1.993 1 77.94 28 PHE B N 1
ATOM 3021 C CA . PHE B 1 28 ? 13.438 -18.516 -3.098 1 77.94 28 PHE B CA 1
ATOM 3022 C C . PHE B 1 28 ? 12.258 -19.469 -3.004 1 77.94 28 PHE B C 1
ATOM 3024 O O . PHE B 1 28 ? 11.109 -19.062 -3.162 1 77.94 28 PHE B O 1
ATOM 3031 N N . LEU B 1 29 ? 12.617 -20.656 -2.676 1 82.69 29 LEU B N 1
ATOM 3032 C CA . LEU B 1 29 ? 11.57 -21.656 -2.543 1 82.69 29 LEU B CA 1
ATOM 3033 C C . LEU B 1 29 ? 10.602 -21.297 -1.419 1 82.69 29 LEU B C 1
ATOM 3035 O O . LEU B 1 29 ? 9.391 -21.422 -1.575 1 82.69 29 LEU B O 1
ATOM 3039 N N . THR B 1 30 ? 11.164 -20.828 -0.414 1 77.12 30 THR B N 1
ATOM 3040 C CA . THR B 1 30 ? 10.336 -20.438 0.718 1 77.12 30 THR B CA 1
ATOM 3041 C C . THR B 1 30 ? 9.398 -19.297 0.332 1 77.12 30 THR B C 1
ATOM 3043 O O . THR B 1 30 ? 8.234 -19.266 0.737 1 77.12 30 THR B O 1
ATOM 3046 N N . LYS B 1 31 ? 9.914 -18.422 -0.466 1 73.81 31 LYS B N 1
ATOM 3047 C CA . LYS B 1 31 ? 9.102 -17.297 -0.92 1 73.81 31 LYS B CA 1
ATOM 3048 C C . LYS B 1 31 ? 7.969 -17.781 -1.826 1 73.81 31 LYS B C 1
ATOM 3050 O O . LYS B 1 31 ? 6.902 -17.156 -1.869 1 73.81 31 LYS B O 1
ATOM 3055 N N . LEU B 1 32 ? 8.305 -18.859 -2.5 1 73.25 32 LEU B N 1
ATOM 3056 C CA . LEU B 1 32 ? 7.281 -19.422 -3.377 1 73.25 32 LEU B CA 1
ATOM 3057 C C . LEU B 1 32 ? 6.332 -20.328 -2.596 1 73.25 32 LEU B C 1
ATOM 3059 O O . LEU B 1 32 ? 5.359 -20.844 -3.154 1 73.25 32 LEU B O 1
ATOM 3063 N N . GLY B 1 33 ? 6.668 -20.453 -1.359 1 72.69 33 GLY B N 1
ATOM 3064 C CA . GLY B 1 33 ? 5.84 -21.312 -0.53 1 72.69 33 GLY B CA 1
ATOM 3065 C C . GLY B 1 33 ? 6.207 -22.781 -0.641 1 72.69 33 GLY B C 1
ATOM 3066 O O . GLY B 1 33 ? 5.383 -23.656 -0.357 1 72.69 33 GLY B O 1
ATOM 3067 N N . LEU B 1 34 ? 7.375 -22.984 -1.148 1 79.38 34 LEU B N 1
ATOM 3068 C CA . LEU B 1 34 ? 7.859 -24.344 -1.295 1 79.38 34 LEU B CA 1
ATOM 3069 C C . LEU B 1 34 ? 8.914 -24.656 -0.242 1 79.38 34 LEU B C 1
ATOM 3071 O O . LEU B 1 34 ? 9.703 -23.797 0.135 1 79.38 34 LEU B O 1
ATOM 3075 N N . ASN B 1 35 ? 8.82 -25.812 0.296 1 80.44 35 ASN B N 1
ATOM 3076 C CA . ASN B 1 35 ? 9.789 -26.203 1.317 1 80.44 35 ASN B CA 1
ATOM 3077 C C . ASN B 1 35 ? 10.945 -27 0.719 1 80.44 35 ASN B C 1
ATOM 3079 O O . ASN B 1 35 ? 12.008 -27.125 1.338 1 80.44 35 ASN B O 1
ATOM 3083 N N . ARG B 1 36 ? 10.688 -27.516 -0.46 1 85.19 36 ARG B N 1
ATOM 3084 C CA . ARG B 1 36 ? 11.727 -28.25 -1.174 1 85.19 36 ARG B CA 1
ATOM 3085 C C . ARG B 1 36 ? 11.508 -28.172 -2.682 1 85.19 36 ARG B C 1
ATOM 3087 O O . ARG B 1 36 ? 10.43 -27.797 -3.143 1 85.19 36 ARG B O 1
ATOM 3094 N N . ARG B 1 37 ? 12.484 -28.516 -3.352 1 87.12 37 ARG B N 1
ATOM 3095 C CA . ARG B 1 37 ? 12.391 -28.562 -4.809 1 87.12 37 ARG B CA 1
ATOM 3096 C C . ARG B 1 37 ? 11.414 -29.625 -5.27 1 87.12 37 ARG B C 1
ATOM 3098 O O . ARG B 1 37 ? 11.477 -30.766 -4.812 1 87.12 37 ARG B O 1
ATOM 3105 N N . PRO B 1 38 ? 10.586 -29.25 -6.086 1 88.75 38 PRO B N 1
ATOM 3106 C CA . PRO B 1 38 ? 9.617 -30.234 -6.574 1 88.75 38 PRO B CA 1
ATOM 3107 C C . PRO B 1 38 ? 10.258 -31.266 -7.512 1 88.75 38 PRO B C 1
ATOM 3109 O O . PRO B 1 38 ? 11.203 -30.938 -8.234 1 88.75 38 PRO B O 1
ATOM 3112 N N . VAL B 1 39 ? 9.742 -32.438 -7.32 1 85.75 39 VAL B N 1
ATOM 3113 C CA . VAL B 1 39 ? 10.164 -33.5 -8.227 1 85.75 39 VAL B CA 1
ATOM 3114 C C . VAL B 1 39 ? 9.125 -33.656 -9.336 1 85.75 39 VAL B C 1
ATOM 3116 O O . VAL B 1 39 ? 7.953 -33.938 -9.062 1 85.75 39 VAL B O 1
ATOM 3119 N N . VAL B 1 40 ? 9.672 -33.469 -10.516 1 87.31 40 VAL B N 1
ATOM 3120 C CA . VAL B 1 40 ? 8.734 -33.469 -11.641 1 87.31 40 VAL B CA 1
ATOM 3121 C C . VAL B 1 40 ? 8.914 -34.75 -12.438 1 87.31 40 VAL B C 1
ATOM 3123 O O . VAL B 1 40 ? 10.039 -35.219 -12.633 1 87.31 40 VAL B O 1
ATOM 3126 N N . GLU B 1 41 ? 7.766 -35.219 -12.805 1 83.5 41 GLU B N 1
ATOM 3127 C CA . GLU B 1 41 ? 7.793 -36.375 -13.703 1 83.5 41 GLU B CA 1
ATOM 3128 C C . GLU B 1 41 ? 8.297 -36 -15.086 1 83.5 41 GLU B C 1
ATOM 3130 O O . GLU B 1 41 ? 8.008 -34.906 -15.578 1 83.5 41 GLU B O 1
ATOM 3135 N N . LYS B 1 42 ? 9.219 -36.75 -15.719 1 76.94 42 LYS B N 1
ATOM 3136 C CA . LYS B 1 42 ? 9.883 -36.469 -16.984 1 76.94 42 LYS B CA 1
ATOM 3137 C C . LYS B 1 42 ? 8.867 -36.125 -18.078 1 76.94 42 LYS B C 1
ATOM 3139 O O . LYS B 1 42 ? 9.086 -35.219 -18.859 1 76.94 42 LYS B O 1
ATOM 3144 N N . ASN B 1 43 ? 7.715 -36.875 -18.125 1 82.12 43 ASN B N 1
ATOM 3145 C CA . ASN B 1 43 ? 6.785 -36.688 -19.234 1 82.12 43 ASN B CA 1
ATOM 3146 C C . ASN B 1 43 ? 5.508 -35.969 -18.766 1 82.12 43 ASN B C 1
ATOM 3148 O O . ASN B 1 43 ? 4.402 -36.406 -19.125 1 82.12 43 ASN B O 1
ATOM 3152 N N . LEU B 1 44 ? 5.789 -34.844 -18.062 1 86.69 44 LEU B N 1
ATOM 3153 C CA . LEU B 1 44 ? 4.605 -34.125 -17.625 1 86.69 44 LEU B CA 1
ATOM 3154 C C . LEU B 1 44 ? 4.035 -33.25 -18.75 1 86.69 44 LEU B C 1
ATOM 3156 O O . LEU B 1 44 ? 4.754 -32.438 -19.328 1 86.69 44 LEU B O 1
ATOM 3160 N N . LYS B 1 45 ? 2.801 -33.531 -19.141 1 88.44 45 LYS B N 1
ATOM 3161 C CA . LYS B 1 45 ? 2.109 -32.719 -20.141 1 88.44 45 LYS B CA 1
ATOM 3162 C C . LYS B 1 45 ? 1.205 -31.688 -19.484 1 88.44 45 LYS B C 1
ATOM 3164 O O . LYS B 1 45 ? 0.42 -32.031 -18.594 1 88.44 45 LYS B O 1
ATOM 3169 N N . ILE B 1 46 ? 1.358 -30.438 -19.953 1 93.62 46 ILE B N 1
ATOM 3170 C CA . ILE B 1 46 ? 0.524 -29.359 -19.422 1 93.62 46 ILE B CA 1
ATOM 3171 C C . ILE B 1 46 ? -0.789 -29.312 -20.203 1 93.62 46 ILE B C 1
ATOM 3173 O O . ILE B 1 46 ? -0.792 -29.062 -21.422 1 93.62 46 ILE B O 1
ATOM 3177 N N . PRO B 1 47 ? -1.821 -29.5 -19.469 1 93.31 47 PRO B N 1
ATOM 3178 C CA . PRO B 1 47 ? -3.109 -29.406 -20.156 1 93.31 47 PRO B CA 1
ATOM 3179 C C . PRO B 1 47 ? -3.346 -28.031 -20.797 1 93.31 47 PRO B C 1
ATOM 3181 O O . PRO B 1 47 ? -2.881 -27.016 -20.266 1 93.31 47 PRO B O 1
ATOM 3184 N N . SER B 1 48 ? -4.117 -28.062 -21.844 1 89.19 48 SER B N 1
ATOM 3185 C CA . SER B 1 48 ? -4.402 -26.828 -22.547 1 89.19 48 SER B CA 1
ATOM 3186 C C . SER B 1 48 ? -5.152 -25.828 -21.656 1 89.19 48 SER B C 1
ATOM 3188 O O . SER B 1 48 ? -4.902 -24.625 -21.719 1 89.19 48 SER B O 1
ATOM 3190 N N . ALA B 1 49 ? -5.984 -26.359 -20.875 1 88 49 ALA B N 1
ATOM 3191 C CA . ALA B 1 49 ? -6.762 -25.5 -20 1 88 49 ALA B CA 1
ATOM 3192 C C . ALA B 1 49 ? -5.855 -24.75 -19.016 1 88 49 ALA B C 1
ATOM 3194 O O . ALA B 1 49 ? -6.078 -23.562 -18.734 1 88 49 ALA B O 1
ATOM 3195 N N . THR B 1 50 ? -4.898 -25.406 -18.531 1 92.69 50 THR B N 1
ATOM 3196 C CA . THR B 1 50 ? -3.957 -24.797 -17.609 1 92.69 50 THR B CA 1
ATOM 3197 C C . THR B 1 50 ? -3.104 -23.75 -18.312 1 92.69 50 THR B C 1
ATOM 3199 O O . THR B 1 50 ? -2.875 -22.656 -17.781 1 92.69 50 THR B O 1
ATOM 3202 N N . MET B 1 51 ? -2.721 -24.094 -19.5 1 92.5 51 MET B N 1
ATOM 3203 C CA . MET B 1 51 ? -1.921 -23.156 -20.266 1 92.5 51 MET B CA 1
ATOM 3204 C C . MET B 1 51 ? -2.732 -21.906 -20.625 1 92.5 51 MET B C 1
ATOM 3206 O O . MET B 1 51 ? -2.209 -20.797 -20.594 1 92.5 51 MET B O 1
ATOM 3210 N N . ASP B 1 52 ? -3.953 -22.188 -20.922 1 88.5 52 ASP B N 1
ATOM 3211 C CA . ASP B 1 52 ? -4.84 -21.062 -21.188 1 88.5 52 ASP B CA 1
ATOM 3212 C C . ASP B 1 52 ? -4.977 -20.172 -19.969 1 88.5 52 ASP B C 1
ATOM 3214 O O . ASP B 1 52 ? -4.996 -18.938 -20.094 1 88.5 52 ASP B O 1
ATOM 3218 N N . LEU B 1 53 ? -5.109 -20.797 -18.953 1 88.75 53 LEU B N 1
ATOM 3219 C CA . LEU B 1 53 ? -5.195 -20.062 -17.703 1 88.75 53 LEU B CA 1
ATOM 3220 C C . LEU B 1 53 ? -3.934 -19.234 -17.469 1 88.75 53 LEU B C 1
ATOM 3222 O O . LEU B 1 53 ? -4.016 -18.062 -17.125 1 88.75 53 LEU B O 1
ATOM 3226 N N . TYR B 1 54 ? -2.816 -19.781 -17.594 1 92.94 54 TYR B N 1
ATOM 3227 C CA . TYR B 1 54 ? -1.536 -19.094 -17.453 1 92.94 54 TYR B CA 1
ATOM 3228 C C . TYR B 1 54 ? -1.466 -17.891 -18.375 1 92.94 54 TYR B C 1
ATOM 3230 O O . TYR B 1 54 ? -1.085 -16.797 -17.953 1 92.94 54 TYR B O 1
ATOM 3238 N N . ASN B 1 55 ? -1.846 -18.094 -19.594 1 90.94 55 ASN B N 1
ATOM 3239 C CA . ASN B 1 55 ? -1.795 -17.016 -20.578 1 90.94 55 ASN B CA 1
ATOM 3240 C C . ASN B 1 55 ? -2.748 -15.883 -20.203 1 90.94 55 ASN B C 1
ATOM 3242 O O . ASN B 1 55 ? -2.406 -14.703 -20.344 1 90.94 55 ASN B O 1
ATOM 3246 N N . SER B 1 56 ? -3.832 -16.297 -19.734 1 86.88 56 SER B N 1
ATOM 3247 C CA . SER B 1 56 ? -4.812 -15.289 -19.344 1 86.88 56 SER B CA 1
ATOM 3248 C C . SER B 1 56 ? -4.32 -14.484 -18.141 1 86.88 56 SER B C 1
ATOM 3250 O O . SER B 1 56 ? -4.457 -13.266 -18.109 1 86.88 56 SER B O 1
ATOM 3252 N N . MET B 1 57 ? -3.697 -15.133 -17.219 1 85.88 57 MET B N 1
ATOM 3253 C CA . MET B 1 57 ? -3.215 -14.484 -16 1 85.88 57 MET B CA 1
ATOM 3254 C C . MET B 1 57 ? -1.991 -13.617 -16.297 1 85.88 57 MET B C 1
ATOM 3256 O O . MET B 1 57 ? -1.811 -12.562 -15.688 1 85.88 57 MET B O 1
ATOM 3260 N N . SER B 1 58 ? -1.212 -14.148 -17.109 1 87.31 58 SER B N 1
ATOM 3261 C CA . SER B 1 58 ? 0.009 -13.43 -17.453 1 87.31 58 SER B CA 1
ATOM 3262 C C . SER B 1 58 ? -0.304 -12.148 -18.219 1 87.31 58 SER B C 1
ATOM 3264 O O . SER B 1 58 ? 0.403 -11.148 -18.094 1 87.31 58 SER B O 1
ATOM 3266 N N . ASN B 1 59 ? -1.349 -12.211 -18.984 1 79.88 59 ASN B N 1
ATOM 3267 C CA . ASN B 1 59 ? -1.721 -11.047 -19.797 1 79.88 59 ASN B CA 1
ATOM 3268 C C . ASN B 1 59 ? -2.615 -10.086 -19.016 1 79.88 59 ASN B C 1
ATOM 3270 O O . ASN B 1 59 ? -2.645 -8.891 -19.297 1 79.88 59 ASN B O 1
ATOM 3274 N N . ALA B 1 60 ? -3.473 -10.664 -18.109 1 65.94 60 ALA B N 1
ATOM 3275 C CA . ALA B 1 60 ? -4.418 -9.828 -17.375 1 65.94 60 ALA B CA 1
ATOM 3276 C C . ALA B 1 60 ? -3.725 -9.102 -16.219 1 65.94 60 ALA B C 1
ATOM 3278 O O . ALA B 1 60 ? -2.781 -9.625 -15.625 1 65.94 60 ALA B O 1
ATOM 3279 N N . MET B 1 61 ? -3.295 -7.926 -16.422 1 53.31 61 MET B N 1
ATOM 3280 C CA . MET B 1 61 ? -2.666 -7.148 -15.359 1 53.31 61 MET B CA 1
ATOM 3281 C C . MET B 1 61 ? -3.436 -7.297 -14.055 1 53.31 61 MET B C 1
ATOM 3283 O O . MET B 1 61 ? -2.979 -6.84 -13 1 53.31 61 MET B O 1
ATOM 3287 N N . THR B 1 62 ? -4.711 -7.719 -14.18 1 52.69 62 THR B N 1
ATOM 3288 C CA . THR B 1 62 ? -5.496 -7.711 -12.945 1 52.69 62 THR B CA 1
ATOM 3289 C C . THR B 1 62 ? -5.629 -9.125 -12.383 1 52.69 62 THR B C 1
ATOM 3291 O O . THR B 1 62 ? -5.625 -10.102 -13.133 1 52.69 62 THR B O 1
ATOM 3294 N N . THR B 1 63 ? -5.293 -9.234 -11.227 1 53.03 63 THR B N 1
ATOM 3295 C CA . THR B 1 63 ? -5.395 -10.453 -10.422 1 53.03 63 THR B CA 1
ATOM 3296 C C . THR B 1 63 ? -6.797 -11.047 -10.516 1 53.03 63 THR B C 1
ATOM 3298 O O . THR B 1 63 ? -7.117 -12.008 -9.812 1 53.03 63 THR B O 1
ATOM 3301 N N . HIS B 1 64 ? -7.727 -10.312 -11.266 1 52.94 64 HIS B N 1
ATOM 3302 C CA . HIS B 1 64 ? -9.094 -10.82 -11.328 1 52.94 64 HIS B CA 1
ATOM 3303 C C . HIS B 1 64 ? -9.242 -11.883 -12.414 1 52.94 64 HIS B C 1
ATOM 3305 O O . HIS B 1 64 ? -8.789 -11.688 -13.539 1 52.94 64 HIS B O 1
ATOM 3311 N N . PHE B 1 65 ? -9.211 -13.031 -12.008 1 54.69 65 PHE B N 1
ATOM 3312 C CA . PHE B 1 65 ? -9.422 -14.078 -12.992 1 54.69 65 PHE B CA 1
ATOM 3313 C C . PHE B 1 65 ? -10.766 -13.898 -13.695 1 54.69 65 PHE B C 1
ATOM 3315 O O . PHE B 1 65 ? -11.781 -13.664 -13.047 1 54.69 65 PHE B O 1
ATOM 3322 N N . PRO B 1 66 ? -10.758 -13.516 -15.008 1 46.59 66 PRO B N 1
ATOM 3323 C CA . PRO B 1 66 ? -11.961 -13.289 -15.82 1 46.59 66 PRO B CA 1
ATOM 3324 C C . PRO B 1 66 ? -12.938 -14.461 -15.766 1 46.59 66 PRO B C 1
ATOM 3326 O O . PRO B 1 66 ? -13.602 -14.758 -16.766 1 46.59 66 PRO B O 1
ATOM 3329 N N . LEU B 1 67 ? -13.102 -15.203 -14.852 1 50.78 67 LEU B N 1
ATOM 3330 C CA . LEU B 1 67 ? -14.078 -16.234 -15.141 1 50.78 67 LEU B CA 1
ATOM 3331 C C . LEU B 1 67 ? -15.477 -15.641 -15.305 1 50.78 67 LEU B C 1
ATOM 3333 O O . LEU B 1 67 ? -15.898 -14.82 -14.484 1 50.78 67 LEU B O 1
ATOM 3337 N N . PRO B 1 68 ? -15.961 -15.766 -16.453 1 46 68 PRO B N 1
ATOM 3338 C CA . PRO B 1 68 ? -17.344 -15.297 -16.594 1 46 68 PRO B CA 1
ATOM 3339 C C . PRO B 1 68 ? -18.234 -15.719 -15.43 1 46 68 PRO B C 1
ATOM 3341 O O . PRO B 1 68 ? -18.281 -16.891 -15.078 1 46 68 PRO B O 1
ATOM 3344 N N . GLY B 1 69 ? -18.859 -14.805 -14.68 1 48.22 69 GLY B N 1
ATOM 3345 C CA . GLY B 1 69 ? -19.797 -15.023 -13.594 1 48.22 69 GLY B CA 1
ATOM 3346 C C . GLY B 1 69 ? -19.125 -15.227 -12.25 1 48.22 69 GLY B C 1
ATOM 3347 O O . GLY B 1 69 ? -19.781 -15.25 -11.211 1 48.22 69 GLY B O 1
ATOM 3348 N N . LEU B 1 70 ? -17.906 -15.844 -12.25 1 51.66 70 LEU B N 1
ATOM 3349 C CA . LEU B 1 70 ? -17.281 -16.156 -10.977 1 51.66 70 LEU B CA 1
ATOM 3350 C C . LEU B 1 70 ? -16.438 -15 -10.477 1 51.66 70 LEU B C 1
ATOM 3352 O O . LEU B 1 70 ? -15.617 -14.453 -11.234 1 51.66 70 LEU B O 1
ATOM 3356 N N . HIS B 1 71 ? -16.844 -14.164 -9.75 1 47.34 71 HIS B N 1
ATOM 3357 C CA . HIS B 1 71 ? -16.25 -13.039 -9.047 1 47.34 71 HIS B CA 1
ATOM 3358 C C . HIS B 1 71 ? -14.914 -13.43 -8.414 1 47.34 71 HIS B C 1
ATOM 3360 O O . HIS B 1 71 ? -14.867 -13.805 -7.238 1 47.34 71 HIS B O 1
ATOM 3366 N N . THR B 1 72 ? -14.016 -14.078 -9.188 1 58 72 THR B N 1
ATOM 3367 C CA . THR B 1 72 ? -12.742 -14.398 -8.531 1 58 72 THR B CA 1
ATOM 3368 C C . THR B 1 72 ? -11.914 -13.133 -8.336 1 58 72 THR B C 1
ATOM 3370 O O . THR B 1 72 ? -10.977 -12.875 -9.094 1 58 72 THR B O 1
ATOM 3373 N N . THR B 1 73 ? -12.438 -12.055 -7.91 1 60.44 73 THR B N 1
ATOM 3374 C CA . THR B 1 73 ? -11.812 -10.734 -7.961 1 60.44 73 THR B CA 1
ATOM 3375 C C . THR B 1 73 ? -10.422 -10.773 -7.328 1 60.44 73 THR B C 1
ATOM 3377 O O . THR B 1 73 ? -9.5 -10.117 -7.809 1 60.44 73 THR B O 1
ATOM 3380 N N . SER B 1 74 ? -10.164 -11.664 -6.285 1 73.44 74 SER B N 1
ATOM 3381 C CA . SER B 1 74 ? -8.914 -11.406 -5.57 1 73.44 74 SER B CA 1
ATOM 3382 C C . SER B 1 74 ? -8.016 -12.633 -5.547 1 73.44 74 SER B C 1
ATOM 3384 O O . SER B 1 74 ? -7.066 -12.703 -4.766 1 73.44 74 SER B O 1
ATOM 3386 N N . ALA B 1 75 ? -8.141 -13.664 -6.605 1 85.94 75 ALA B N 1
ATOM 3387 C CA . ALA B 1 75 ? -7.324 -14.867 -6.523 1 85.94 75 ALA B CA 1
ATOM 3388 C C . ALA B 1 75 ? -5.98 -14.672 -7.215 1 85.94 75 ALA B C 1
ATOM 3390 O O . ALA B 1 75 ? -5.914 -14.117 -8.32 1 85.94 75 ALA B O 1
ATOM 3391 N N . ASN B 1 76 ? -4.906 -15.125 -6.574 1 87.56 76 ASN B N 1
ATOM 3392 C CA . ASN B 1 76 ? -3.58 -14.992 -7.168 1 87.56 76 ASN B CA 1
ATOM 3393 C C . ASN B 1 76 ? -2.955 -16.344 -7.465 1 87.56 76 ASN B C 1
ATOM 3395 O O . ASN B 1 76 ? -1.839 -16.422 -7.98 1 87.56 76 ASN B O 1
ATOM 3399 N N . THR B 1 77 ? -3.658 -17.406 -7.148 1 90.69 77 THR B N 1
ATOM 3400 C CA . THR B 1 77 ? -3.143 -18.75 -7.336 1 90.69 77 THR B CA 1
ATOM 3401 C C . THR B 1 77 ? -4.215 -19.656 -7.922 1 90.69 77 THR B C 1
ATOM 3403 O O . THR B 1 77 ? -5.387 -19.578 -7.543 1 90.69 77 THR B O 1
ATOM 3406 N N . ALA B 1 78 ? -3.809 -20.469 -8.797 1 92.69 78 ALA B N 1
ATOM 3407 C CA . ALA B 1 78 ? -4.676 -21.5 -9.367 1 92.69 78 ALA B CA 1
ATOM 3408 C C . ALA B 1 78 ? -3.984 -22.859 -9.375 1 92.69 78 ALA B C 1
ATOM 3410 O O . ALA B 1 78 ? -2.816 -22.969 -9.758 1 92.69 78 ALA B O 1
ATOM 3411 N N . LYS B 1 79 ? -4.68 -23.844 -8.914 1 93.12 79 LYS B N 1
ATOM 3412 C CA . LYS B 1 79 ? -4.16 -25.219 -8.914 1 93.12 79 LYS B CA 1
ATOM 3413 C C . LYS B 1 79 ? -4.996 -26.125 -9.812 1 93.12 79 LYS B C 1
ATOM 3415 O O . LYS B 1 79 ? -6.223 -26 -9.852 1 93.12 79 LYS B O 1
ATOM 3420 N N . THR B 1 80 ? -4.305 -26.969 -10.453 1 94.56 80 THR B N 1
ATOM 3421 C CA . THR B 1 80 ? -4.965 -27.906 -11.352 1 94.56 80 THR B CA 1
ATOM 3422 C C . THR B 1 80 ? -4.973 -29.312 -10.766 1 94.56 80 THR B C 1
ATOM 3424 O O . THR B 1 80 ? -3.943 -29.797 -10.289 1 94.56 80 THR B O 1
ATOM 3427 N N . TYR B 1 81 ? -6.172 -29.953 -10.812 1 93.81 81 TYR B N 1
ATOM 3428 C CA . TYR B 1 81 ? -6.336 -31.344 -10.375 1 93.81 81 TYR B CA 1
ATOM 3429 C C . TYR B 1 81 ? -6.871 -32.219 -11.508 1 93.81 81 TYR B C 1
ATOM 3431 O O . TYR B 1 81 ? -7.816 -31.828 -12.203 1 93.81 81 TYR B O 1
ATOM 3439 N N . TYR B 1 82 ? -6.258 -33.375 -11.625 1 92.25 82 TYR B N 1
ATOM 3440 C CA . TYR B 1 82 ? -6.684 -34.312 -12.648 1 92.25 82 TYR B CA 1
ATOM 3441 C C . TYR B 1 82 ? -7.766 -35.25 -12.125 1 92.25 82 TYR B C 1
ATOM 3443 O O . TYR B 1 82 ? -7.785 -35.562 -10.93 1 92.25 82 TYR B O 1
ATOM 3451 N N . ASN B 1 83 ? -8.648 -35.562 -13.086 1 92 83 ASN B N 1
ATOM 3452 C CA . ASN B 1 83 ? -9.672 -36.531 -12.734 1 92 83 ASN B CA 1
ATOM 3453 C C . ASN B 1 83 ? -9.078 -37.938 -12.57 1 92 83 ASN B C 1
ATOM 3455 O O . ASN B 1 83 ? -8.344 -38.406 -13.438 1 92 83 ASN B O 1
ATOM 3459 N N . LYS B 1 84 ? -9.383 -38.469 -11.383 1 85.88 84 LYS B N 1
ATOM 3460 C CA . LYS B 1 84 ? -8.93 -39.844 -11.117 1 85.88 84 LYS B CA 1
ATOM 3461 C C . LYS B 1 84 ? -10.109 -40.781 -11.039 1 85.88 84 LYS B C 1
ATOM 3463 O O . LYS B 1 84 ? -9.977 -41.906 -10.531 1 85.88 84 LYS B O 1
ATOM 3468 N N . GLY B 1 85 ? -11.203 -40.312 -11.484 1 76.81 85 GLY B N 1
ATOM 3469 C CA . GLY B 1 85 ? -12.383 -41.156 -11.43 1 76.81 85 GLY B CA 1
ATOM 3470 C C . GLY B 1 85 ? -12.32 -42.344 -12.375 1 76.81 85 GLY B C 1
ATOM 3471 O O . GLY B 1 85 ? -11.562 -42.312 -13.352 1 76.81 85 GLY B O 1
ATOM 3472 N N . SER B 1 86 ? -12.875 -43.438 -11.93 1 71.38 86 SER B N 1
ATOM 3473 C CA . SER B 1 86 ? -12.875 -44.656 -12.711 1 71.38 86 SER B CA 1
ATOM 3474 C C . SER B 1 86 ? -13.797 -44.562 -13.922 1 71.38 86 SER B C 1
ATOM 3476 O O . SER B 1 86 ? -14.789 -43.812 -13.891 1 71.38 86 SER B O 1
ATOM 3478 N N . THR B 1 87 ? -13.32 -45.125 -15.086 1 68.62 87 THR B N 1
ATOM 3479 C CA . THR B 1 87 ? -14.148 -45.188 -16.281 1 68.62 87 THR B CA 1
ATOM 3480 C C . THR B 1 87 ? -15.477 -45.875 -16 1 68.62 87 THR B C 1
ATOM 3482 O O . THR B 1 87 ? -15.508 -46.875 -15.25 1 68.62 87 THR B O 1
ATOM 3485 N N . PRO B 1 88 ? -16.484 -45.188 -16.406 1 67.56 88 PRO B N 1
ATOM 3486 C CA . PRO B 1 88 ? -17.766 -45.844 -16.156 1 67.56 88 PRO B CA 1
ATOM 3487 C C . PRO B 1 88 ? -17.828 -47.281 -16.703 1 67.56 88 PRO B C 1
ATOM 3489 O O . PRO B 1 88 ? -17.281 -47.562 -17.781 1 67.56 88 PRO B O 1
ATOM 3492 N N . LEU B 1 89 ? -18.25 -48.156 -15.883 1 63.41 89 LEU B N 1
ATOM 3493 C CA . LEU B 1 89 ? -18.438 -49.531 -16.281 1 63.41 89 LEU B CA 1
ATOM 3494 C C . LEU B 1 89 ? -19.469 -49.656 -17.391 1 63.41 89 LEU B C 1
ATOM 3496 O O . LEU B 1 89 ? -19.328 -50.469 -18.312 1 63.41 89 LEU B O 1
ATOM 3500 N N . ASN B 1 90 ? -2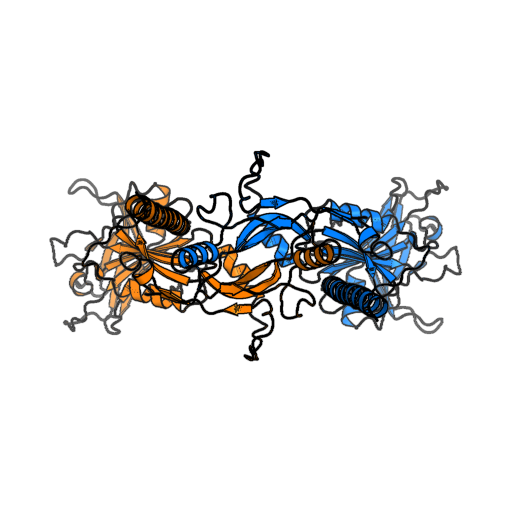0.516 -48.719 -17.266 1 66.75 90 ASN B N 1
ATOM 3501 C CA . ASN B 1 90 ? -21.578 -48.719 -18.266 1 66.75 90 ASN B CA 1
ATOM 3502 C C . ASN B 1 90 ? -21.484 -47.5 -19.188 1 66.75 90 ASN B C 1
ATOM 3504 O O . ASN B 1 90 ? -21.672 -46.375 -18.734 1 66.75 90 ASN B O 1
ATOM 3508 N N . THR B 1 91 ? -21.109 -47.75 -20.375 1 64.12 91 THR B N 1
ATOM 3509 C CA . THR B 1 91 ? -20.938 -46.688 -21.359 1 64.12 91 THR B CA 1
ATOM 3510 C C . THR B 1 91 ? -22.25 -45.938 -21.609 1 64.12 91 THR B C 1
ATOM 3512 O O . THR B 1 91 ? -22.25 -44.812 -22.109 1 64.12 91 THR B O 1
ATOM 3515 N N . LYS B 1 92 ? -23.344 -46.562 -21.266 1 67.19 92 LYS B N 1
ATOM 3516 C CA . LYS B 1 92 ? -24.641 -45.938 -21.531 1 67.19 92 LYS B CA 1
ATOM 3517 C C . LYS B 1 92 ? -25.109 -45.125 -20.328 1 67.19 92 LYS B C 1
ATOM 3519 O O . LYS B 1 92 ? -26.203 -44.562 -20.344 1 67.19 92 LYS B O 1
ATOM 3524 N N . SER B 1 93 ? -24.203 -45.031 -19.453 1 72.88 93 SER B N 1
ATOM 3525 C CA . SER B 1 93 ? -24.625 -44.344 -18.234 1 72.88 93 SER B CA 1
ATOM 3526 C C . SER B 1 93 ? -24.781 -42.844 -18.453 1 72.88 93 SER B C 1
ATOM 3528 O O . SER B 1 93 ? -24.047 -42.25 -19.234 1 72.88 93 SER B O 1
ATOM 3530 N N . LYS B 1 94 ? -25.922 -42.312 -17.906 1 78.5 94 LYS B N 1
ATOM 3531 C CA . LYS B 1 94 ? -26.203 -40.906 -17.969 1 78.5 94 LYS B CA 1
ATOM 3532 C C . LYS B 1 94 ? -25.484 -40.156 -16.844 1 78.5 94 LYS B C 1
ATOM 3534 O O . LYS B 1 94 ? -25.578 -38.906 -16.766 1 78.5 94 LYS B O 1
ATOM 3539 N N . LYS B 1 95 ? -24.797 -40.969 -16.062 1 85 95 LYS B N 1
ATOM 3540 C CA . LYS B 1 95 ? -24.125 -40.375 -14.922 1 85 95 LYS B CA 1
ATOM 3541 C C . LYS B 1 95 ? -22.656 -40.781 -14.883 1 85 95 LYS B C 1
ATOM 3543 O O . LYS B 1 95 ? -22.281 -41.875 -15.289 1 85 95 LYS B O 1
ATOM 3548 N N . TYR B 1 96 ? -21.844 -39.875 -14.516 1 88.62 96 TYR B N 1
ATOM 3549 C CA . TYR B 1 96 ? -20.406 -40.125 -14.383 1 88.62 96 TYR B CA 1
ATOM 3550 C C . TYR B 1 96 ? -19.859 -39.469 -13.109 1 88.62 96 TYR B C 1
ATOM 3552 O O . TYR B 1 96 ? -20.125 -38.312 -12.828 1 88.62 96 TYR B O 1
ATOM 3560 N N . ARG B 1 97 ? -19.141 -40.281 -12.352 1 91 97 ARG B N 1
ATOM 3561 C CA . ARG B 1 97 ? -18.578 -39.781 -11.102 1 91 97 ARG B CA 1
ATOM 3562 C C . ARG B 1 97 ? -17.141 -39.312 -11.297 1 91 97 ARG B C 1
ATOM 3564 O O . ARG B 1 97 ? -16.297 -40.062 -11.805 1 91 97 ARG B O 1
ATOM 3571 N N . LEU B 1 98 ? -16.922 -38.094 -10.977 1 92.56 98 LEU B N 1
ATOM 3572 C CA . LEU B 1 98 ? -15.578 -37.531 -11.008 1 92.56 98 LEU B CA 1
ATOM 3573 C C . LEU B 1 98 ? -14.945 -37.562 -9.617 1 92.56 98 LEU B C 1
ATOM 3575 O O . LEU B 1 98 ? -15.633 -37.375 -8.609 1 92.56 98 LEU B O 1
ATOM 3579 N N . GLN B 1 99 ? -13.625 -37.844 -9.625 1 92.75 99 GLN B N 1
ATOM 3580 C CA . GLN B 1 99 ? -12.883 -37.875 -8.375 1 92.75 99 GLN B CA 1
ATOM 3581 C C . GLN B 1 99 ? -11.555 -37.125 -8.5 1 92.75 99 GLN B C 1
ATOM 3583 O O . GLN B 1 99 ? -10.781 -37.406 -9.422 1 92.75 99 GLN B O 1
ATOM 3588 N N . PHE B 1 100 ? -11.367 -36.188 -7.602 1 93.06 100 PHE B N 1
ATOM 3589 C CA . PHE B 1 100 ? -10.133 -35.406 -7.598 1 93.06 100 PHE B CA 1
ATOM 3590 C C . PHE B 1 100 ? -9.398 -35.562 -6.27 1 93.06 100 PHE B C 1
ATOM 3592 O O . PHE B 1 100 ? -10.023 -35.594 -5.211 1 93.06 100 PHE B O 1
ATOM 3599 N N . ASP B 1 101 ? -8.102 -35.688 -6.402 1 89.19 101 ASP B N 1
ATOM 3600 C CA . ASP B 1 101 ? -7.289 -35.812 -5.199 1 89.19 101 ASP B CA 1
ATOM 3601 C C . ASP B 1 101 ? -6.938 -34.438 -4.617 1 89.19 101 ASP B C 1
ATOM 3603 O O . ASP B 1 101 ? -5.859 -33.906 -4.883 1 89.19 101 ASP B O 1
ATOM 3607 N N . ILE B 1 102 ? -7.934 -34 -3.9 1 88.44 102 ILE B N 1
ATOM 3608 C CA . ILE B 1 102 ? -7.711 -32.719 -3.244 1 88.44 102 ILE B CA 1
ATOM 3609 C C . ILE B 1 102 ? -7.273 -32.938 -1.799 1 88.44 102 ILE B C 1
ATOM 3611 O O . ILE B 1 102 ? -8.023 -33.531 -1.001 1 88.44 102 ILE B O 1
ATOM 3615 N N . ASP B 1 103 ? -6.051 -32.969 -1.513 1 73.94 103 ASP B N 1
ATOM 3616 C CA . ASP B 1 103 ? -5.57 -33.281 -0.174 1 73.94 103 ASP B CA 1
ATOM 3617 C C . ASP B 1 103 ? -5.699 -32.094 0.768 1 73.94 103 ASP B C 1
ATOM 3619 O O . ASP B 1 103 ? -6.195 -32.25 1.888 1 73.94 103 ASP B O 1
ATOM 3623 N N . PHE B 1 104 ? -4.875 -31.047 0.551 1 77.88 104 PHE B N 1
ATOM 3624 C CA . PHE B 1 104 ? -4.84 -29.984 1.545 1 77.88 104 PHE B CA 1
ATOM 3625 C C . PHE B 1 104 ? -4.551 -28.641 0.886 1 77.88 104 PHE B C 1
ATOM 3627 O O . PHE B 1 104 ? -3.73 -28.562 -0.031 1 77.88 104 PHE B O 1
ATOM 3634 N N . ILE B 1 105 ? -5.57 -27.781 1.232 1 80.38 105 ILE B N 1
ATOM 3635 C CA . ILE B 1 105 ? -5.281 -26.391 0.899 1 80.38 105 ILE B CA 1
ATOM 3636 C C . ILE B 1 105 ? -4.848 -25.625 2.156 1 80.38 105 ILE B C 1
ATOM 3638 O O . ILE B 1 105 ? -5.566 -25.609 3.156 1 80.38 105 ILE B O 1
ATOM 3642 N N . PRO B 1 106 ? -3.672 -25.109 2.047 1 75.94 106 PRO B N 1
ATOM 3643 C CA . PRO B 1 106 ? -3.184 -24.406 3.232 1 75.94 106 PRO B CA 1
ATOM 3644 C C . PRO B 1 106 ? -4.188 -23.391 3.77 1 75.94 106 PRO B C 1
ATOM 3646 O O . PRO B 1 106 ? -4.906 -22.75 2.992 1 75.94 106 PRO B O 1
ATOM 3649 N N . GLU B 1 107 ? -4.184 -23.234 5.051 1 73.56 107 GLU B N 1
ATOM 3650 C CA . GLU B 1 107 ? -5.133 -22.359 5.73 1 73.56 107 GLU B CA 1
ATOM 3651 C C . GLU B 1 107 ? -4.922 -20.906 5.324 1 73.56 107 GLU B C 1
ATOM 3653 O O . GLU B 1 107 ? -5.871 -20.109 5.301 1 73.56 107 GLU B O 1
ATOM 3658 N N . LYS B 1 108 ? -3.73 -20.609 4.973 1 75.06 108 LYS B N 1
ATOM 3659 C CA . LYS B 1 108 ? -3.438 -19.219 4.617 1 75.06 108 LYS B CA 1
ATOM 3660 C C . LYS B 1 108 ? -4.062 -18.859 3.273 1 75.06 108 LYS B C 1
ATOM 3662 O O . LYS B 1 108 ? -4.25 -17.672 2.971 1 75.06 108 LYS B O 1
ATOM 3667 N N . GLU B 1 109 ? -4.387 -19.844 2.59 1 83.31 109 GLU B N 1
ATOM 3668 C CA . GLU B 1 109 ? -4.984 -19.609 1.279 1 83.31 109 GLU B CA 1
ATOM 3669 C C . GLU B 1 109 ? -6.508 -19.594 1.364 1 83.31 109 GLU B C 1
ATOM 3671 O O . GLU B 1 109 ? -7.113 -20.516 1.933 1 83.31 109 GLU B O 1
ATOM 3676 N N . GLN B 1 110 ? -7.031 -18.562 0.949 1 87.94 110 GLN B N 1
ATOM 3677 C CA . GLN B 1 110 ? -8.484 -18.453 0.903 1 87.94 110 GLN B CA 1
ATOM 3678 C C . GLN B 1 110 ? -9.031 -18.938 -0.443 1 87.94 110 GLN B C 1
ATOM 3680 O O . GLN B 1 110 ? -8.57 -18.484 -1.495 1 87.94 110 GLN B O 1
ATOM 3685 N N . ILE B 1 111 ? -9.992 -19.781 -0.344 1 90.06 111 ILE B N 1
ATOM 3686 C CA . ILE B 1 111 ? -10.633 -20.266 -1.562 1 90.06 111 ILE B CA 1
ATOM 3687 C C . ILE B 1 111 ? -11.5 -19.172 -2.17 1 90.06 111 ILE B C 1
ATOM 3689 O O . ILE B 1 111 ? -12.359 -18.609 -1.49 1 90.06 111 ILE B O 1
ATOM 3693 N N . LYS B 1 112 ? -11.234 -18.906 -3.393 1 89.56 112 LYS B N 1
ATOM 3694 C CA . LYS B 1 112 ? -11.992 -17.844 -4.047 1 89.56 112 LYS B CA 1
ATOM 3695 C C . LYS B 1 112 ? -12.984 -18.422 -5.055 1 89.56 112 LYS B C 1
ATOM 3697 O O . LYS B 1 112 ? -14.102 -17.906 -5.188 1 89.56 112 LYS B O 1
ATOM 3702 N N . ALA B 1 113 ? -12.57 -19.422 -5.707 1 91.69 113 ALA B N 1
ATOM 3703 C CA . ALA B 1 113 ? -13.414 -20.031 -6.734 1 91.69 113 ALA B CA 1
ATOM 3704 C C . ALA B 1 113 ? -12.891 -21.422 -7.117 1 91.69 113 ALA B C 1
ATOM 3706 O O . ALA B 1 113 ? -11.758 -21.781 -6.785 1 91.69 113 ALA B O 1
ATOM 3707 N N . ALA B 1 114 ? -13.781 -22.156 -7.73 1 93.94 114 ALA B N 1
ATOM 3708 C CA . ALA B 1 114 ? -13.43 -23.469 -8.281 1 93.94 114 ALA B CA 1
ATOM 3709 C C . ALA B 1 114 ? -14.312 -23.812 -9.477 1 93.94 114 ALA B C 1
ATOM 3711 O O . ALA B 1 114 ? -15.5 -23.5 -9.484 1 93.94 114 ALA B O 1
ATOM 3712 N N . GLU B 1 115 ? -13.688 -24.453 -10.422 1 94.19 115 GLU B N 1
ATOM 3713 C CA . GLU B 1 115 ? -14.445 -24.859 -11.594 1 94.19 115 GLU B CA 1
ATOM 3714 C C . GLU B 1 115 ? -13.953 -26.203 -12.133 1 94.19 115 GLU B C 1
ATOM 3716 O O . GLU B 1 115 ? -12.781 -26.547 -11.984 1 94.19 115 GLU B O 1
ATOM 3721 N N . VAL B 1 116 ? -14.891 -26.938 -12.656 1 94.19 116 VAL B N 1
ATOM 3722 C CA . VAL B 1 116 ? -14.547 -28.125 -13.422 1 94.19 116 VAL B CA 1
ATOM 3723 C C . VAL B 1 116 ? -14.727 -27.859 -14.914 1 94.19 116 VAL B C 1
ATOM 3725 O O . VAL B 1 116 ? -15.75 -27.312 -15.328 1 94.19 116 VAL B O 1
ATOM 3728 N N . ARG B 1 117 ? -13.719 -28.281 -15.641 1 92.75 117 ARG B N 1
ATOM 3729 C CA . ARG B 1 117 ? -13.742 -28.047 -17.078 1 92.75 117 ARG B CA 1
ATOM 3730 C C . ARG B 1 117 ? -13.773 -29.375 -17.844 1 92.75 117 ARG B C 1
ATOM 3732 O O . ARG B 1 117 ? -12.961 -30.266 -17.578 1 92.75 117 ARG B O 1
ATOM 3739 N N . PHE B 1 118 ? -14.781 -29.391 -18.781 1 91.06 118 PHE B N 1
ATOM 3740 C CA . PHE B 1 118 ? -14.93 -30.562 -19.625 1 91.06 118 PHE B CA 1
ATOM 3741 C C . PHE B 1 118 ? -14.594 -30.234 -21.078 1 91.06 118 PHE B C 1
ATOM 3743 O O . PHE B 1 118 ? -15.023 -29.219 -21.594 1 91.06 118 PHE B O 1
ATOM 3750 N N . THR B 1 119 ? -13.82 -31.109 -21.609 1 89.12 119 THR B N 1
ATOM 3751 C CA . THR B 1 119 ? -13.586 -30.984 -23.047 1 89.12 119 THR B CA 1
ATOM 3752 C C . THR B 1 119 ? -14.633 -31.75 -23.844 1 89.12 119 THR B C 1
ATOM 3754 O O . THR B 1 119 ? -14.938 -32.906 -23.516 1 89.12 119 THR B O 1
ATOM 3757 N N . MET B 1 120 ? -15.148 -31.078 -24.812 1 86.56 120 MET B N 1
ATOM 3758 C CA . MET B 1 120 ? -16.188 -31.703 -25.641 1 86.56 120 MET B CA 1
ATOM 3759 C C . MET B 1 120 ? -15.578 -32.562 -26.734 1 86.56 120 MET B C 1
ATOM 3761 O O . MET B 1 120 ? -14.523 -32.219 -27.281 1 86.56 120 MET B O 1
ATOM 3765 N N . LEU B 1 121 ? -16.297 -33.656 -27 1 82.31 121 LEU B N 1
ATOM 3766 C CA . LEU B 1 121 ? -15.867 -34.5 -28.109 1 82.31 121 LEU B CA 1
ATOM 3767 C C . LEU B 1 121 ? -16.469 -34.031 -29.422 1 82.31 121 LEU B C 1
ATOM 3769 O O . LEU B 1 121 ? -17.609 -33.562 -29.469 1 82.31 121 LEU B O 1
ATOM 3773 N N . ASN B 1 122 ? -15.539 -33.562 -30.453 1 68.06 122 ASN B N 1
ATOM 3774 C CA . ASN B 1 122 ? -16 -33.094 -31.75 1 68.06 122 ASN B CA 1
ATOM 3775 C C . ASN B 1 122 ? -16.703 -34.219 -32.531 1 68.06 122 ASN B C 1
ATOM 3777 O O . ASN B 1 122 ? -16.172 -34.719 -33.5 1 68.06 122 ASN B O 1
ATOM 3781 N N . ASN B 1 123 ? -17.156 -35.188 -31.984 1 58.97 123 ASN B N 1
ATOM 3782 C CA . ASN B 1 123 ? -17.75 -36.188 -32.844 1 58.97 123 ASN B CA 1
ATOM 3783 C C . ASN B 1 123 ? -19.047 -35.688 -33.469 1 58.97 123 ASN B C 1
ATOM 3785 O O . ASN B 1 123 ? -19.891 -35.094 -32.781 1 58.97 123 ASN B O 1
ATOM 3789 N N . LYS B 1 124 ? -19 -35.188 -34.781 1 52.44 124 LYS B N 1
ATOM 3790 C CA . LYS B 1 124 ? -20.188 -34.969 -35.594 1 52.44 124 LYS B CA 1
ATOM 3791 C C . LYS B 1 124 ? -21.312 -35.938 -35.219 1 52.44 124 LYS B C 1
ATOM 3793 O O . LYS B 1 124 ? -22.266 -36.094 -35.969 1 52.44 124 LYS B O 1
ATOM 3798 N N . VAL B 1 125 ? -21.062 -36.781 -34.406 1 50.16 125 VAL B N 1
ATOM 3799 C CA . VAL B 1 125 ? -22.141 -37.75 -34.375 1 50.16 125 VAL B CA 1
ATOM 3800 C C . VAL B 1 125 ? -23.5 -37.062 -34.438 1 50.16 125 VAL B C 1
ATOM 3802 O O . VAL B 1 125 ? -23.594 -35.875 -34.094 1 50.16 125 VAL B O 1
ATOM 3805 N N . GLN B 1 126 ? -24.594 -38 -34.688 1 50.66 126 GLN B N 1
ATOM 3806 C CA . GLN B 1 126 ? -26.016 -37.906 -35 1 50.66 126 GLN B CA 1
ATOM 3807 C C . GLN B 1 126 ? -26.734 -37 -34 1 50.66 126 GLN B C 1
ATOM 3809 O O . GLN B 1 126 ? -27.156 -37.469 -32.938 1 50.66 126 GLN B O 1
ATOM 3814 N N . ARG B 1 127 ? -26.297 -35.812 -33.781 1 53.84 127 ARG B N 1
ATOM 3815 C CA . ARG B 1 127 ? -26.734 -34.719 -32.875 1 53.84 127 ARG B CA 1
ATOM 3816 C C . ARG B 1 127 ? -28.25 -34.531 -32.938 1 53.84 127 ARG B C 1
ATOM 3818 O O . ARG B 1 127 ? -28.75 -33.781 -33.781 1 53.84 127 ARG B O 1
ATOM 3825 N N . ASN B 1 128 ? -28.766 -35.594 -32.812 1 56.81 128 ASN B N 1
ATOM 3826 C CA . ASN B 1 128 ? -30.203 -35.406 -32.938 1 56.81 128 ASN B CA 1
ATOM 3827 C C . ASN B 1 128 ? -30.75 -34.406 -31.953 1 56.81 128 ASN B C 1
ATOM 3829 O O . ASN B 1 128 ? -31.828 -33.844 -32.156 1 56.81 128 ASN B O 1
ATOM 3833 N N . GLU B 1 129 ? -29.906 -34.344 -30.797 1 64.31 129 GLU B N 1
ATOM 3834 C CA . GLU B 1 129 ? -30.516 -33.406 -29.859 1 64.31 129 GLU B CA 1
ATOM 3835 C C . GLU B 1 129 ? -29.797 -32.062 -29.875 1 64.31 129 GLU B C 1
ATOM 3837 O O . GLU B 1 129 ? -28.562 -32.031 -29.797 1 64.31 129 GLU B O 1
ATOM 3842 N N . GLU B 1 130 ? -30.453 -31.031 -30.062 1 72.12 130 GLU B N 1
ATOM 3843 C CA . GLU B 1 130 ? -29.969 -29.656 -30.203 1 72.12 130 GLU B CA 1
ATOM 3844 C C . GLU B 1 130 ? -29.438 -29.125 -28.875 1 72.12 130 GLU B C 1
ATOM 3846 O O . GLU B 1 130 ? -28.422 -28.438 -28.844 1 72.12 130 GLU B O 1
ATOM 3851 N N . PHE B 1 131 ? -30.156 -29.672 -27.719 1 80.94 131 PHE B N 1
ATOM 3852 C CA . PHE B 1 131 ? -29.75 -29.141 -26.422 1 80.94 131 PHE B CA 1
ATOM 3853 C C . PHE B 1 131 ? -29.578 -30.266 -25.406 1 80.94 131 PHE B C 1
ATOM 3855 O O . PHE B 1 131 ? -30.359 -31.219 -25.391 1 80.94 131 PHE B O 1
ATOM 3862 N N . ILE B 1 132 ? -28.453 -30.141 -24.703 1 83 132 ILE B N 1
ATOM 3863 C CA . ILE B 1 132 ? -28.281 -31.062 -23.578 1 83 132 ILE B CA 1
ATOM 3864 C C . ILE B 1 132 ? -28.203 -30.266 -22.281 1 83 132 ILE B C 1
ATOM 3866 O O . ILE B 1 132 ? -27.734 -29.125 -22.266 1 83 132 ILE B O 1
ATOM 3870 N N . HIS B 1 133 ? -28.766 -30.922 -21.281 1 88.56 133 HIS B N 1
ATOM 3871 C CA . HIS B 1 133 ? -28.703 -30.312 -19.953 1 88.56 133 HIS B CA 1
ATOM 3872 C C . HIS B 1 133 ? -27.766 -31.094 -19.031 1 88.56 133 HIS B C 1
ATOM 3874 O O . HIS B 1 133 ? -27.953 -32.281 -18.828 1 88.56 133 HIS B O 1
ATOM 3880 N N . VAL B 1 134 ? -26.734 -30.359 -18.609 1 90.69 134 VAL B N 1
ATOM 3881 C CA . VAL B 1 134 ? -25.75 -31 -17.734 1 90.69 134 VAL B CA 1
ATOM 3882 C C . VAL B 1 134 ? -25.922 -30.5 -16.297 1 90.69 134 VAL B C 1
ATOM 3884 O O . VAL B 1 134 ? -26 -29.281 -16.062 1 90.69 134 VAL B O 1
ATOM 3887 N N . ILE B 1 135 ? -26.016 -31.422 -15.359 1 93.25 135 ILE B N 1
ATOM 3888 C CA . ILE B 1 135 ? -26.203 -31.094 -13.953 1 93.25 135 ILE B CA 1
ATOM 3889 C C . ILE B 1 135 ? -25.016 -31.625 -13.141 1 93.25 135 ILE B C 1
ATOM 3891 O O . ILE B 1 135 ? -24.641 -32.781 -13.305 1 93.25 135 ILE B O 1
ATOM 3895 N N . ILE B 1 136 ? -24.484 -30.75 -12.305 1 95.94 136 ILE B N 1
ATOM 3896 C CA . ILE B 1 136 ? -23.359 -31.141 -11.453 1 95.94 136 ILE B CA 1
ATOM 3897 C C . ILE B 1 136 ? -23.859 -31.312 -10.016 1 95.94 136 ILE B C 1
ATOM 3899 O O . ILE B 1 136 ? -24.453 -30.406 -9.438 1 95.94 136 ILE B O 1
ATOM 3903 N N . HIS B 1 137 ? -23.531 -32.531 -9.477 1 96.12 137 HIS B N 1
ATOM 3904 C CA . HIS B 1 137 ? -23.938 -32.844 -8.109 1 96.12 137 HIS B CA 1
ATOM 3905 C C . HIS B 1 137 ? -22.734 -33.062 -7.203 1 96.12 137 HIS B C 1
ATOM 3907 O O . HIS B 1 137 ? -21.766 -33.688 -7.602 1 96.12 137 HIS B O 1
ATOM 3913 N N . ASP B 1 138 ? -22.812 -32.469 -6.043 1 96.5 138 ASP B N 1
ATOM 3914 C CA . ASP B 1 138 ? -21.906 -32.812 -4.957 1 96.5 138 ASP B CA 1
ATOM 3915 C C . ASP B 1 138 ? -22.375 -34.062 -4.219 1 96.5 138 ASP B C 1
ATOM 3917 O O . ASP B 1 138 ? -23.5 -34.094 -3.725 1 96.5 138 ASP B O 1
ATOM 3921 N N . ILE B 1 139 ? -21.516 -35 -4.164 1 95.5 139 ILE B N 1
ATOM 3922 C CA . ILE B 1 139 ? -21.875 -36.219 -3.439 1 95.5 139 ILE B CA 1
ATOM 3923 C C . ILE B 1 139 ? -21.609 -36 -1.946 1 95.5 139 ILE B C 1
ATOM 3925 O O . ILE B 1 139 ? -20.484 -36.125 -1.488 1 95.5 139 ILE B O 1
ATOM 3929 N N . ILE B 1 140 ? -22.672 -35.812 -1.21 1 94.88 140 ILE B N 1
ATOM 3930 C CA . ILE B 1 140 ? -22.547 -35.562 0.222 1 94.88 140 ILE B CA 1
ATOM 3931 C C . ILE B 1 140 ? -22.312 -36.875 0.958 1 94.88 140 ILE B C 1
ATOM 3933 O O . ILE B 1 140 ? -21.438 -36.969 1.818 1 94.88 140 ILE B O 1
ATOM 3937 N N . GLN B 1 141 ? -23.094 -37.844 0.576 1 93.69 141 GLN B N 1
ATOM 3938 C CA . GLN B 1 141 ? -22.984 -39.188 1.12 1 93.69 141 GLN B CA 1
ATOM 3939 C C . GLN B 1 141 ? -23.219 -40.25 0.038 1 93.69 141 GLN B C 1
ATOM 3941 O O . GLN B 1 141 ? -24.219 -40.188 -0.674 1 93.69 141 GLN B O 1
ATOM 3946 N N . PRO B 1 142 ? -22.172 -41.094 -0.048 1 91.19 142 PRO B N 1
ATOM 3947 C CA . PRO B 1 142 ? -22.375 -42.156 -1.065 1 91.19 142 PRO B CA 1
ATOM 3948 C C . PRO B 1 142 ? -23.453 -43.156 -0.68 1 91.19 142 PRO B C 1
ATOM 3950 O O . PRO B 1 142 ? -23.719 -43.344 0.507 1 91.19 142 PRO B O 1
ATOM 3953 N N . GLY B 1 143 ? -24.062 -43.625 -1.771 1 88.5 143 GLY B N 1
ATOM 3954 C CA . GLY B 1 143 ? -25.047 -44.688 -1.527 1 88.5 143 GLY B CA 1
ATOM 3955 C C . GLY B 1 143 ? -24.453 -46.062 -1.457 1 88.5 143 GLY B C 1
ATOM 3956 O O . GLY B 1 143 ? -23.297 -46.281 -1.859 1 88.5 143 GLY B O 1
ATOM 3957 N N . THR B 1 144 ? -25.203 -46.969 -0.635 1 87.62 144 THR B N 1
ATOM 3958 C CA . THR B 1 144 ? -24.859 -48.375 -0.605 1 87.62 144 THR B CA 1
ATOM 3959 C C . THR B 1 144 ? -25.844 -49.188 -1.432 1 87.62 144 THR B C 1
ATOM 3961 O O . THR B 1 144 ? -27.062 -49.094 -1.243 1 87.62 144 THR B O 1
ATOM 3964 N N . LYS B 1 145 ? -25.25 -49.906 -2.342 1 82.62 145 LYS B N 1
ATOM 3965 C CA . LYS B 1 145 ? -26.125 -50.688 -3.217 1 82.62 145 LYS B CA 1
ATOM 3966 C C . LYS B 1 145 ? -27.125 -51.5 -2.406 1 82.62 145 LYS B C 1
ATOM 3968 O O . LYS B 1 145 ? -26.75 -52.25 -1.512 1 82.62 145 LYS B O 1
ATOM 3973 N N . GLY B 1 146 ? -28.344 -51.312 -2.719 1 80.75 146 GLY B N 1
ATOM 3974 C CA . GLY B 1 146 ? -29.406 -52.094 -2.105 1 80.75 146 GLY B CA 1
ATOM 3975 C C . GLY B 1 146 ? -29.766 -51.625 -0.713 1 80.75 146 GLY B C 1
ATOM 3976 O O . GLY B 1 146 ? -30.734 -52.094 -0.117 1 80.75 146 GLY B O 1
ATOM 3977 N N . VAL B 1 147 ? -29 -50.719 -0.186 1 87.44 147 VAL B N 1
ATOM 3978 C CA . VAL B 1 147 ? -29.219 -50.312 1.198 1 87.44 147 VAL B CA 1
ATOM 3979 C C . VAL B 1 147 ? -29.734 -48.875 1.243 1 87.44 147 VAL B C 1
ATOM 3981 O O . VAL B 1 147 ? -30.812 -48.625 1.777 1 87.44 147 VAL B O 1
ATOM 3984 N N . SER B 1 148 ? -28.938 -47.938 0.702 1 88.62 148 SER B N 1
ATOM 3985 C CA . SER B 1 148 ? -29.297 -46.531 0.783 1 88.62 148 SER B CA 1
ATOM 3986 C C . SER B 1 148 ? -28.953 -45.781 -0.503 1 88.62 148 SER B C 1
ATOM 3988 O O . SER B 1 148 ? -27.984 -46.156 -1.192 1 88.62 148 SER B O 1
ATOM 3990 N N . LYS B 1 149 ? -29.812 -44.812 -0.884 1 90.12 149 LYS B N 1
ATOM 3991 C CA . LYS B 1 149 ? -29.547 -43.906 -2.008 1 90.12 149 LYS B CA 1
ATOM 3992 C C . LYS B 1 149 ? -28.531 -42.844 -1.622 1 90.12 149 LYS B C 1
ATOM 3994 O O . LYS B 1 149 ? -28.453 -42.438 -0.459 1 90.12 149 LYS B O 1
ATOM 3999 N N . PRO B 1 150 ? -27.781 -42.469 -2.584 1 91.94 150 PRO B N 1
ATOM 4000 C CA . PRO B 1 150 ? -26.828 -41.406 -2.271 1 91.94 150 PRO B CA 1
ATOM 4001 C C . PRO B 1 150 ? -27.5 -40.062 -1.987 1 91.94 150 PRO B C 1
ATOM 4003 O O . PRO B 1 150 ? -28.594 -39.812 -2.496 1 91.94 150 PRO B O 1
ATOM 4006 N N . ILE B 1 151 ? -26.938 -39.281 -1.14 1 95.19 151 ILE B N 1
ATOM 4007 C CA . ILE B 1 151 ? -27.375 -37.906 -0.895 1 95.19 151 ILE B CA 1
ATOM 4008 C C . ILE B 1 151 ? -26.578 -36.938 -1.778 1 95.19 151 ILE B C 1
ATOM 4010 O O . ILE B 1 151 ? -25.359 -36.812 -1.626 1 95.19 151 ILE B O 1
ATOM 4014 N N . LEU B 1 152 ? -27.328 -36.312 -2.666 1 95.62 152 LEU B N 1
ATOM 4015 C CA . LEU B 1 152 ? -26.672 -35.438 -3.637 1 95.62 152 LEU B CA 1
ATOM 4016 C C . LEU B 1 152 ? -27.125 -34 -3.441 1 95.62 152 LEU B C 1
ATOM 4018 O O . LEU B 1 152 ? -28.234 -33.75 -2.977 1 95.62 152 LEU B O 1
ATOM 4022 N N . ARG B 1 153 ? -26.266 -33.062 -3.736 1 96.56 153 ARG B N 1
ATOM 4023 C CA . ARG B 1 153 ? -26.562 -31.641 -3.746 1 96.56 153 ARG B CA 1
ATOM 4024 C C . ARG B 1 153 ? -26.219 -31.016 -5.09 1 96.56 153 ARG B C 1
ATOM 4026 O O . ARG B 1 153 ? -25.078 -31.109 -5.543 1 96.56 153 ARG B O 1
ATOM 4033 N N . ILE B 1 154 ? -27.156 -30.328 -5.727 1 96.06 154 ILE B N 1
ATOM 4034 C CA . ILE B 1 154 ? -26.906 -29.688 -7.004 1 96.06 154 ILE B CA 1
ATOM 4035 C C . ILE B 1 154 ? -26.047 -28.438 -6.789 1 96.06 154 ILE B C 1
ATOM 4037 O O . ILE B 1 154 ? -26.359 -27.594 -5.949 1 96.06 154 ILE B O 1
ATOM 4041 N N . ILE B 1 155 ? -25.047 -28.344 -7.512 1 95.69 155 ILE B N 1
ATOM 4042 C CA . ILE B 1 155 ? -24.125 -27.234 -7.352 1 95.69 155 ILE B CA 1
ATOM 4043 C C . ILE B 1 155 ? -24.234 -26.297 -8.555 1 95.69 155 ILE B C 1
ATOM 4045 O O . ILE B 1 155 ? -24.188 -25.078 -8.398 1 95.69 155 ILE B O 1
ATOM 4049 N N . ASP B 1 156 ? -24.25 -26.828 -9.727 1 95.12 156 ASP B N 1
ATOM 4050 C CA . ASP B 1 156 ? -24.344 -26.031 -10.945 1 95.12 156 ASP B CA 1
ATOM 4051 C C . ASP B 1 156 ? -25.078 -26.797 -12.047 1 95.12 156 ASP B C 1
ATOM 4053 O O . ASP B 1 156 ? -25.203 -28.031 -11.977 1 95.12 156 ASP B O 1
ATOM 4057 N N . SER B 1 157 ? -25.672 -26.016 -13 1 93.75 157 SER B N 1
ATOM 4058 C CA . SER B 1 157 ? -26.359 -26.609 -14.148 1 93.75 157 SER B CA 1
ATOM 4059 C C . SER B 1 157 ? -26.312 -25.688 -15.359 1 93.75 157 SER B C 1
ATOM 4061 O O . SER B 1 157 ? -26.375 -24.469 -15.219 1 93.75 157 SER B O 1
ATOM 4063 N N . LYS B 1 158 ? -26.094 -26.359 -16.484 1 90.69 158 LYS B N 1
ATOM 4064 C CA . LYS B 1 158 ? -26.031 -25.594 -17.719 1 90.69 158 LYS B CA 1
ATOM 4065 C C . LYS B 1 158 ? -26.703 -26.328 -18.875 1 90.69 158 LYS B C 1
ATOM 4067 O O . LYS B 1 158 ? -26.625 -27.562 -18.953 1 90.69 158 LYS B O 1
ATOM 4072 N N . SER B 1 159 ? -27.344 -25.469 -19.703 1 87.44 159 SER B N 1
ATOM 4073 C CA . SER B 1 159 ? -27.844 -25.984 -20.969 1 87.44 159 SER B CA 1
ATOM 4074 C C . SER B 1 159 ? -26.875 -25.719 -22.109 1 87.44 159 SER B C 1
ATOM 4076 O O . SER B 1 159 ? -26.484 -24.578 -22.344 1 87.44 159 SER B O 1
ATOM 4078 N N . ILE B 1 160 ? -26.453 -26.797 -22.719 1 85.5 160 ILE B N 1
ATOM 4079 C CA . ILE B 1 160 ? -25.438 -26.672 -23.75 1 85.5 160 ILE B CA 1
ATOM 4080 C C . ILE B 1 160 ? -26.078 -26.906 -25.125 1 85.5 160 ILE B C 1
ATOM 4082 O O . ILE B 1 160 ? -26.781 -27.906 -25.328 1 85.5 160 ILE B O 1
ATOM 4086 N N . ASN B 1 161 ? -25.781 -25.906 -25.953 1 81.69 161 ASN B N 1
ATOM 4087 C CA . ASN B 1 161 ? -26.188 -26.078 -27.344 1 81.69 161 ASN B CA 1
ATOM 4088 C C . ASN B 1 161 ? -25.188 -26.906 -28.125 1 81.69 161 ASN B C 1
ATOM 4090 O O . ASN B 1 161 ? -24.047 -26.484 -28.344 1 81.69 161 ASN B O 1
ATOM 4094 N N . MET B 1 162 ? -25.594 -28 -28.609 1 78.12 162 MET B N 1
ATOM 4095 C CA . MET B 1 162 ? -24.703 -28.953 -29.25 1 78.12 162 MET B CA 1
ATOM 4096 C C . MET B 1 162 ? -24.344 -28.516 -30.656 1 78.12 162 MET B C 1
ATOM 4098 O O . MET B 1 162 ? -23.406 -29.031 -31.266 1 78.12 162 MET B O 1
ATOM 4102 N N . SER B 1 163 ? -25.156 -27.562 -31.141 1 73.69 163 SER B N 1
ATOM 4103 C CA . SER B 1 163 ? -24.875 -27.047 -32.469 1 73.69 163 SER B CA 1
ATOM 4104 C C . SER B 1 163 ? -23.75 -26.031 -32.438 1 73.69 163 SER B C 1
ATOM 4106 O O . SER B 1 163 ? -23.078 -25.797 -33.438 1 73.69 163 SER B O 1
ATOM 4108 N N . LYS B 1 164 ? -23.656 -25.312 -31.328 1 70 164 LYS B N 1
ATOM 4109 C CA . LYS B 1 164 ? -22.594 -24.328 -31.172 1 70 164 LYS B CA 1
ATOM 4110 C C . LYS B 1 164 ? -21.422 -24.922 -30.406 1 70 164 LYS B C 1
ATOM 4112 O O . LYS B 1 164 ? -21.5 -25.094 -29.188 1 70 164 LYS B O 1
ATOM 4117 N N . VAL B 1 165 ? -20.578 -25.594 -31.141 1 61.66 165 VAL B N 1
ATOM 4118 C CA . VAL B 1 165 ? -19.531 -26.438 -30.578 1 61.66 165 VAL B CA 1
ATOM 4119 C C . VAL B 1 165 ? -18.516 -25.562 -29.828 1 61.66 165 VAL B C 1
ATOM 4121 O O . VAL B 1 165 ? -17.922 -24.656 -30.422 1 61.66 165 VAL B O 1
ATOM 4124 N N . SER B 1 166 ? -18.672 -25.5 -28.453 1 71.56 166 SER B N 1
ATOM 4125 C CA . SER B 1 166 ? -17.531 -24.984 -27.703 1 71.56 166 SER B CA 1
ATOM 4126 C C . SER B 1 166 ? -16.531 -26.078 -27.406 1 71.56 166 SER B C 1
ATOM 4128 O O . SER B 1 166 ? -16.875 -27.266 -27.375 1 71.56 166 SER B O 1
ATOM 4130 N N . LYS B 1 167 ? -15.234 -25.75 -27.438 1 79.5 167 LYS B N 1
ATOM 4131 C CA . LYS B 1 167 ? -14.18 -26.719 -27.188 1 79.5 167 LYS B CA 1
ATOM 4132 C C . LYS B 1 167 ? -14.25 -27.266 -25.766 1 79.5 167 LYS B C 1
ATOM 4134 O O . LYS B 1 167 ? -13.984 -28.438 -25.531 1 79.5 167 LYS B O 1
ATOM 4139 N N . SER B 1 168 ? -14.727 -26.438 -24.906 1 88.19 168 SER B N 1
ATOM 4140 C CA . SER B 1 168 ? -14.781 -26.844 -23.5 1 88.19 168 SER B CA 1
ATOM 4141 C C . SER B 1 168 ? -15.898 -26.109 -22.766 1 88.19 168 SER B C 1
ATOM 4143 O O . SER B 1 168 ? -16.344 -25.047 -23.188 1 88.19 168 SER B O 1
ATOM 4145 N N . GLU B 1 169 ? -16.438 -26.781 -21.781 1 89 169 GLU B N 1
ATOM 4146 C CA . GLU B 1 169 ? -17.453 -26.219 -20.906 1 89 169 GLU B CA 1
ATOM 4147 C C . GLU B 1 169 ? -16.984 -26.188 -19.469 1 89 169 GLU B C 1
ATOM 4149 O O . GLU B 1 169 ? -16.359 -27.141 -18.984 1 89 169 GLU B O 1
ATOM 4154 N N . SER B 1 170 ? -17.25 -25.078 -18.828 1 91.94 170 SER B N 1
ATOM 4155 C CA . SER B 1 170 ? -16.828 -24.906 -17.438 1 91.94 170 SER B CA 1
ATOM 4156 C C . SER B 1 170 ? -18.047 -24.844 -16.5 1 91.94 170 SER B C 1
ATOM 4158 O O . SER B 1 170 ? -19.062 -24.25 -16.844 1 91.94 170 SER B O 1
ATOM 4160 N N . PHE B 1 171 ? -17.938 -25.531 -15.352 1 93.06 171 PHE B N 1
ATOM 4161 C CA . PHE B 1 171 ? -18.984 -25.547 -14.336 1 93.06 171 PHE B CA 1
ATOM 4162 C C . PHE B 1 171 ? -18.453 -25.062 -12.992 1 93.06 171 PHE B C 1
ATOM 4164 O O . PHE B 1 171 ? -17.344 -25.422 -12.602 1 93.06 171 PHE B O 1
ATOM 4171 N N . ASP B 1 172 ? -19.234 -24.266 -12.312 1 94 172 ASP B N 1
ATOM 4172 C CA . ASP B 1 172 ? -18.844 -23.734 -11.008 1 94 172 ASP B CA 1
ATOM 4173 C C . ASP B 1 172 ? -19.031 -24.781 -9.914 1 94 172 ASP B C 1
ATOM 4175 O O . ASP B 1 172 ? -20.141 -25.234 -9.664 1 94 172 ASP B O 1
ATOM 4179 N N . VAL B 1 173 ? -17.953 -25.094 -9.273 1 95.56 173 VAL B N 1
ATOM 4180 C CA . VAL B 1 173 ? -18.047 -26.078 -8.195 1 95.56 173 VAL B CA 1
ATOM 4181 C C . VAL B 1 173 ? -17.5 -25.484 -6.902 1 95.56 173 VAL B C 1
ATOM 4183 O O . VAL B 1 173 ? -16.984 -26.219 -6.047 1 95.56 173 VAL B O 1
ATOM 4186 N N . THR B 1 174 ? -17.531 -24.188 -6.719 1 93.88 174 THR B N 1
ATOM 4187 C CA . THR B 1 174 ? -17.047 -23.484 -5.539 1 93.88 174 THR B CA 1
ATOM 4188 C C . THR B 1 174 ? -17.688 -24.031 -4.27 1 93.88 174 THR B C 1
ATOM 4190 O O . THR B 1 174 ? -17 -24.312 -3.287 1 93.88 174 THR B O 1
ATOM 4193 N N . PRO B 1 175 ? -18.984 -24.281 -4.332 1 94.56 175 PRO B N 1
ATOM 4194 C CA . PRO B 1 175 ? -19.609 -24.812 -3.113 1 94.56 175 PRO B CA 1
ATOM 4195 C C . PRO B 1 175 ? -19.047 -26.172 -2.701 1 94.56 175 PRO B C 1
ATOM 4197 O O . PRO B 1 175 ? -18.969 -26.469 -1.508 1 94.56 175 PRO B O 1
ATOM 4200 N N . PHE B 1 176 ? -18.672 -26.938 -3.641 1 95.06 176 PHE B N 1
ATOM 4201 C CA . PHE B 1 176 ? -18.094 -28.266 -3.387 1 95.06 176 PHE B CA 1
ATOM 4202 C C . PHE B 1 176 ? -16.781 -28.141 -2.615 1 95.06 176 PHE B C 1
ATOM 4204 O O . PHE B 1 176 ? -16.609 -28.797 -1.586 1 95.06 176 PHE B O 1
ATOM 4211 N N . ILE B 1 177 ? -15.977 -27.266 -3.072 1 93.88 177 ILE B N 1
ATOM 4212 C CA . ILE B 1 177 ? -14.664 -27.094 -2.455 1 93.88 177 ILE B CA 1
ATOM 4213 C C . ILE B 1 177 ? -14.82 -26.453 -1.077 1 93.88 177 ILE B C 1
ATOM 4215 O O . ILE B 1 177 ? -14.102 -26.797 -0.14 1 93.88 177 ILE B O 1
ATOM 4219 N N . GLU B 1 178 ? -15.719 -25.547 -0.943 1 91.69 178 GLU B N 1
ATOM 4220 C CA . GLU B 1 178 ? -15.969 -24.891 0.338 1 91.69 178 GLU B CA 1
ATOM 4221 C C . GLU B 1 178 ? -16.422 -25.906 1.39 1 91.69 178 GLU B C 1
ATOM 4223 O O . GLU B 1 178 ? -15.984 -25.859 2.539 1 91.69 178 GLU B O 1
ATOM 4228 N N . ARG B 1 179 ? -17.266 -26.703 0.953 1 93.06 179 ARG B N 1
ATOM 4229 C CA . ARG B 1 179 ? -17.734 -27.75 1.871 1 93.06 179 ARG B CA 1
ATOM 4230 C C . ARG B 1 179 ? -16.578 -28.641 2.311 1 93.06 179 ARG B C 1
ATOM 4232 O O . ARG B 1 179 ? -16.438 -28.953 3.496 1 93.06 179 ARG B O 1
ATOM 4239 N N . LEU B 1 180 ? -15.805 -29.078 1.342 1 93.06 180 LEU B N 1
ATOM 4240 C CA . LEU B 1 180 ? -14.672 -29.938 1.647 1 93.06 180 LEU B CA 1
ATOM 4241 C C . LEU B 1 180 ? -13.703 -29.25 2.602 1 93.06 180 LEU B C 1
ATOM 4243 O O . LEU B 1 180 ? -13.172 -29.875 3.518 1 93.06 180 LEU B O 1
ATOM 4247 N N . SER B 1 181 ? -13.445 -27.984 2.354 1 90.38 181 SER B N 1
ATOM 4248 C CA . SER B 1 181 ? -12.516 -27.219 3.178 1 90.38 181 SER B CA 1
ATOM 4249 C C . SER B 1 181 ? -13.008 -27.125 4.617 1 90.38 181 SER B C 1
ATOM 4251 O O . SER B 1 181 ? -12.211 -27.188 5.555 1 90.38 181 SER B O 1
ATOM 4253 N N . LYS B 1 182 ? -14.258 -26.906 4.789 1 88.44 182 LYS B N 1
ATOM 4254 C CA . LYS B 1 182 ? -14.844 -26.797 6.121 1 88.44 182 LYS B CA 1
ATOM 4255 C C . LYS B 1 182 ? -14.664 -28.094 6.91 1 88.44 182 LYS B C 1
ATOM 4257 O O . LYS B 1 182 ? -14.523 -28.062 8.133 1 88.44 182 LYS B O 1
ATOM 4262 N N . ASN B 1 183 ? -14.617 -29.156 6.188 1 86.44 183 ASN B N 1
ATOM 4263 C CA . ASN B 1 183 ? -14.492 -30.453 6.844 1 86.44 183 ASN B CA 1
ATOM 4264 C C . ASN B 1 183 ? -13.086 -31.016 6.707 1 86.44 183 ASN B C 1
ATOM 4266 O O . ASN B 1 183 ? -12.898 -32.25 6.691 1 86.44 183 ASN B O 1
ATOM 4270 N N . LYS B 1 184 ? -12.133 -30.219 6.43 1 86.81 184 LYS B N 1
ATOM 4271 C CA . LYS B 1 184 ? -10.727 -30.562 6.316 1 86.81 184 LYS B CA 1
ATOM 4272 C C . LYS B 1 184 ? -10.508 -31.625 5.234 1 86.81 184 LYS B C 1
ATOM 4274 O O . LYS B 1 184 ? -9.688 -32.531 5.398 1 86.81 184 LYS B O 1
ATOM 4279 N N . PHE B 1 185 ? -11.367 -31.734 4.273 1 87 185 PHE B N 1
ATOM 4280 C CA . PHE B 1 185 ? -11.266 -32.531 3.061 1 87 185 PHE B CA 1
ATOM 4281 C C . PHE B 1 185 ? -11.391 -34.031 3.379 1 87 185 PHE B C 1
ATOM 4283 O O . PHE B 1 185 ? -10.953 -34.875 2.594 1 87 185 PHE B O 1
ATOM 4290 N N . LYS B 1 186 ? -12.023 -34.438 4.484 1 87.12 186 LYS B N 1
ATOM 4291 C CA . LYS B 1 186 ? -12.219 -35.844 4.855 1 87.12 186 LYS B CA 1
ATOM 4292 C C . LYS B 1 186 ? -13.43 -36.438 4.137 1 87.12 186 LYS B C 1
ATOM 4294 O O . LYS B 1 186 ? -13.445 -37.625 3.824 1 87.12 186 LYS B O 1
ATOM 4299 N N . GLU B 1 187 ? -14.43 -35.656 3.779 1 87.94 187 GLU B N 1
ATOM 4300 C CA . GLU B 1 187 ? -15.648 -36.156 3.146 1 87.94 187 GLU B CA 1
ATOM 4301 C C . GLU B 1 187 ? -15.672 -35.844 1.656 1 87.94 187 GLU B C 1
ATOM 4303 O O . GLU B 1 187 ? -16.656 -35.312 1.146 1 87.94 187 GLU B O 1
ATOM 4308 N N . ASN B 1 188 ? -14.555 -36.219 1.061 1 93.06 188 ASN B N 1
ATOM 4309 C CA . ASN B 1 188 ? -14.484 -36 -0.382 1 93.06 188 ASN B CA 1
ATOM 4310 C C . ASN B 1 188 ? -14.984 -37.219 -1.149 1 93.06 188 ASN B C 1
ATOM 4312 O O . ASN B 1 188 ? -14.234 -38.188 -1.361 1 93.06 188 ASN B O 1
ATOM 4316 N N . HIS B 1 189 ? -16.234 -37.219 -1.572 1 93.06 189 HIS B N 1
ATOM 4317 C CA . HIS B 1 189 ? -16.859 -38.344 -2.279 1 93.06 189 HIS B CA 1
ATOM 4318 C C . HIS B 1 189 ? -16.953 -38.062 -3.773 1 93.06 189 HIS B C 1
ATOM 4320 O O . HIS B 1 189 ? -17.547 -38.844 -4.52 1 93.06 189 HIS B O 1
ATOM 4326 N N . GLY B 1 190 ? -16.516 -36.938 -4.137 1 94.19 190 GLY B N 1
ATOM 4327 C CA . GLY B 1 190 ? -16.453 -36.594 -5.555 1 94.19 190 GLY B CA 1
ATOM 4328 C C . GLY B 1 190 ? -17.672 -35.844 -6.043 1 94.19 190 GLY B C 1
ATOM 4329 O O . GLY B 1 190 ? -18.469 -35.344 -5.238 1 94.19 190 GLY B O 1
ATOM 4330 N N . ILE B 1 191 ? -17.703 -35.688 -7.383 1 94.81 191 ILE B N 1
ATOM 4331 C CA . ILE B 1 191 ? -18.766 -34.938 -8.078 1 94.81 191 ILE B CA 1
ATOM 4332 C C . ILE B 1 191 ? -19.469 -35.875 -9.07 1 94.81 191 ILE B C 1
ATOM 4334 O O . ILE B 1 191 ? -18.812 -36.656 -9.773 1 94.81 191 ILE B O 1
ATOM 4338 N N . LEU B 1 192 ? -20.75 -35.781 -9.094 1 93.31 192 LEU B N 1
ATOM 4339 C CA . LEU B 1 192 ? -21.531 -36.562 -10.047 1 93.31 192 LEU B CA 1
ATOM 4340 C C . LEU B 1 192 ? -22.047 -35.656 -11.18 1 93.31 192 LEU B C 1
ATOM 4342 O O . LEU B 1 192 ? -22.672 -34.625 -10.93 1 93.31 192 LEU B O 1
ATOM 4346 N N . VAL B 1 193 ? -21.688 -36.062 -12.375 1 92.75 193 VAL B N 1
ATOM 4347 C CA . VAL B 1 193 ? -22.156 -35.344 -13.562 1 92.75 193 VAL B CA 1
ATOM 4348 C C . VAL B 1 193 ? -23.344 -36.094 -14.172 1 92.75 193 VAL B C 1
ATOM 4350 O O . VAL B 1 193 ? -23.266 -37.312 -14.414 1 92.75 193 VAL B O 1
ATOM 4353 N N . GLN B 1 194 ? -24.359 -35.312 -14.414 1 90.19 194 GLN B N 1
ATOM 4354 C CA . GLN B 1 194 ? -25.562 -35.906 -15.008 1 90.19 194 GLN B CA 1
ATOM 4355 C C . GLN B 1 194 ? -26 -35.125 -16.25 1 90.19 194 GLN B C 1
ATOM 4357 O O . GLN B 1 194 ? -25.953 -33.906 -16.281 1 90.19 194 GLN B O 1
ATOM 4362 N N . CYS B 1 195 ? -26.25 -35.875 -17.25 1 85.56 195 CYS B N 1
ATOM 4363 C CA . CYS B 1 195 ? -26.75 -35.25 -18.484 1 85.56 195 CYS B CA 1
ATOM 4364 C C . CYS B 1 195 ? -28.203 -35.656 -18.719 1 85.56 195 CYS B C 1
ATOM 4366 O O . CYS B 1 195 ? -28.562 -36.812 -18.609 1 85.56 195 CYS B O 1
ATOM 4368 N N . VAL B 1 196 ? -29.047 -34.531 -18.969 1 80.5 196 VAL B N 1
ATOM 4369 C CA . VAL B 1 196 ? -30.469 -34.781 -19.25 1 80.5 196 VAL B CA 1
ATOM 4370 C C . VAL B 1 196 ? -30.859 -34.125 -20.578 1 80.5 196 VAL B C 1
ATOM 4372 O O . VAL B 1 196 ? -30.344 -33.062 -20.938 1 80.5 196 VAL B O 1
ATOM 4375 N N . THR B 1 197 ? -31.5 -34.906 -21.391 1 76.06 197 THR B N 1
ATOM 4376 C CA . THR B 1 197 ? -32 -34.375 -22.656 1 76.06 197 THR B CA 1
ATOM 4377 C C . THR B 1 197 ? -33.469 -34.031 -22.547 1 76.06 197 THR B C 1
ATOM 4379 O O . THR B 1 197 ? -34.188 -34.531 -21.672 1 76.06 197 THR B O 1
ATOM 4382 N N . LEU B 1 198 ? -33.844 -32.969 -23.312 1 66.69 198 LEU B N 1
ATOM 4383 C CA . LEU B 1 198 ? -35.25 -32.562 -23.344 1 66.69 198 LEU B CA 1
ATOM 4384 C C . LEU B 1 198 ? -36.125 -33.688 -23.859 1 66.69 198 LEU B C 1
ATOM 4386 O O . LEU B 1 198 ? -37.25 -33.875 -23.391 1 66.69 198 LEU B O 1
ATOM 4390 N N . SER B 1 199 ? -35.625 -34.406 -24.922 1 63.94 199 SER B N 1
ATOM 4391 C CA . SER B 1 199 ? -36.438 -35.438 -25.547 1 63.94 199 SER B CA 1
ATOM 4392 C C . SER B 1 199 ? -36.469 -36.719 -24.719 1 63.94 199 SER B C 1
ATOM 4394 O O . SER B 1 199 ? -37.188 -37.656 -25.031 1 63.94 199 SER B O 1
ATOM 4396 N N . GLY B 1 200 ? -35.812 -36.688 -23.594 1 60.69 200 GLY B N 1
ATOM 4397 C CA . GLY B 1 200 ? -35.719 -37.906 -22.797 1 60.69 200 GLY B CA 1
ATOM 4398 C C . GLY B 1 200 ? -34.781 -38.938 -23.359 1 60.69 200 GLY B C 1
ATOM 4399 O O . GLY B 1 200 ? -34.656 -40.062 -22.828 1 60.69 200 GLY B O 1
ATOM 4400 N N . SER B 1 201 ? -34.219 -38.5 -24.469 1 61.81 201 SER B N 1
ATOM 4401 C CA . SER B 1 201 ? -33.312 -39.438 -25.125 1 61.81 201 SER B CA 1
ATOM 4402 C C . SER B 1 201 ? -32.062 -39.688 -24.297 1 61.81 201 SER B C 1
ATOM 4404 O O . SER B 1 201 ? -31.688 -38.844 -23.484 1 61.81 201 SER B O 1
ATOM 4406 N N . GLN B 1 202 ? -31.641 -40.875 -24.391 1 60.19 202 GLN B N 1
ATOM 4407 C CA . GLN B 1 202 ? -30.484 -41.312 -23.625 1 60.19 202 GLN B CA 1
ATOM 4408 C C . GLN B 1 202 ? -29.188 -40.781 -24.219 1 60.19 202 GLN B C 1
ATOM 4410 O O . GLN B 1 202 ? -28.797 -41.156 -25.328 1 60.19 202 GLN B O 1
ATOM 4415 N N . ILE B 1 203 ? -28.906 -39.531 -23.984 1 67.06 203 ILE B N 1
ATOM 4416 C CA . ILE B 1 203 ? -27.594 -39.094 -24.438 1 67.06 203 ILE B CA 1
ATOM 4417 C C . ILE B 1 203 ? -26.531 -39.594 -23.469 1 67.06 203 ILE B C 1
ATOM 4419 O O . ILE B 1 203 ? -26.734 -39.562 -22.25 1 67.06 203 ILE B O 1
ATOM 4423 N N . ARG B 1 204 ? -25.547 -40.188 -24.125 1 73.5 204 ARG B N 1
ATOM 4424 C CA . ARG B 1 204 ? -24.422 -40.719 -23.359 1 73.5 204 ARG B CA 1
ATOM 4425 C C . ARG B 1 204 ? -23.422 -39.625 -23.047 1 73.5 204 ARG B C 1
ATOM 4427 O O . ARG B 1 204 ? -22.922 -38.938 -23.969 1 73.5 204 ARG B O 1
ATOM 4434 N N . LEU B 1 205 ? -23.219 -39.406 -21.781 1 77.56 205 LEU B N 1
ATOM 4435 C CA . LEU B 1 205 ? -22.281 -38.406 -21.344 1 77.56 205 LEU B CA 1
ATOM 4436 C C . LEU B 1 205 ? -20.906 -38.594 -21.984 1 77.56 205 LEU B C 1
ATOM 4438 O O . LEU B 1 205 ? -20.25 -37.625 -22.359 1 77.56 205 LEU B O 1
ATOM 4442 N N . LEU B 1 206 ? -20.578 -39.844 -22.219 1 74.5 206 LEU B N 1
ATOM 4443 C CA . LEU B 1 206 ? -19.25 -40.188 -22.703 1 74.5 206 LEU B CA 1
ATOM 4444 C C . LEU B 1 206 ? -19.125 -39.938 -24.188 1 74.5 206 LEU B C 1
ATOM 4446 O O . LEU B 1 206 ? -18.016 -39.906 -24.734 1 74.5 206 LEU B O 1
ATOM 4450 N N . SER B 1 207 ? -20.344 -39.656 -24.734 1 77.88 207 SER B N 1
ATOM 4451 C CA . SER B 1 207 ? -20.312 -39.312 -26.156 1 77.88 207 SER B CA 1
ATOM 4452 C C . SER B 1 207 ? -20.203 -37.812 -26.359 1 77.88 207 SER B C 1
ATOM 4454 O O . SER B 1 207 ? -19.922 -37.344 -27.469 1 77.88 207 SER B O 1
ATOM 4456 N N . VAL B 1 208 ? -20.406 -37.125 -25.266 1 81.31 208 VAL B N 1
ATOM 4457 C CA . VAL B 1 208 ? -20.391 -35.688 -25.375 1 81.31 208 VAL B CA 1
ATOM 4458 C C . VAL B 1 208 ? -19.078 -35.125 -24.812 1 81.31 208 VAL B C 1
ATOM 4460 O O . VAL B 1 208 ? -18.469 -34.25 -25.406 1 81.31 208 VAL B O 1
ATOM 4463 N N . PHE B 1 209 ? -18.703 -35.75 -23.719 1 86.75 209 PHE B N 1
ATOM 4464 C CA . PHE B 1 209 ? -17.531 -35.281 -23.016 1 86.75 209 PHE B CA 1
ATOM 4465 C C . PHE B 1 209 ? -16.453 -36.344 -22.922 1 86.75 209 PHE B C 1
ATOM 4467 O O . PHE B 1 209 ? -16.781 -37.531 -22.812 1 86.75 209 PHE B O 1
ATOM 4474 N N . ASP B 1 210 ? -15.219 -35.938 -22.969 1 86.31 210 ASP B N 1
ATOM 4475 C CA . ASP B 1 210 ? -14.109 -36.844 -22.75 1 86.31 210 ASP B CA 1
ATOM 4476 C C . ASP B 1 210 ? -13.734 -36.938 -21.281 1 86.31 210 ASP B C 1
ATOM 4478 O O . ASP B 1 210 ? -12.883 -36.188 -20.812 1 86.31 210 ASP B O 1
ATOM 4482 N N . PHE B 1 211 ? -14.242 -37.906 -20.578 1 85.62 211 PHE B N 1
ATOM 4483 C CA . PHE B 1 211 ? -13.961 -38.094 -19.172 1 85.62 211 PHE B CA 1
ATOM 4484 C C . PHE B 1 211 ? -12.852 -39.125 -18.969 1 85.62 211 PHE B C 1
ATOM 4486 O O . PHE B 1 211 ? -12.422 -39.344 -17.828 1 85.62 211 PHE B O 1
ATOM 4493 N N . VAL B 1 212 ? -12.375 -39.594 -20.062 1 81.12 212 VAL B N 1
ATOM 4494 C CA . VAL B 1 212 ? -11.414 -40.688 -19.969 1 81.12 212 VAL B CA 1
ATOM 4495 C C . VAL B 1 212 ? -10 -40.125 -19.906 1 81.12 212 VAL B C 1
ATOM 4497 O O . VAL B 1 212 ? -9.18 -40.562 -19.094 1 81.12 212 VAL B O 1
ATOM 4500 N N . SER B 1 213 ? -9.758 -39.156 -20.734 1 84.5 213 SER B N 1
ATOM 4501 C CA . SER B 1 213 ? -8.445 -38.5 -20.719 1 84.5 213 SER B CA 1
ATOM 4502 C C . SER B 1 213 ? -8.312 -37.562 -19.531 1 84.5 213 SER B C 1
ATOM 4504 O O . SER B 1 213 ? -9.086 -36.594 -19.406 1 84.5 213 SER B O 1
ATOM 4506 N N . PRO B 1 214 ? -7.355 -37.781 -18.75 1 83 214 PRO B N 1
ATOM 4507 C CA . PRO B 1 214 ? -7.211 -36.938 -17.562 1 83 214 PRO B CA 1
ATOM 4508 C C . PRO B 1 214 ? -7.035 -35.469 -17.922 1 83 214 PRO B C 1
ATOM 4510 O O . PRO B 1 214 ? -7.5 -34.594 -17.188 1 83 214 PRO B O 1
ATOM 4513 N N . GLU B 1 215 ? -6.508 -35.156 -19.047 1 87.25 215 GLU B N 1
ATOM 4514 C CA . GLU B 1 215 ? -6.227 -33.75 -19.406 1 87.25 215 GLU B CA 1
ATOM 4515 C C . GLU B 1 215 ? -7.484 -33.062 -19.922 1 87.25 215 GLU B C 1
ATOM 4517 O O . GLU B 1 215 ? -7.5 -31.844 -20.062 1 87.25 215 GLU B O 1
ATOM 4522 N N . LYS B 1 216 ? -8.508 -33.844 -20.125 1 89.56 216 LYS B N 1
ATOM 4523 C CA . LYS B 1 216 ? -9.695 -33.281 -20.734 1 89.56 216 LYS B CA 1
ATOM 4524 C C . LYS B 1 216 ? -10.781 -33 -19.703 1 89.56 216 LYS B C 1
ATOM 4526 O O . LYS B 1 216 ? -11.805 -32.406 -20.016 1 89.56 216 LYS B O 1
ATOM 4531 N N . THR B 1 217 ? -10.57 -33.469 -18.516 1 92.25 217 THR B N 1
ATOM 4532 C CA . THR B 1 217 ? -11.422 -33.156 -17.375 1 92.25 217 THR B CA 1
ATOM 4533 C C . THR B 1 217 ? -10.594 -32.688 -16.188 1 92.25 217 THR B C 1
ATOM 4535 O O . THR B 1 217 ? -9.898 -33.469 -15.562 1 92.25 217 THR B O 1
ATOM 4538 N N . LEU B 1 218 ? -10.719 -31.391 -15.961 1 94.62 218 LEU B N 1
ATOM 4539 C CA . LEU B 1 218 ? -9.828 -30.797 -14.969 1 94.62 218 LEU B CA 1
ATOM 4540 C C . LEU B 1 218 ? -10.625 -30.016 -13.93 1 94.62 218 LEU B C 1
ATOM 4542 O O . LEU B 1 218 ? -11.633 -29.391 -14.258 1 94.62 218 LEU B O 1
ATOM 4546 N N . LEU B 1 219 ? -10.148 -30.172 -12.734 1 95.38 219 LEU B N 1
ATOM 4547 C CA . LEU B 1 219 ? -10.617 -29.281 -11.672 1 95.38 219 LEU B CA 1
ATOM 4548 C C . LEU B 1 219 ? -9.625 -28.156 -11.43 1 95.38 219 LEU B C 1
ATOM 4550 O O . LEU B 1 219 ? -8.438 -28.406 -11.203 1 95.38 219 LEU B O 1
ATOM 4554 N N . LEU B 1 220 ? -10.078 -26.984 -11.531 1 93.75 220 LEU B N 1
ATOM 4555 C CA . LEU B 1 220 ? -9.266 -25.797 -11.25 1 93.75 220 LEU B CA 1
ATOM 4556 C C . LEU B 1 220 ? -9.734 -25.109 -9.969 1 93.75 220 LEU B C 1
ATOM 4558 O O . LEU B 1 220 ? -10.914 -24.781 -9.828 1 93.75 220 LEU B O 1
ATOM 4562 N N . VAL B 1 221 ? -8.82 -24.953 -9.07 1 93.38 221 VAL B N 1
ATOM 4563 C CA . VAL B 1 221 ? -9.141 -24.281 -7.809 1 93.38 221 VAL B CA 1
ATOM 4564 C C . VAL B 1 221 ? -8.359 -22.984 -7.699 1 93.38 221 VAL B C 1
ATOM 4566 O O . VAL B 1 221 ? -7.141 -22.953 -7.855 1 93.38 221 VAL B O 1
ATOM 4569 N N . TYR B 1 222 ? -9.094 -21.953 -7.434 1 91.81 222 TYR B N 1
ATOM 4570 C CA . TYR B 1 222 ? -8.516 -20.625 -7.324 1 91.81 222 TYR B CA 1
ATOM 4571 C C . TYR B 1 222 ? -8.445 -20.172 -5.871 1 91.81 222 TYR B C 1
ATOM 4573 O O . TYR B 1 222 ? -9.461 -20.188 -5.164 1 91.81 222 TYR B O 1
ATOM 4581 N N . THR B 1 223 ? -7.238 -19.781 -5.523 1 90.69 223 THR B N 1
ATOM 4582 C CA . THR B 1 223 ? -7.055 -19.375 -4.137 1 90.69 223 THR B CA 1
ATOM 4583 C C . THR B 1 223 ? -6.293 -18.047 -4.062 1 90.69 223 THR B C 1
ATOM 4585 O O . THR B 1 223 ? -5.746 -17.594 -5.066 1 90.69 223 THR B O 1
ATOM 4588 N N . ASP B 1 224 ? -6.426 -17.422 -2.916 1 88.81 224 ASP B N 1
ATOM 4589 C CA . ASP B 1 224 ? -5.707 -16.188 -2.607 1 88.81 224 ASP B CA 1
ATOM 4590 C C . ASP B 1 224 ? -4.871 -16.344 -1.338 1 88.81 224 ASP B C 1
ATOM 4592 O O . ASP B 1 224 ? -5.406 -16.625 -0.266 1 88.81 224 ASP B O 1
ATOM 4596 N N . ASP B 1 225 ? -3.641 -16.188 -1.528 1 81.19 225 ASP B N 1
ATOM 4597 C CA . ASP B 1 225 ? -2.781 -16.359 -0.36 1 81.19 225 ASP B CA 1
ATOM 4598 C C . ASP B 1 225 ? -2.629 -15.039 0.405 1 81.19 225 ASP B C 1
ATOM 4600 O O . ASP B 1 225 ? -1.875 -14.969 1.378 1 81.19 225 ASP B O 1
ATOM 4604 N N . GLY B 1 226 ? -3.303 -14.008 0.032 1 75.5 226 GLY B N 1
ATOM 4605 C CA . GLY B 1 226 ? -3.311 -12.75 0.761 1 75.5 226 GLY B CA 1
ATOM 4606 C C . GLY B 1 226 ? -2.191 -11.812 0.347 1 75.5 226 GLY B C 1
ATOM 4607 O O . GLY B 1 226 ? -2.096 -10.695 0.85 1 75.5 226 GLY B O 1
ATOM 4608 N N . THR B 1 227 ? -1.321 -12.273 -0.409 1 69.31 227 THR B N 1
ATOM 4609 C CA . THR B 1 227 ? -0.177 -11.453 -0.785 1 69.31 227 THR B CA 1
ATOM 4610 C C . THR B 1 227 ? -0.563 -10.445 -1.869 1 69.31 227 THR B C 1
ATOM 4612 O O . THR B 1 227 ? 0.198 -9.523 -2.168 1 69.31 227 THR B O 1
ATOM 4615 N N . SER B 1 228 ? -1.826 -10.633 -2.535 1 59.34 228 SER B N 1
ATOM 4616 C CA . SER B 1 228 ? -2.256 -9.75 -3.619 1 59.34 228 SER B CA 1
ATOM 4617 C C . SER B 1 228 ? -2.576 -8.352 -3.1 1 59.34 228 SER B C 1
ATOM 4619 O O . SER B 1 228 ? -2.469 -7.371 -3.838 1 59.34 228 SER B O 1
ATOM 4621 N N . GLU B 1 229 ? -3.229 -8.258 -2.115 1 52.97 229 GLU B N 1
ATOM 4622 C CA . GLU B 1 229 ? -3.768 -6.992 -1.633 1 52.97 229 GLU B CA 1
ATOM 4623 C C . GLU B 1 229 ? -2.684 -5.918 -1.563 1 52.97 229 GLU B C 1
ATOM 4625 O O . GLU B 1 229 ? -2.951 -4.742 -1.812 1 52.97 229 GLU B O 1
ATOM 4630 N N . LYS B 1 230 ? -1.595 -6.441 -1.294 1 48 230 LYS B N 1
ATOM 4631 C CA . LYS B 1 230 ? -0.521 -5.453 -1.203 1 48 230 LYS B CA 1
ATOM 4632 C C . LYS B 1 230 ? -0.273 -4.785 -2.553 1 48 230 LYS B C 1
ATOM 4634 O O . LYS B 1 230 ? 0.068 -3.602 -2.609 1 48 230 LYS B O 1
ATOM 4639 N N . SER B 1 231 ? -0.53 -5.523 -3.645 1 44.94 231 SER B N 1
ATOM 4640 C CA . SER B 1 231 ? -0.202 -5.086 -4.996 1 44.94 231 SER B CA 1
ATOM 4641 C C . SER B 1 231 ? -1.275 -4.156 -5.555 1 44.94 231 SER B C 1
ATOM 4643 O O . SER B 1 231 ? -0.967 -3.199 -6.266 1 44.94 231 SER B O 1
ATOM 4645 N N . THR B 1 232 ? -2.547 -4.488 -5.453 1 42.12 232 THR B N 1
ATOM 4646 C CA . THR B 1 232 ? -3.617 -3.715 -6.074 1 42.12 232 THR B CA 1
ATOM 4647 C C . THR B 1 232 ? -3.646 -2.293 -5.523 1 42.12 232 THR B C 1
ATOM 4649 O O . THR B 1 232 ? -3.863 -1.336 -6.27 1 42.12 232 THR B O 1
ATOM 4652 N N . LEU B 1 233 ? -3.51 -2.227 -4.363 1 39.94 233 LEU B N 1
ATOM 4653 C CA . LEU B 1 233 ? -3.584 -0.893 -3.779 1 39.94 233 LEU B CA 1
ATOM 4654 C C . LEU B 1 233 ? -2.438 -0.018 -4.273 1 39.94 233 LEU B C 1
ATOM 4656 O O . LEU B 1 233 ? -2.627 1.173 -4.535 1 39.94 233 LEU B O 1
ATOM 4660 N N . GLU B 1 234 ? -1.288 -0.642 -4.473 1 42.53 234 GLU B N 1
ATOM 4661 C CA . GLU B 1 234 ? -0.158 0.094 -5.031 1 42.53 234 GLU B CA 1
ATOM 4662 C C . GLU B 1 234 ? -0.408 0.458 -6.492 1 42.53 234 GLU B C 1
ATOM 4664 O O . GLU B 1 234 ? 0.023 1.516 -6.957 1 42.53 234 GLU B O 1
ATOM 4669 N N . ARG B 1 235 ? -1.112 -0.426 -7.227 1 41.59 235 ARG B N 1
ATOM 4670 C CA . ARG B 1 235 ? -1.376 -0.199 -8.641 1 41.59 235 ARG B CA 1
ATOM 4671 C C . ARG B 1 235 ? -2.303 0.995 -8.844 1 41.59 235 ARG B C 1
ATOM 4673 O O . ARG B 1 235 ? -2.154 1.748 -9.805 1 41.59 235 ARG B O 1
ATOM 4680 N N . MET B 1 236 ? -3.34 1.098 -8.172 1 34.09 236 MET B N 1
ATOM 4681 C CA . MET B 1 236 ? -4.266 2.199 -8.414 1 34.09 236 MET B CA 1
ATOM 4682 C C . MET B 1 236 ? -3.553 3.543 -8.312 1 34.09 236 MET B C 1
ATOM 4684 O O . MET B 1 236 ? -3.949 4.512 -8.961 1 34.09 236 MET B O 1
ATOM 4688 N N . MET B 1 237 ? -2.516 3.58 -7.668 1 33.78 237 MET B N 1
ATOM 4689 C CA . MET B 1 237 ? -1.849 4.871 -7.512 1 33.78 237 MET B CA 1
ATOM 4690 C C . MET B 1 237 ? -0.885 5.125 -8.664 1 33.78 237 MET B C 1
ATOM 4692 O O . MET B 1 237 ? -0.498 6.27 -8.914 1 33.78 237 MET B O 1
ATOM 4696 N N . GLN B 1 238 ? -0.332 4.113 -9.375 1 35.62 238 GLN B N 1
ATOM 4697 C CA . GLN B 1 238 ? 0.803 4.273 -10.281 1 35.62 238 GLN B CA 1
ATOM 4698 C C . GLN B 1 238 ? 0.337 4.594 -11.695 1 35.62 238 GLN B C 1
ATOM 4700 O O . GLN B 1 238 ? 1.157 4.824 -12.586 1 35.62 238 GLN B O 1
ATOM 4705 N N . ARG B 1 239 ? -0.885 4.551 -12.164 1 32.16 239 ARG B N 1
ATOM 4706 C CA . ARG B 1 239 ? -1.086 4.57 -13.609 1 32.16 239 ARG B CA 1
ATOM 4707 C C . ARG B 1 239 ? -0.543 5.855 -14.219 1 32.16 239 ARG B C 1
ATOM 4709 O O . ARG B 1 239 ? -0.608 6.051 -15.438 1 32.16 239 ARG B O 1
ATOM 4716 N N . SER B 1 240 ? -0.323 6.984 -13.57 1 30.72 240 SER B N 1
ATOM 4717 C CA . SER B 1 240 ? -0.274 8.117 -14.484 1 30.72 240 SER B CA 1
ATOM 4718 C C . SER B 1 240 ? 1.106 8.258 -15.125 1 30.72 240 SER B C 1
ATOM 4720 O O . SER B 1 240 ? 1.237 8.797 -16.219 1 30.72 240 SER B O 1
ATOM 4722 N N . LYS B 1 241 ? 2.277 8.383 -14.414 1 30.95 241 LYS B N 1
ATOM 4723 C CA . LYS B 1 241 ? 3.33 9.188 -15.031 1 30.95 241 LYS B CA 1
ATOM 4724 C C . LYS B 1 241 ? 4.273 8.32 -15.852 1 30.95 241 LYS B C 1
ATOM 4726 O O . LYS B 1 241 ? 5.152 7.648 -15.305 1 30.95 241 LYS B O 1
ATOM 4731 N N . ARG B 1 242 ? 3.975 7.812 -17.016 1 31.12 242 ARG B N 1
ATOM 4732 C CA . ARG B 1 242 ? 4.852 7.117 -17.953 1 31.12 242 ARG B CA 1
ATOM 4733 C C . ARG B 1 242 ? 5.91 8.055 -18.516 1 31.12 242 ARG B C 1
ATOM 4735 O O . ARG B 1 242 ? 5.617 8.883 -19.391 1 31.12 242 ARG B O 1
ATOM 4742 N N . SER B 1 243 ? 6.977 8.695 -17.875 1 30.83 243 SER B N 1
ATOM 4743 C CA . SER B 1 243 ? 7.926 9.547 -18.578 1 30.83 243 SER B CA 1
ATOM 4744 C C . SER B 1 243 ? 8.883 8.711 -19.438 1 30.83 243 SER B C 1
ATOM 4746 O O . SER B 1 243 ? 9.25 7.602 -19.047 1 30.83 243 SER B O 1
ATOM 4748 N N . VAL B 1 244 ? 9.188 9.039 -20.609 1 29.62 244 VAL B N 1
ATOM 4749 C CA . VAL B 1 244 ? 9.992 8.633 -21.75 1 29.62 244 VAL B CA 1
ATOM 4750 C C . VAL B 1 244 ? 11.477 8.781 -21.422 1 29.62 244 VAL B C 1
ATOM 4752 O O . VAL B 1 244 ? 11.922 9.859 -21.031 1 29.62 244 VAL B O 1
ATOM 4755 N N . GLY B 1 245 ? 12.359 7.68 -21.062 1 32.47 245 GLY B N 1
ATOM 4756 C CA . GLY B 1 245 ? 13.766 7.562 -20.719 1 32.47 245 GLY B CA 1
ATOM 4757 C C . GLY B 1 245 ? 14.688 7.773 -21.906 1 32.47 245 GLY B C 1
ATOM 4758 O O . GLY B 1 245 ? 14.641 7.016 -22.875 1 32.47 245 GLY B O 1
ATOM 4759 N N . HIS B 1 246 ? 15.164 9.008 -22.188 1 30.73 246 HIS B N 1
ATOM 4760 C CA . HIS B 1 246 ? 16.219 9.227 -23.156 1 30.73 246 HIS B CA 1
ATOM 4761 C C . HIS B 1 246 ? 17.578 8.789 -22.625 1 30.73 246 HIS B C 1
ATOM 4763 O O . HIS B 1 246 ? 17.875 8.992 -21.453 1 30.73 246 HIS B O 1
ATOM 4769 N N . SER B 1 247 ? 18.531 7.91 -23.266 1 32.34 247 SER B N 1
ATOM 4770 C CA . SER B 1 247 ? 19.75 7.117 -23.094 1 32.34 247 SER B CA 1
ATOM 4771 C C . SER B 1 247 ? 20.984 8.008 -23.047 1 32.34 247 SER B C 1
ATOM 4773 O O . SER B 1 247 ? 22.109 7.516 -23.172 1 32.34 247 SER B O 1
ATOM 4775 N N . GLN B 1 248 ? 21.328 9.164 -22.422 1 33.19 248 GLN B N 1
ATOM 4776 C CA . GLN B 1 248 ? 22.625 9.742 -22.766 1 33.19 248 GLN B CA 1
ATOM 4777 C C . GLN B 1 248 ? 23.766 8.992 -22.078 1 33.19 248 GLN B C 1
ATOM 4779 O O . GLN B 1 248 ? 23.547 8.297 -21.078 1 33.19 248 GLN B O 1
ATOM 4784 N N . LYS B 1 249 ? 25.297 9.57 -22.141 1 37.34 249 LYS B N 1
ATOM 4785 C CA . LYS B 1 249 ? 26.688 9.219 -21.938 1 37.34 249 LYS B CA 1
ATOM 4786 C C . LYS B 1 249 ? 26.969 8.891 -20.469 1 37.34 249 LYS B C 1
ATOM 4788 O O . LYS B 1 249 ? 26.234 9.352 -19.578 1 37.34 249 LYS B O 1
ATOM 4793 N N . ARG B 1 250 ? 28.391 8.281 -19.953 1 39.12 250 ARG B N 1
ATOM 4794 C CA . ARG B 1 250 ? 28.875 7.422 -18.875 1 39.12 250 ARG B CA 1
ATOM 4795 C C . ARG B 1 250 ? 28.984 8.195 -17.562 1 39.12 250 ARG B C 1
ATOM 4797 O O . ARG B 1 250 ? 30.094 8.391 -17.047 1 39.12 250 ARG B O 1
ATOM 4804 N N . ALA B 1 251 ? 28.672 9.312 -17.281 1 42.41 251 ALA B N 1
ATOM 4805 C CA . ALA B 1 251 ? 28.922 10.07 -16.062 1 42.41 251 ALA B CA 1
ATOM 4806 C C . ALA B 1 251 ? 28.5 9.281 -14.82 1 42.41 251 ALA B C 1
ATOM 4808 O O . ALA B 1 251 ? 27.641 8.406 -14.898 1 42.41 251 ALA B O 1
ATOM 4809 N N . LYS B 1 252 ? 29.172 9.273 -13.578 1 51.69 252 LYS B N 1
ATOM 4810 C CA . LYS B 1 252 ? 28.922 8.633 -12.289 1 51.69 252 LYS B CA 1
ATOM 4811 C C . LYS B 1 252 ? 27.438 8.453 -12.047 1 51.69 252 LYS B C 1
ATOM 4813 O O . LYS B 1 252 ? 26.688 9.438 -11.961 1 51.69 252 LYS B O 1
ATOM 4818 N N . LYS B 1 253 ? 26.703 7.305 -12.414 1 70.06 253 LYS B N 1
ATOM 4819 C CA . LYS B 1 253 ? 25.359 7.043 -12.938 1 70.06 253 LYS B CA 1
ATOM 4820 C C . LYS B 1 253 ? 24.312 7.191 -11.852 1 70.06 253 LYS B C 1
ATOM 4822 O O . LYS B 1 253 ? 24.438 6.629 -10.766 1 70.06 253 LYS B O 1
ATOM 4827 N N . ILE B 1 254 ? 23.688 8.125 -11.812 1 82.69 254 ILE B N 1
ATOM 4828 C CA . ILE B 1 254 ? 22.469 8.43 -11.07 1 82.69 254 ILE B CA 1
ATOM 4829 C C . ILE B 1 254 ? 21.594 7.18 -10.984 1 82.69 254 ILE B C 1
ATOM 4831 O O . ILE B 1 254 ? 21.641 6.32 -11.867 1 82.69 254 ILE B O 1
ATOM 4835 N N . CYS B 1 255 ? 21.094 6.996 -9.836 1 91 255 CYS B N 1
ATOM 4836 C CA . CYS B 1 255 ? 20.188 5.879 -9.602 1 91 255 CYS B CA 1
ATOM 4837 C C . CYS B 1 255 ? 19.266 5.652 -10.797 1 91 255 CYS B C 1
ATOM 4839 O O . CYS B 1 255 ? 18.5 6.543 -11.172 1 91 255 CYS B O 1
ATOM 4841 N N . GLN B 1 256 ? 19.422 4.477 -11.367 1 91.69 256 GLN B N 1
ATOM 4842 C CA . GLN B 1 256 ? 18.594 4.152 -12.523 1 91.69 256 GLN B CA 1
ATOM 4843 C C . GLN B 1 256 ? 18.375 2.646 -12.648 1 91.69 256 GLN B C 1
ATOM 4845 O O . GLN B 1 256 ? 19.047 1.864 -11.961 1 91.69 256 GLN B O 1
ATOM 4850 N N . ARG B 1 257 ? 17.469 2.277 -13.539 1 93.88 257 ARG B N 1
ATOM 4851 C CA . ARG B 1 257 ? 17.141 0.878 -13.781 1 93.88 257 ARG B CA 1
ATOM 4852 C C . ARG B 1 257 ? 18.031 0.271 -14.852 1 93.88 257 ARG B C 1
ATOM 4854 O O . ARG B 1 257 ? 18.344 0.916 -15.859 1 93.88 257 ARG B O 1
ATOM 4861 N N . TYR B 1 258 ? 18.484 -0.907 -14.68 1 94.69 258 TYR B N 1
ATOM 4862 C CA . TYR B 1 258 ? 19.297 -1.652 -15.633 1 94.69 258 TYR B CA 1
ATOM 4863 C C . TYR B 1 258 ? 18.641 -2.98 -15.992 1 94.69 258 TYR B C 1
ATOM 4865 O O . TYR B 1 258 ? 17.828 -3.5 -15.234 1 94.69 258 TYR B O 1
ATOM 4873 N N . SER B 1 259 ? 19.016 -3.48 -17.094 1 94.81 259 SER B N 1
ATOM 4874 C CA . SER B 1 259 ? 18.438 -4.742 -17.562 1 94.81 259 SER B CA 1
ATOM 4875 C C . SER B 1 259 ? 19.078 -5.93 -16.844 1 94.81 259 SER B C 1
ATOM 4877 O O . SER B 1 259 ? 20.281 -5.934 -16.578 1 94.81 259 SER B O 1
ATOM 4879 N N . MET B 1 260 ? 18.219 -6.82 -16.469 1 94.44 260 MET B N 1
ATOM 4880 C CA . MET B 1 260 ? 18.594 -8.117 -15.914 1 94.44 260 MET B CA 1
ATOM 4881 C C . MET B 1 260 ? 17.594 -9.195 -16.297 1 94.44 260 MET B C 1
ATOM 4883 O O . MET B 1 260 ? 16.422 -9.125 -15.922 1 94.44 260 MET B O 1
ATOM 4887 N N . TYR B 1 261 ? 18.062 -10.086 -17.047 1 94.44 261 TYR B N 1
ATOM 4888 C CA . TYR B 1 261 ? 17.219 -11.211 -17.438 1 94.44 261 TYR B CA 1
ATOM 4889 C C . TYR B 1 261 ? 17.5 -12.43 -16.562 1 94.44 261 TYR B C 1
ATOM 4891 O O . TYR B 1 261 ? 18.656 -12.828 -16.391 1 94.44 261 TYR B O 1
ATOM 4899 N N . VAL B 1 262 ? 16.469 -12.961 -16 1 93 262 VAL B N 1
ATOM 4900 C CA . VAL B 1 262 ? 16.562 -14.188 -15.227 1 93 262 VAL B CA 1
ATOM 4901 C C . VAL B 1 262 ? 16.141 -15.383 -16.078 1 93 262 VAL B C 1
ATOM 4903 O O . VAL B 1 262 ? 14.961 -15.5 -16.438 1 93 262 VAL B O 1
ATOM 4906 N N . ASP B 1 263 ? 17.062 -16.188 -16.312 1 92.69 263 ASP B N 1
ATOM 4907 C CA . ASP B 1 263 ? 16.797 -17.438 -17.047 1 92.69 263 ASP B CA 1
ATOM 4908 C C . ASP B 1 263 ? 16.656 -18.609 -16.094 1 92.69 263 ASP B C 1
ATOM 4910 O O . ASP B 1 263 ? 17.625 -19 -15.43 1 92.69 263 ASP B O 1
ATOM 4914 N N . PHE B 1 264 ? 15.5 -19.266 -16.125 1 91.38 264 PHE B N 1
ATOM 4915 C CA . PHE B 1 264 ? 15.258 -20.328 -15.164 1 91.38 264 PHE B CA 1
ATOM 4916 C C . PHE B 1 264 ? 16.078 -21.562 -15.508 1 91.38 264 PHE B C 1
ATOM 4918 O O . PHE B 1 264 ? 16.328 -22.422 -14.648 1 91.38 264 PHE B O 1
ATOM 4925 N N . LYS B 1 265 ? 16.438 -21.688 -16.734 1 90.12 265 LYS B N 1
ATOM 4926 C CA . LYS B 1 265 ? 17.328 -22.781 -17.109 1 90.12 265 LYS B CA 1
ATOM 4927 C C . LYS B 1 265 ? 18.719 -22.578 -16.5 1 90.12 265 LYS B C 1
ATOM 4929 O O . LYS B 1 265 ? 19.312 -23.516 -15.984 1 90.12 265 LYS B O 1
ATOM 4934 N N . GLU B 1 266 ? 19.188 -21.359 -16.547 1 83.44 266 GLU B N 1
ATOM 4935 C CA . GLU B 1 266 ? 20.516 -21.031 -16.047 1 83.44 266 GLU B CA 1
ATOM 4936 C C . GLU B 1 266 ? 20.578 -21.203 -14.523 1 83.44 266 GLU B C 1
ATOM 4938 O O . GLU B 1 266 ? 21.594 -21.641 -13.984 1 83.44 266 GLU B O 1
ATOM 4943 N N . VAL B 1 267 ? 19.5 -20.938 -13.875 1 82.38 267 VAL B N 1
ATOM 4944 C CA . VAL B 1 267 ? 19.5 -21.016 -12.414 1 82.38 267 VAL B CA 1
ATOM 4945 C C . VAL B 1 267 ? 19.125 -22.438 -11.984 1 82.38 267 VAL B C 1
ATOM 4947 O O . VAL B 1 267 ? 19.203 -22.766 -10.797 1 82.38 267 VAL B O 1
ATOM 4950 N N . GLY B 1 268 ? 18.703 -23.266 -12.891 1 83.56 268 GLY B N 1
ATOM 4951 C CA . GLY B 1 268 ? 18.422 -24.656 -12.609 1 83.56 268 GLY B CA 1
ATOM 4952 C C . GLY B 1 268 ? 16.984 -24.906 -12.18 1 83.56 268 GLY B C 1
ATOM 4953 O O . GLY B 1 268 ? 16.719 -25.859 -11.43 1 83.56 268 GLY B O 1
ATOM 4954 N N . PHE B 1 269 ? 16.094 -24.016 -12.562 1 88.5 269 PHE B N 1
ATOM 4955 C CA . PHE B 1 269 ? 14.719 -24.156 -12.109 1 88.5 269 PHE B CA 1
ATOM 4956 C C . PHE B 1 269 ? 13.812 -24.594 -13.25 1 88.5 269 PHE B C 1
ATOM 4958 O O . PHE B 1 269 ? 12.594 -24.719 -13.078 1 88.5 269 PHE B O 1
ATOM 4965 N N . ASN B 1 270 ? 14.375 -24.891 -14.359 1 89.5 270 ASN B N 1
ATOM 4966 C CA . ASN B 1 270 ? 13.578 -25.203 -15.547 1 89.5 270 ASN B CA 1
ATOM 4967 C C . ASN B 1 270 ? 12.914 -26.578 -15.422 1 89.5 270 ASN B C 1
ATOM 4969 O O . ASN B 1 270 ? 12.023 -26.906 -16.203 1 89.5 270 ASN B O 1
ATOM 4973 N N . ASP B 1 271 ? 13.352 -27.375 -14.469 1 89.56 271 ASP B N 1
ATOM 4974 C CA . ASP B 1 271 ? 12.742 -28.688 -14.273 1 89.56 271 ASP B CA 1
ATOM 4975 C C . ASP B 1 271 ? 11.352 -28.578 -13.664 1 89.56 271 ASP B C 1
ATOM 4977 O O . ASP B 1 271 ? 10.445 -29.344 -14.008 1 89.56 271 ASP B O 1
ATOM 4981 N N . TRP B 1 272 ? 11.188 -27.594 -12.828 1 92.38 272 TRP B N 1
ATOM 4982 C CA . TRP B 1 272 ? 9.898 -27.547 -12.133 1 92.38 272 TRP B CA 1
ATOM 4983 C C . TRP B 1 272 ? 9.148 -26.266 -12.484 1 92.38 272 TRP B C 1
ATOM 4985 O O . TRP B 1 272 ? 7.938 -26.172 -12.281 1 92.38 272 TRP B O 1
ATOM 4995 N N . ILE B 1 273 ? 9.805 -25.219 -12.875 1 93.56 273 ILE B N 1
ATOM 4996 C CA . ILE B 1 273 ? 9.117 -24.078 -13.469 1 93.56 273 ILE B CA 1
ATOM 4997 C C . ILE B 1 273 ? 8.883 -24.328 -14.953 1 93.56 273 ILE B C 1
ATOM 4999 O O . ILE B 1 273 ? 9.844 -24.5 -15.719 1 93.56 273 ILE B O 1
ATOM 5003 N N . LYS B 1 274 ? 7.676 -24.312 -15.344 1 95 274 LYS B N 1
ATOM 5004 C CA . LYS B 1 274 ? 7.348 -24.703 -16.719 1 95 274 LYS B CA 1
ATOM 5005 C C . LYS B 1 274 ? 7.152 -23.484 -17.609 1 95 274 LYS B C 1
ATOM 5007 O O . LYS B 1 274 ? 7.367 -23.547 -18.812 1 95 274 LYS B O 1
ATOM 5012 N N . ALA B 1 275 ? 6.59 -22.438 -16.984 1 94.81 275 ALA B N 1
ATOM 5013 C CA . ALA B 1 275 ? 6.441 -21.188 -17.719 1 94.81 275 ALA B CA 1
ATOM 5014 C C . ALA B 1 275 ? 6.477 -20 -16.766 1 94.81 275 ALA B C 1
ATOM 5016 O O . ALA B 1 275 ? 5.992 -20.078 -15.641 1 94.81 275 ALA B O 1
ATOM 5017 N N . PRO B 1 276 ? 7.078 -18.875 -17.188 1 96 276 PRO B N 1
ATOM 5018 C CA . PRO B 1 276 ? 7.852 -18.688 -18.422 1 96 276 PRO B CA 1
ATOM 5019 C C . PRO B 1 276 ? 9.266 -19.266 -18.328 1 96 276 PRO B C 1
ATOM 5021 O O . PRO B 1 276 ? 9.672 -19.734 -17.25 1 96 276 PRO B O 1
ATOM 5024 N N . PRO B 1 277 ? 10 -19.438 -19.516 1 95.75 277 PRO B N 1
ATOM 5025 C CA . PRO B 1 277 ? 11.391 -19.891 -19.438 1 95.75 277 PRO B CA 1
ATOM 5026 C C . PRO B 1 277 ? 12.289 -18.906 -18.672 1 95.75 277 PRO B C 1
ATOM 5028 O O . PRO B 1 277 ? 13.32 -19.312 -18.141 1 95.75 277 PRO B O 1
ATOM 5031 N N . GLY B 1 278 ? 11.938 -17.703 -18.672 1 95.5 278 GLY B N 1
ATOM 5032 C CA . GLY B 1 278 ? 12.609 -16.609 -18 1 95.5 278 GLY B CA 1
ATOM 5033 C C . GLY B 1 278 ? 11.844 -15.297 -18.062 1 95.5 278 GLY B C 1
ATOM 5034 O O . GLY B 1 278 ? 10.766 -15.234 -18.656 1 95.5 278 GLY B O 1
ATOM 5035 N N . TYR B 1 279 ? 12.352 -14.305 -17.391 1 94.75 279 TYR B N 1
ATOM 5036 C CA . TYR B 1 279 ? 11.664 -13.016 -17.422 1 94.75 279 TYR B CA 1
ATOM 5037 C C . TYR B 1 279 ? 12.641 -11.875 -17.172 1 94.75 279 TYR B C 1
ATOM 5039 O O . TYR B 1 279 ? 13.758 -12.102 -16.703 1 94.75 279 TYR B O 1
ATOM 5047 N N . GLU B 1 280 ? 12.234 -10.734 -17.578 1 96.12 280 GLU B N 1
ATOM 5048 C CA . GLU B 1 280 ? 13.031 -9.531 -17.328 1 96.12 280 GLU B CA 1
ATOM 5049 C C . GLU B 1 280 ? 12.789 -8.992 -15.922 1 96.12 280 GLU B C 1
ATOM 5051 O O . GLU B 1 280 ? 11.75 -8.391 -15.648 1 96.12 280 GLU B O 1
ATOM 5056 N N . ALA B 1 281 ? 13.695 -9.141 -15.062 1 96.12 281 ALA B N 1
ATOM 5057 C CA . ALA B 1 281 ? 13.555 -8.711 -13.672 1 96.12 281 ALA B CA 1
ATOM 5058 C C . ALA B 1 281 ? 14.062 -7.281 -13.492 1 96.12 281 ALA B C 1
ATOM 5060 O O . ALA B 1 281 ? 13.57 -6.551 -12.625 1 96.12 281 ALA B O 1
ATOM 5061 N N . PHE B 1 282 ? 15.062 -6.836 -14.227 1 97.25 282 PHE B N 1
ATOM 5062 C CA . PHE B 1 282 ? 15.727 -5.543 -14.094 1 97.25 282 PHE B CA 1
ATOM 5063 C C . PHE B 1 282 ? 16.328 -5.383 -12.711 1 97.25 282 PHE B C 1
ATOM 5065 O O . PHE B 1 282 ? 16.172 -6.258 -11.852 1 97.25 282 PHE B O 1
ATOM 5072 N N . TYR B 1 283 ? 17.141 -4.496 -12.492 1 96.12 283 TYR B N 1
ATOM 5073 C CA . TYR B 1 283 ? 17.672 -4.133 -11.18 1 96.12 283 TYR B CA 1
ATOM 5074 C C . TYR B 1 283 ? 18.016 -2.65 -11.125 1 96.12 283 TYR B C 1
ATOM 5076 O O . TYR B 1 283 ? 18.078 -1.981 -12.156 1 96.12 283 TYR B O 1
ATOM 5084 N N . CYS B 1 284 ? 18.062 -2.105 -9.906 1 94.75 284 CYS B N 1
ATOM 5085 C CA . CYS B 1 284 ? 18.375 -0.698 -9.688 1 94.75 284 CYS B CA 1
ATOM 5086 C C . CYS B 1 284 ? 19.812 -0.533 -9.211 1 94.75 284 CYS B C 1
ATOM 5088 O O . CYS B 1 284 ? 20.297 -1.317 -8.391 1 94.75 284 CYS B O 1
ATOM 5090 N N . GLN B 1 285 ? 20.5 0.458 -9.75 1 92.44 285 GLN B N 1
ATOM 5091 C CA . GLN B 1 285 ? 21.875 0.754 -9.344 1 92.44 285 GLN B CA 1
ATOM 5092 C C . GLN B 1 285 ? 22.219 2.211 -9.633 1 92.44 285 GLN B C 1
ATOM 5094 O O . GLN B 1 285 ? 21.672 2.818 -10.555 1 92.44 285 GLN B O 1
ATOM 5099 N N . GLY B 1 286 ? 23.156 2.695 -8.852 1 90.44 286 GLY B N 1
ATOM 5100 C CA . GLY B 1 286 ? 23.609 4.066 -9.023 1 90.44 286 GLY B CA 1
ATOM 5101 C C . GLY B 1 286 ? 23.703 4.828 -7.715 1 90.44 286 GLY B C 1
ATOM 5102 O O . GLY B 1 286 ? 23.328 4.316 -6.664 1 90.44 286 GLY B O 1
ATOM 5103 N N . LYS B 1 287 ? 24.125 6.012 -7.773 1 87 287 LYS B N 1
ATOM 5104 C CA . LYS B 1 287 ? 24.344 6.828 -6.582 1 87 287 LYS B CA 1
ATOM 5105 C C . LYS B 1 287 ? 23.125 7.707 -6.301 1 87 287 LYS B C 1
ATOM 5107 O O . LYS B 1 287 ? 22.5 8.234 -7.227 1 87 287 LYS B O 1
ATOM 5112 N N . CYS B 1 288 ? 22.75 7.699 -5.031 1 85.56 288 CYS B N 1
ATOM 5113 C CA . CYS B 1 288 ? 21.719 8.602 -4.562 1 85.56 288 CYS B CA 1
ATOM 5114 C C . CYS B 1 288 ? 22.312 9.875 -3.984 1 85.56 288 CYS B C 1
ATOM 5116 O O . CYS B 1 288 ? 22.281 10.094 -2.771 1 85.56 288 CYS B O 1
ATOM 5118 N N . SER B 1 289 ? 23.109 10.516 -4.789 1 74.81 289 SER B N 1
ATOM 5119 C CA . SER B 1 289 ? 23.781 11.727 -4.324 1 74.81 289 SER B CA 1
ATOM 5120 C C . SER B 1 289 ? 23.016 12.977 -4.734 1 74.81 289 SER B C 1
ATOM 5122 O O . SER B 1 289 ? 22.188 12.938 -5.652 1 74.81 289 SER B O 1
ATOM 5124 N N . PHE B 1 290 ? 23.109 14 -3.951 1 64.19 290 PHE B N 1
ATOM 5125 C CA . PHE B 1 290 ? 22.453 15.273 -4.227 1 64.19 290 PHE B CA 1
ATOM 5126 C C . PHE B 1 290 ? 23 15.898 -5.5 1 64.19 290 PHE B C 1
ATOM 5128 O O . PHE B 1 290 ? 24.188 15.742 -5.812 1 64.19 290 PHE B O 1
ATOM 5135 N N . PRO B 1 291 ? 22.094 16.656 -6.363 1 60.62 291 PRO B N 1
ATOM 5136 C CA . PRO B 1 291 ? 20.641 16.797 -6.188 1 60.62 291 PRO B CA 1
ATOM 5137 C C . PRO B 1 291 ? 19.891 15.547 -6.648 1 60.62 291 PRO B C 1
ATOM 5139 O O . PRO B 1 291 ? 20.219 14.969 -7.684 1 60.62 291 PRO B O 1
ATOM 5142 N N . LEU B 1 292 ? 19.125 15.047 -5.59 1 61.09 292 LEU B N 1
ATOM 5143 C CA . LEU B 1 292 ? 18.266 13.953 -6.023 1 61.09 292 LEU B CA 1
ATOM 5144 C C . LEU B 1 292 ? 17.375 14.391 -7.168 1 61.09 292 LEU B C 1
ATOM 5146 O O . LEU B 1 292 ? 16.688 15.422 -7.07 1 61.09 292 LEU B O 1
ATOM 5150 N N . ALA B 1 293 ? 17.703 14.055 -8.336 1 57.56 293 ALA B N 1
ATOM 5151 C CA . ALA B 1 293 ? 16.891 14.43 -9.484 1 57.56 293 ALA B CA 1
ATOM 5152 C C . ALA B 1 293 ? 15.406 14.219 -9.195 1 57.56 293 ALA B C 1
ATOM 5154 O O . ALA B 1 293 ? 15.039 13.352 -8.406 1 57.56 293 ALA B O 1
ATOM 5155 N N . SER B 1 294 ? 14.578 15.258 -9.508 1 56.88 294 SER B N 1
ATOM 5156 C CA . SER B 1 294 ? 13.133 15.25 -9.328 1 56.88 294 SER B CA 1
ATOM 5157 C C . SER B 1 294 ? 12.531 13.906 -9.734 1 56.88 294 SER B C 1
ATOM 5159 O O . SER B 1 294 ? 11.516 13.484 -9.18 1 56.88 294 SER B O 1
ATOM 5161 N N . HIS B 1 295 ? 13.305 13.219 -10.633 1 58.41 295 HIS B N 1
ATOM 5162 C CA . HIS B 1 295 ? 12.727 11.992 -11.172 1 58.41 295 HIS B CA 1
ATOM 5163 C C . HIS B 1 295 ? 13 10.812 -10.25 1 58.41 295 HIS B C 1
ATOM 5165 O O . HIS B 1 295 ? 12.445 9.727 -10.445 1 58.41 295 HIS B O 1
ATOM 5171 N N . ILE B 1 296 ? 13.93 11.234 -9.234 1 64.5 296 ILE B N 1
ATOM 5172 C CA . ILE B 1 296 ? 14.273 10.141 -8.328 1 64.5 296 ILE B CA 1
ATOM 5173 C C . ILE B 1 296 ? 13.266 10.078 -7.184 1 64.5 296 ILE B C 1
ATOM 5175 O O . ILE B 1 296 ? 13.18 11 -6.371 1 64.5 296 ILE B O 1
ATOM 5179 N N . ASN B 1 297 ? 12.219 9.477 -7.281 1 76.88 297 ASN B N 1
ATOM 5180 C CA . ASN B 1 297 ? 11.18 9.273 -6.277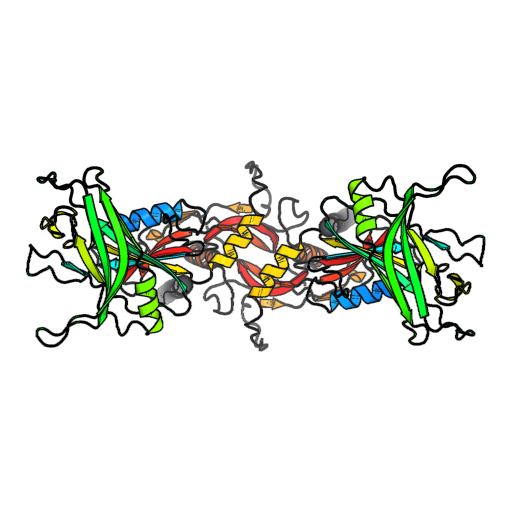 1 76.88 297 ASN B CA 1
ATOM 5181 C C . ASN B 1 297 ? 11.781 8.938 -4.914 1 76.88 297 ASN B C 1
ATOM 5183 O O . ASN B 1 297 ? 11.617 7.824 -4.414 1 76.88 297 ASN B O 1
ATOM 5187 N N . ALA B 1 298 ? 12.516 9.992 -4.34 1 85.38 298 ALA B N 1
ATOM 5188 C CA . ALA B 1 298 ? 13.117 9.781 -3.029 1 85.38 298 ALA B CA 1
ATOM 5189 C C . ALA B 1 298 ? 12.094 9.977 -1.914 1 85.38 298 ALA B C 1
ATOM 5191 O O . ALA B 1 298 ? 11.258 10.883 -1.979 1 85.38 298 ALA B O 1
ATOM 5192 N N . SER B 1 299 ? 12.148 9.078 -0.956 1 87.5 299 SER B N 1
ATOM 5193 C CA . SER B 1 299 ? 11.289 9.242 0.211 1 87.5 299 SER B CA 1
ATOM 5194 C C . SER B 1 299 ? 11.742 10.422 1.066 1 87.5 299 SER B C 1
ATOM 5196 O O . SER B 1 299 ? 12.859 10.914 0.916 1 87.5 299 SER B O 1
ATOM 5198 N N . ASN B 1 300 ? 10.852 10.906 1.95 1 86.75 300 ASN B N 1
ATOM 5199 C CA . ASN B 1 300 ? 11.227 11.961 2.889 1 86.75 300 ASN B CA 1
ATOM 5200 C C . ASN B 1 300 ? 12.422 11.547 3.74 1 86.75 300 ASN B C 1
ATOM 5202 O O . ASN B 1 300 ? 13.328 12.352 3.973 1 86.75 300 ASN B O 1
ATOM 5206 N N . HIS B 1 301 ? 12.414 10.32 4.125 1 92.19 301 HIS B N 1
ATOM 5207 C CA . HIS B 1 301 ? 13.523 9.82 4.926 1 92.19 301 HIS B CA 1
ATOM 5208 C C . HIS B 1 301 ? 14.828 9.852 4.137 1 92.19 301 HIS B C 1
ATOM 5210 O O . HIS B 1 301 ? 15.875 10.227 4.672 1 92.19 301 HIS B O 1
ATOM 5216 N N . ALA B 1 302 ? 14.727 9.438 2.896 1 91.56 302 ALA B N 1
ATOM 5217 C CA . ALA B 1 302 ? 15.922 9.414 2.057 1 91.56 302 ALA B CA 1
ATOM 5218 C C . ALA B 1 302 ? 16.516 10.812 1.909 1 91.56 302 ALA B C 1
ATOM 5220 O O . ALA B 1 302 ? 17.734 10.977 1.906 1 91.56 302 ALA B O 1
ATOM 5221 N N . VAL B 1 303 ? 15.711 11.766 1.74 1 87 303 VAL B N 1
ATOM 5222 C CA . VAL B 1 303 ? 16.156 13.148 1.626 1 87 303 VAL B CA 1
ATOM 5223 C C . VAL B 1 303 ? 16.859 13.57 2.916 1 87 303 VAL B C 1
ATOM 5225 O O . VAL B 1 303 ? 17.938 14.164 2.877 1 87 303 VAL B O 1
ATOM 5228 N N . MET B 1 304 ? 16.219 13.258 4.047 1 88.38 304 MET B N 1
ATOM 5229 C CA . MET B 1 304 ? 16.797 13.617 5.336 1 88.38 304 MET B CA 1
ATOM 5230 C C . MET B 1 304 ? 18.141 12.914 5.547 1 88.38 304 MET B C 1
ATOM 5232 O O . MET B 1 304 ? 19.094 13.523 6.043 1 88.38 304 MET B O 1
ATOM 5236 N N . GLN B 1 305 ? 18.125 11.656 5.215 1 90.75 305 GLN B N 1
ATOM 5237 C CA . GLN B 1 305 ? 19.359 10.891 5.352 1 90.75 305 GLN B CA 1
ATOM 5238 C C . GLN B 1 305 ? 20.484 11.492 4.508 1 90.75 305 GLN B C 1
ATOM 5240 O O . GLN B 1 305 ? 21.641 11.531 4.934 1 90.75 305 GLN B O 1
ATOM 5245 N N . THR B 1 306 ? 20.172 11.867 3.324 1 85.94 306 THR B N 1
ATOM 5246 C CA . THR B 1 306 ? 21.141 12.5 2.445 1 85.94 306 THR B CA 1
ATOM 5247 C C . THR B 1 306 ? 21.641 13.812 3.049 1 85.94 306 THR B C 1
ATOM 5249 O O . THR B 1 306 ? 22.828 14.117 2.98 1 85.94 306 THR B O 1
ATOM 5252 N N . LEU B 1 307 ? 20.719 14.57 3.566 1 84.12 307 LEU B N 1
ATOM 5253 C CA . LEU B 1 307 ? 21.078 15.812 4.23 1 84.12 307 LEU B CA 1
ATOM 5254 C C . LEU B 1 307 ? 22.047 15.547 5.383 1 84.12 307 LEU B C 1
ATOM 5256 O O . LEU B 1 307 ? 23.062 16.234 5.516 1 84.12 307 LEU B O 1
ATOM 5260 N N . MET B 1 308 ? 21.75 14.578 6.16 1 88.19 308 MET B N 1
ATOM 5261 C CA . MET B 1 308 ? 22.594 14.242 7.305 1 88.19 308 MET B CA 1
ATOM 5262 C C . MET B 1 308 ? 23.953 13.75 6.848 1 88.19 308 MET B C 1
ATOM 5264 O O . MET B 1 308 ? 24.969 14.023 7.496 1 88.19 308 MET B O 1
ATOM 5268 N N . ASN B 1 309 ? 23.922 12.961 5.77 1 87.94 309 ASN B N 1
ATOM 5269 C CA . ASN B 1 309 ? 25.188 12.484 5.219 1 87.94 309 ASN B CA 1
ATOM 5270 C C . ASN B 1 309 ? 26.062 13.641 4.754 1 87.94 309 ASN B C 1
ATOM 5272 O O . ASN B 1 309 ? 27.297 13.578 4.879 1 87.94 309 ASN B O 1
ATOM 5276 N N . ASN B 1 310 ? 25.5 14.617 4.176 1 81.06 310 ASN B N 1
ATOM 5277 C CA . ASN B 1 310 ? 26.25 15.789 3.738 1 81.06 310 ASN B CA 1
ATOM 5278 C C . ASN B 1 310 ? 26.875 16.516 4.918 1 81.06 310 ASN B C 1
ATOM 5280 O O . ASN B 1 310 ? 27.984 17.062 4.801 1 81.06 310 ASN B O 1
ATOM 5284 N N . TYR B 1 311 ? 26.172 16.5 6.012 1 79.69 311 TYR B N 1
ATOM 5285 C CA . TYR B 1 311 ? 26.672 17.156 7.215 1 79.69 311 TYR B CA 1
ATOM 5286 C C . TYR B 1 311 ? 27.75 16.312 7.895 1 79.69 311 TYR B C 1
ATOM 5288 O O . TYR B 1 311 ? 28.734 16.859 8.398 1 79.69 311 TYR B O 1
ATOM 5296 N N . ASN B 1 312 ? 27.484 15.016 7.941 1 83.94 312 ASN B N 1
ATOM 5297 C CA . ASN B 1 312 ? 28.422 14.102 8.586 1 83.94 312 ASN B CA 1
ATOM 5298 C C . ASN B 1 312 ? 28.5 12.773 7.836 1 83.94 312 ASN B C 1
ATOM 5300 O O . ASN B 1 312 ? 27.906 11.781 8.25 1 83.94 312 ASN B O 1
ATOM 5304 N N . PRO B 1 313 ? 29.328 12.742 6.852 1 85.62 313 PRO B N 1
ATOM 5305 C CA . PRO B 1 313 ? 29.422 11.547 6.008 1 85.62 313 PRO B CA 1
ATOM 5306 C C . PRO B 1 313 ? 29.938 10.328 6.766 1 85.62 313 PRO B C 1
ATOM 5308 O O . PRO B 1 313 ? 29.719 9.195 6.348 1 85.62 313 PRO B O 1
ATOM 5311 N N . ALA B 1 314 ? 30.609 10.5 7.848 1 85.62 314 ALA B N 1
ATOM 5312 C CA . ALA B 1 314 ? 31.188 9.383 8.602 1 85.62 314 ALA B CA 1
ATOM 5313 C C . ALA B 1 314 ? 30.125 8.703 9.453 1 85.62 314 ALA B C 1
ATOM 5315 O O . ALA B 1 314 ? 30.234 7.508 9.758 1 85.62 314 ALA B O 1
ATOM 5316 N N . LEU B 1 315 ? 29.125 9.445 9.711 1 84.44 315 LEU B N 1
ATOM 5317 C CA . LEU B 1 315 ? 28.141 8.93 10.672 1 84.44 315 LEU B CA 1
ATOM 5318 C C . LEU B 1 315 ? 26.938 8.352 9.953 1 84.44 315 LEU B C 1
ATOM 5320 O O . LEU B 1 315 ? 26.375 7.34 10.391 1 84.44 315 LEU B O 1
ATOM 5324 N N . VAL B 1 316 ? 26.531 8.961 8.891 1 87.81 316 VAL B N 1
ATOM 5325 C CA . VAL B 1 316 ? 25.312 8.547 8.219 1 87.81 316 VAL B CA 1
ATOM 5326 C C . VAL B 1 316 ? 25.609 8.219 6.754 1 87.81 316 VAL B C 1
ATOM 5328 O O . VAL B 1 316 ? 26.109 9.07 6.016 1 87.81 316 VAL B O 1
ATOM 5331 N N . PRO B 1 317 ? 25.359 7.012 6.355 1 91.44 317 PRO B N 1
ATOM 5332 C CA . PRO B 1 317 ? 25.578 6.66 4.953 1 91.44 317 PRO B CA 1
ATOM 5333 C C . PRO B 1 317 ? 24.547 7.293 4.016 1 91.44 317 PRO B C 1
ATOM 5335 O O . PRO B 1 317 ? 23.547 7.828 4.477 1 91.44 317 PRO B O 1
ATOM 5338 N N . LEU B 1 318 ? 24.859 7.266 2.725 1 90.56 318 LEU B N 1
ATOM 5339 C CA . LEU B 1 318 ? 23.891 7.695 1.718 1 90.56 318 LEU B CA 1
ATOM 5340 C C . LEU B 1 318 ? 22.75 6.688 1.582 1 90.56 318 LEU B C 1
ATOM 5342 O O . LEU B 1 318 ? 22.906 5.516 1.943 1 90.56 318 LEU B O 1
ATOM 5346 N N . SER B 1 319 ? 21.656 7.195 1.111 1 90.94 319 SER B N 1
ATOM 5347 C CA . SER B 1 319 ? 20.562 6.285 0.792 1 90.94 319 SER B CA 1
ATOM 5348 C C . SER B 1 319 ? 20.922 5.371 -0.373 1 90.94 319 SER B C 1
ATOM 5350 O O . SER B 1 319 ? 21.922 5.594 -1.054 1 90.94 319 SER B O 1
ATOM 5352 N N . CYS B 1 320 ? 20.156 4.371 -0.575 1 92.38 320 CYS B N 1
ATOM 5353 C CA . CYS B 1 320 ? 20.469 3.359 -1.578 1 92.38 320 CYS B CA 1
ATOM 5354 C C . CYS B 1 320 ? 19.484 3.42 -2.74 1 92.38 320 CYS B C 1
ATOM 5356 O O . CYS B 1 320 ? 18.312 3.764 -2.555 1 92.38 320 CYS B O 1
ATOM 5358 N N . CYS B 1 321 ? 20.016 3.141 -3.863 1 93.25 321 CYS B N 1
ATOM 5359 C CA . CYS B 1 321 ? 19.172 3.027 -5.051 1 93.25 321 CYS B CA 1
ATOM 5360 C C . CYS B 1 321 ? 18.453 1.688 -5.082 1 93.25 321 CYS B C 1
ATOM 5362 O O . CYS B 1 321 ? 19.094 0.636 -5.184 1 93.25 321 CYS B O 1
ATOM 5364 N N . VAL B 1 322 ? 17.094 1.729 -4.984 1 94.94 322 VAL B N 1
ATOM 5365 C CA . VAL B 1 322 ? 16.344 0.484 -4.875 1 94.94 322 VAL B CA 1
ATOM 5366 C C . VAL B 1 322 ? 15.062 0.575 -5.711 1 94.94 322 VAL B C 1
ATOM 5368 O O . VAL B 1 322 ? 14.664 1.665 -6.125 1 94.94 322 VAL B O 1
ATOM 5371 N N . PRO B 1 323 ? 14.43 -0.621 -5.965 1 94.75 323 PRO B N 1
ATOM 5372 C CA . PRO B 1 323 ? 13.133 -0.581 -6.648 1 94.75 323 PRO B CA 1
ATOM 5373 C C . PRO B 1 323 ? 12.055 0.126 -5.828 1 94.75 323 PRO B C 1
ATOM 5375 O O . PRO B 1 323 ? 11.906 -0.148 -4.637 1 94.75 323 PRO B O 1
ATOM 5378 N N . THR B 1 324 ? 11.352 1.05 -6.465 1 91.56 324 THR B N 1
ATOM 5379 C CA . THR B 1 324 ? 10.266 1.748 -5.793 1 91.56 324 THR B CA 1
ATOM 5380 C C . THR B 1 324 ? 8.914 1.286 -6.328 1 91.56 324 THR B C 1
ATOM 5382 O O . THR B 1 324 ? 7.887 1.424 -5.652 1 91.56 324 THR B O 1
ATOM 5385 N N . LYS B 1 325 ? 8.906 0.851 -7.516 1 91.88 325 LYS B N 1
ATOM 5386 C CA . LYS B 1 325 ? 7.738 0.234 -8.133 1 91.88 325 LYS B CA 1
ATOM 5387 C C . LYS B 1 325 ? 8.094 -1.099 -8.781 1 91.88 325 LYS B C 1
ATOM 5389 O O . LYS B 1 325 ? 9.078 -1.191 -9.523 1 91.88 325 LYS B O 1
ATOM 5394 N N . GLN B 1 326 ? 7.309 -2.049 -8.453 1 93.19 326 GLN B N 1
ATOM 5395 C CA . GLN B 1 326 ? 7.582 -3.385 -8.977 1 93.19 326 GLN B CA 1
ATOM 5396 C C . GLN B 1 326 ? 6.312 -4.031 -9.523 1 93.19 326 GLN B C 1
ATOM 5398 O O . GLN B 1 326 ? 5.203 -3.674 -9.125 1 93.19 326 GLN B O 1
ATOM 5403 N N . SER B 1 327 ? 6.504 -4.918 -10.406 1 92.38 327 SER B N 1
ATOM 5404 C CA . SER B 1 327 ? 5.379 -5.621 -11.016 1 92.38 327 SER B CA 1
ATOM 5405 C C . SER B 1 327 ? 5.422 -7.113 -10.695 1 92.38 327 SER B C 1
ATOM 5407 O O . SER B 1 327 ? 6.449 -7.629 -10.258 1 92.38 327 SER B O 1
ATOM 5409 N N . LEU B 1 328 ? 4.273 -7.699 -10.891 1 91.06 328 LEU B N 1
ATOM 5410 C CA . LEU B 1 328 ? 4.125 -9.125 -10.609 1 91.06 328 LEU B CA 1
ATOM 5411 C C . LEU B 1 328 ? 4.59 -9.961 -11.789 1 91.06 328 LEU B C 1
ATOM 5413 O O . LEU B 1 328 ? 4.711 -9.453 -12.906 1 91.06 328 LEU B O 1
ATOM 5417 N N . GLN B 1 329 ? 4.902 -11.164 -11.57 1 91.5 329 GLN B N 1
ATOM 5418 C CA . GLN B 1 329 ? 5.207 -12.18 -12.57 1 91.5 329 GLN B CA 1
ATOM 5419 C C . GLN B 1 329 ? 4.391 -13.453 -12.32 1 91.5 329 GLN B C 1
ATOM 5421 O O . GLN B 1 329 ? 4.309 -13.93 -11.195 1 91.5 329 GLN B O 1
ATOM 5426 N N . THR B 1 330 ? 3.707 -13.898 -13.391 1 92.94 330 THR B N 1
ATOM 5427 C CA . THR B 1 330 ? 2.965 -15.148 -13.305 1 92.94 330 THR B CA 1
ATOM 5428 C C . THR B 1 330 ? 3.879 -16.344 -13.578 1 92.94 330 THR B C 1
ATOM 5430 O O . THR B 1 330 ? 4.633 -16.344 -14.555 1 92.94 330 THR B O 1
ATOM 5433 N N . LEU B 1 331 ? 3.824 -17.312 -12.695 1 94.06 331 LEU B N 1
ATOM 5434 C CA . LEU B 1 331 ? 4.617 -18.516 -12.875 1 94.06 331 LEU B CA 1
ATOM 5435 C C . LEU B 1 331 ? 3.717 -19.75 -12.969 1 94.06 331 LEU B C 1
ATOM 5437 O O . LEU B 1 331 ? 2.723 -19.859 -12.25 1 94.06 331 LEU B O 1
ATOM 5441 N N . LEU B 1 332 ? 4.004 -20.547 -13.914 1 95.94 332 LEU B N 1
ATOM 5442 C CA . LEU B 1 332 ? 3.439 -21.875 -14.008 1 95.94 332 LEU B CA 1
ATOM 5443 C C . LEU B 1 332 ? 4.465 -22.938 -13.586 1 95.94 332 LEU B C 1
ATOM 5445 O O . LEU B 1 332 ? 5.527 -23.047 -14.203 1 95.94 332 LEU B O 1
ATOM 5449 N N . TYR B 1 333 ? 4.172 -23.656 -12.523 1 94.56 333 TYR B N 1
ATOM 5450 C CA . TYR B 1 333 ? 5.152 -24.625 -12.023 1 94.56 333 TYR B CA 1
ATOM 5451 C C . TYR B 1 333 ? 4.461 -25.812 -11.375 1 94.56 333 TYR B C 1
ATOM 5453 O O . TYR B 1 333 ? 3.234 -25.844 -11.266 1 94.56 333 TYR B O 1
ATOM 5461 N N . VAL B 1 334 ? 5.293 -26.797 -11.078 1 93.19 334 VAL B N 1
ATOM 5462 C CA . VAL B 1 334 ? 4.824 -27.984 -10.375 1 93.19 334 VAL B CA 1
ATOM 5463 C C . VAL B 1 334 ? 5.199 -27.891 -8.898 1 93.19 334 VAL B C 1
ATOM 5465 O O . VAL B 1 334 ? 6.336 -27.547 -8.562 1 93.19 334 VAL B O 1
ATOM 5468 N N . ASP B 1 335 ? 4.25 -28.141 -8.062 1 89.06 335 ASP B N 1
ATOM 5469 C CA . ASP B 1 335 ? 4.547 -28.047 -6.633 1 89.06 335 ASP B CA 1
ATOM 5470 C C . ASP B 1 335 ? 5.121 -29.359 -6.105 1 89.06 335 ASP B C 1
ATOM 5472 O O . ASP B 1 335 ? 5.387 -30.281 -6.879 1 89.06 335 ASP B O 1
ATOM 5476 N N . VAL B 1 336 ? 5.367 -29.375 -4.785 1 86.25 336 VAL B N 1
ATOM 5477 C CA . VAL B 1 336 ? 6.039 -30.5 -4.145 1 86.25 336 VAL B CA 1
ATOM 5478 C C . VAL B 1 336 ? 5.172 -31.75 -4.262 1 86.25 336 VAL B C 1
ATOM 5480 O O . VAL B 1 336 ? 5.691 -32.875 -4.312 1 86.25 336 VAL B O 1
ATOM 5483 N N . ASP B 1 337 ? 3.918 -31.578 -4.406 1 83.94 337 ASP B N 1
ATOM 5484 C CA . ASP B 1 337 ? 2.988 -32.688 -4.508 1 83.94 337 ASP B CA 1
ATOM 5485 C C . ASP B 1 337 ? 2.762 -33.094 -5.965 1 83.94 337 ASP B C 1
ATOM 5487 O O . ASP B 1 337 ? 1.91 -33.938 -6.258 1 83.94 337 ASP B O 1
ATOM 5491 N N . GLY B 1 338 ? 3.4 -32.438 -6.848 1 86 338 GLY B N 1
ATOM 5492 C CA . GLY B 1 338 ? 3.303 -32.75 -8.258 1 86 338 GLY B CA 1
ATOM 5493 C C . GLY B 1 338 ? 2.125 -32.094 -8.945 1 86 338 GLY B C 1
ATOM 5494 O O . GLY B 1 338 ? 1.737 -32.5 -10.047 1 86 338 GLY B O 1
ATOM 5495 N N . LYS B 1 339 ? 1.578 -31.172 -8.336 1 89.06 339 LYS B N 1
ATOM 5496 C CA . LYS B 1 339 ? 0.431 -30.469 -8.906 1 89.06 339 LYS B CA 1
ATOM 5497 C C . LYS B 1 339 ? 0.871 -29.234 -9.688 1 89.06 339 LYS B C 1
ATOM 5499 O O . LYS B 1 339 ? 1.811 -28.547 -9.289 1 89.06 339 LYS B O 1
ATOM 5504 N N . LEU B 1 340 ? 0.124 -29.047 -10.734 1 93.56 340 LEU B N 1
ATOM 5505 C CA . LEU B 1 340 ? 0.387 -27.844 -11.516 1 93.56 340 LEU B CA 1
ATOM 5506 C C . LEU B 1 340 ? -0.214 -26.609 -10.844 1 93.56 340 LEU B C 1
ATOM 5508 O O . LEU B 1 340 ? -1.382 -26.625 -10.445 1 93.56 340 LEU B O 1
ATOM 5512 N N . VAL B 1 341 ? 0.621 -25.562 -10.766 1 93.25 341 VAL B N 1
ATOM 5513 C CA . VAL B 1 341 ? 0.2 -24.344 -10.094 1 93.25 341 VAL B CA 1
ATOM 5514 C C . VAL B 1 341 ? 0.498 -23.141 -10.977 1 93.25 341 VAL B C 1
ATOM 5516 O O . VAL B 1 341 ? 1.581 -23.031 -11.562 1 93.25 341 VAL B O 1
ATOM 5519 N N . VAL B 1 342 ? -0.519 -22.328 -11.109 1 93.69 342 VAL B N 1
ATOM 5520 C CA . VAL B 1 342 ? -0.331 -21 -11.711 1 93.69 342 VAL B CA 1
ATOM 5521 C C . VAL B 1 342 ? -0.467 -19.922 -10.633 1 93.69 342 VAL B C 1
ATOM 5523 O O . VAL B 1 342 ? -1.502 -19.828 -9.969 1 93.69 342 VAL B O 1
ATOM 5526 N N . LYS B 1 343 ? 0.572 -19.125 -10.539 1 91.5 343 LYS B N 1
ATOM 5527 C CA . LYS B 1 343 ? 0.537 -18.156 -9.445 1 91.5 343 LYS B CA 1
ATOM 5528 C C . LYS B 1 343 ? 1.177 -16.828 -9.852 1 91.5 343 LYS B C 1
ATOM 5530 O O . LYS B 1 343 ? 2.18 -16.828 -10.57 1 91.5 343 LYS B O 1
ATOM 5535 N N . ASN B 1 344 ? 0.534 -15.812 -9.375 1 89.94 344 ASN B N 1
ATOM 5536 C CA . ASN B 1 344 ? 1.114 -14.484 -9.516 1 89.94 344 ASN B CA 1
ATOM 5537 C C . ASN B 1 344 ? 1.998 -14.133 -8.32 1 89.94 344 ASN B C 1
ATOM 5539 O O . ASN B 1 344 ? 1.542 -14.148 -7.176 1 89.94 344 ASN B O 1
ATOM 5543 N N . TYR B 1 345 ? 3.184 -13.852 -8.617 1 89 345 TYR B N 1
ATOM 5544 C CA . TYR B 1 345 ? 4.098 -13.422 -7.566 1 89 345 TYR B CA 1
ATOM 5545 C C . TYR B 1 345 ? 4.34 -11.914 -7.637 1 89 345 TYR B C 1
ATOM 5547 O O . TYR B 1 345 ? 4.758 -11.398 -8.672 1 89 345 TYR B O 1
ATOM 5555 N N . PRO B 1 346 ? 4.113 -11.289 -6.496 1 88.31 346 PRO B N 1
ATOM 5556 C CA . PRO B 1 346 ? 4.359 -9.844 -6.504 1 88.31 346 PRO B CA 1
ATOM 5557 C C . PRO B 1 346 ? 5.844 -9.5 -6.43 1 88.31 346 PRO B C 1
ATOM 5559 O O . PRO B 1 346 ? 6.668 -10.359 -6.113 1 88.31 346 PRO B O 1
ATOM 5562 N N . ASP B 1 347 ? 6.238 -8.297 -6.855 1 90.56 347 ASP B N 1
ATOM 5563 C CA . ASP B 1 347 ? 7.566 -7.715 -6.68 1 90.56 347 ASP B CA 1
ATOM 5564 C C . ASP B 1 347 ? 8.633 -8.578 -7.348 1 90.56 347 ASP B C 1
ATOM 5566 O O . ASP B 1 347 ? 9.648 -8.914 -6.727 1 90.56 347 ASP B O 1
ATOM 5570 N N . MET B 1 348 ? 8.336 -8.93 -8.57 1 92.56 348 MET B N 1
ATOM 5571 C CA . MET B 1 348 ? 9.266 -9.805 -9.281 1 92.56 348 MET B CA 1
ATOM 5572 C C . MET B 1 348 ? 10.094 -9.016 -10.289 1 92.56 348 MET B C 1
ATOM 5574 O O . MET B 1 348 ? 11.234 -9.383 -10.594 1 92.56 348 MET B O 1
ATOM 5578 N N . SER B 1 349 ? 9.531 -7.926 -10.758 1 95.69 349 SER B N 1
ATOM 5579 C CA . SER B 1 349 ? 10.227 -7.125 -11.758 1 95.69 349 SER B CA 1
ATOM 5580 C C . SER B 1 349 ? 10.211 -5.645 -11.391 1 95.69 349 SER B C 1
ATOM 5582 O O . SER B 1 349 ? 9.211 -5.133 -10.891 1 95.69 349 SER B O 1
ATOM 5584 N N . VAL B 1 350 ? 11.305 -4.98 -11.727 1 96.38 350 VAL B N 1
ATOM 5585 C CA . VAL B 1 350 ? 11.445 -3.578 -11.344 1 96.38 350 VAL B CA 1
ATOM 5586 C C . VAL B 1 350 ? 10.875 -2.688 -12.453 1 96.38 350 VAL B C 1
ATOM 5588 O O . VAL B 1 350 ? 11.25 -2.818 -13.617 1 96.38 350 VAL B O 1
ATOM 5591 N N . ASP B 1 351 ? 10.031 -1.759 -12.047 1 95.06 351 ASP B N 1
ATOM 5592 C CA . ASP B 1 351 ? 9.484 -0.783 -12.984 1 95.06 351 ASP B CA 1
ATOM 5593 C C . ASP B 1 351 ? 10.172 0.571 -12.828 1 95.06 351 ASP B C 1
ATOM 5595 O O . ASP B 1 351 ? 10.461 1.245 -13.82 1 95.06 351 ASP B O 1
ATOM 5599 N N . GLU B 1 352 ? 10.406 0.915 -11.602 1 94.06 352 GLU B N 1
ATOM 5600 C CA . GLU B 1 352 ? 11.008 2.209 -11.289 1 94.06 352 GLU B CA 1
ATOM 5601 C C . GLU B 1 352 ? 12.008 2.09 -10.141 1 94.06 352 GLU B C 1
ATOM 5603 O O . GLU B 1 352 ? 11.852 1.241 -9.258 1 94.06 352 GLU B O 1
ATOM 5608 N N . CYS B 1 353 ? 12.984 2.879 -10.266 1 93.25 353 CYS B N 1
ATOM 5609 C CA . CYS B 1 353 ? 13.984 2.941 -9.211 1 93.25 353 CYS B CA 1
ATOM 5610 C C . CYS B 1 353 ? 13.922 4.273 -8.469 1 93.25 353 CYS B C 1
ATOM 5612 O O . CYS B 1 353 ? 13.414 5.262 -9.008 1 93.25 353 CYS B O 1
ATOM 5614 N N . GLY B 1 354 ? 14.383 4.293 -7.305 1 92.19 354 GLY B N 1
ATOM 5615 C CA . GLY B 1 354 ? 14.461 5.492 -6.48 1 92.19 354 GLY B CA 1
ATOM 5616 C C . GLY B 1 354 ? 15.367 5.328 -5.277 1 92.19 354 GLY B C 1
ATOM 5617 O O . GLY B 1 354 ? 15.891 4.238 -5.031 1 92.19 354 GLY B O 1
ATOM 5618 N N . CYS B 1 355 ? 15.508 6.406 -4.535 1 91.31 355 CYS B N 1
ATOM 5619 C CA . CYS B 1 355 ? 16.422 6.398 -3.391 1 91.31 355 CYS B CA 1
ATOM 5620 C C . CYS B 1 355 ? 15.648 6.219 -2.086 1 91.31 355 CYS B C 1
ATOM 5622 O O . CYS B 1 355 ? 14.625 6.871 -1.872 1 91.31 355 CYS B O 1
ATOM 5624 N N . ARG B 1 356 ? 16.156 5.238 -1.341 1 91.88 356 ARG B N 1
ATOM 5625 C CA . ARG B 1 356 ? 15.531 4.941 -0.053 1 91.88 356 ARG B CA 1
ATOM 5626 C C . ARG B 1 356 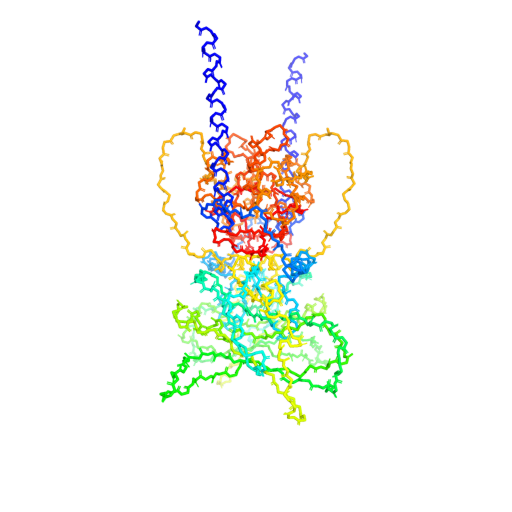? 16.594 4.73 1.026 1 91.88 356 ARG B C 1
ATOM 5628 O O . ARG B 1 356 ? 17.719 4.316 0.73 1 91.88 356 ARG B O 1
#

InterPro domains:
  IPR001111 TGF-beta, propeptide [PF00688] (22-200)
  IPR001839 Transforming growth factor-beta, C-terminal [PF00019] (255-355)
  IPR001839 Transforming growth factor-beta, C-terminal [PS51362] (239-356)
  IPR001839 Transforming growth factor-beta, C-terminal [SM00204] (255-356)
  IPR015615 Transforming growth factor-beta-like [PTHR11848] (22-356)
  IPR017948 Transforming growth factor beta, conserved site [PS00250] (273-288)
  IPR029034 Cystine-knot cytokine [G3DSA:2.10.90.10] (245-356)
  IPR029034 Cystine-knot cytokine [SSF57501] (249-356)

Secondary structure (DSSP, 8-state):
-HHHHHHHHHHHHHHHHHHHHHHHHHHHHHHTT-SSPPP--TTPPPPHHHHHHHHHHHH-SSS-B--TT--BTT--EEEEEEB-PPPPS-TT-SEEEE-B------TTSEEEEEEEEEEBP--------SEEEEEEEEEEEPPBTTTB--EEEEEEEEEEETTS--SEEEEE-HHHHHHHHHTTT-----EEEEEEESS-----HHHHB--SSGGGEEEEEEEE-S-SHHHHHHHHHHSS----------SS-BSEEE--EEEHHHHT-TTTEEE-SEEE--EEESB-PSS--TTS---HHHHHHHHHHHH-TTTSPPP-EEEEEEEEEEEEEE-TTS-EEEEEEEEEEEEEEEE-/-HHHHHHHHHHHHHHHHHHHHHHHHHHHHHHTT-SSPPP--TTPPPPHHHHHHHHHHHH-SSS-B--TT--BTT--EEEEEEB-PPPPS-TT-SEEEE-B------TTSEEEEEEEEEEBP--------SEEEEEEEEEEEPPBTTTB--EEEEEEEEEEETTS--SEEEEE-HHHHHHHHHTTT-----EEEEEEESS-----HHHHB--SSGGGEEEEEEEE-S-SHHHHHHHHHHSS----------SS-BSEEE--EEEHHHHT-TTTEEE-SEEE--EEESB-PSS--TTS---HHHHHHHHHHHH-TTTSPPP-EEEEEEEEEEEEEE-TTS-EEEEEEEEEEEEEEEE-

Foldseek 3Di:
DVVVVVVVVVVVVVVVVVVVLVVVVCVVCVLVVARDFADADPPDDDFPVVVVQLVCCQPPLFCQRPDPPQRLRAFFKKWKWWWPFDDDPDQLDQKGWTATPDQDDDPLKAFRWKKKKWFWDPPPPPCVAQKKKKWKWAFQAPDDVPPGHTDIDTDWMDIDGVVPDDRMDMTTDSVNVVVCVVVNNPRRPTMMMGMAGPVRDRDGPVNTTPSPDRSRIMMMTTIHSPPRVVPVVVVVVPPPDPDDDDDDDDPQDQKWKAWDKDACVVSPNCSWWPPDRIDTAIWIDGFCAPPNPPQAPEDPVQVVLNVVCVVPVPPGPHFGKGAPDAGWGWIWGAGNVRITMIGIGTRRHGDTIHTD/DVVVVVVVVVVVVVVVVVVVLVVVVCVVCVLVVANDFADADPPDDDFPVVVVQLVQCQPPLACQRPDPPQRLRAFFKKWKWWWPFDDDPDQLDQKGWTATPDQADDPLKAFRWKKKKWFWDPPPPPCVAQKKKKWKWAFQAPDDVPPGHTDIDTDFMDIDGVVPDDRMDMTTDSVNVVVCVVVNNPRRPTMMMGMAGPVRDRDGPVNTTPSPDRSRIMMMTTIHSPPRVVPVVVVVVPPPDPDDDDDDDDPQDQKWKAWDKDACVVSPNCSWWPPDRIDTAIWIAGFCAPPNPPQAPEDPVQVVLNVVCVVPVPPGPHFGKGAPDAGWGWIWGAGNVRITMIGIGTRRHGDTIHTD

Organism: Aphis glycines (NCBI:txid307491)

Solvent-accessible surface area (backbone atoms only — not comparable to full-atom values): 39144 Å² total; per-residue (Å²): 115,66,68,61,52,51,51,50,51,52,49,49,52,48,46,49,50,47,53,48,45,52,43,40,48,48,51,49,30,46,72,72,71,31,94,58,83,39,64,62,68,91,86,70,76,79,37,65,67,57,52,50,47,47,53,49,51,59,67,37,87,48,50,42,50,80,48,83,91,48,75,24,62,69,27,38,32,37,36,51,38,51,48,67,37,68,75,67,89,53,74,75,33,40,59,46,57,42,28,62,88,66,72,80,77,60,83,70,40,40,81,53,39,27,34,39,38,38,26,45,48,86,64,78,59,88,66,76,58,58,49,39,33,40,37,36,26,35,33,72,37,80,50,41,89,96,75,42,76,54,43,72,42,81,64,36,73,49,78,42,50,62,78,61,77,58,68,57,48,77,42,56,39,36,68,55,53,52,53,28,57,76,54,67,37,72,70,70,68,33,36,37,38,32,48,45,38,85,85,65,50,86,54,35,44,68,68,44,30,41,76,78,48,42,72,32,26,34,38,38,41,27,22,20,66,66,69,54,63,66,52,55,64,55,48,76,70,59,76,72,82,82,80,87,86,82,84,84,88,93,59,97,50,57,52,34,72,41,89,36,73,47,46,29,61,81,75,65,41,48,77,32,38,72,31,58,68,50,50,72,25,37,46,43,44,44,49,50,51,80,69,68,49,87,80,38,61,51,41,58,33,24,49,52,36,36,48,47,14,73,75,36,60,90,79,32,64,66,33,37,27,22,63,73,36,57,36,66,42,54,37,31,29,41,38,71,86,57,36,45,34,36,33,58,37,64,41,40,21,53,74,37,38,18,28,55,114,65,67,60,53,51,52,50,52,51,49,49,50,49,47,49,51,47,53,46,46,51,42,41,49,48,51,49,31,46,73,72,71,32,92,58,83,39,64,61,67,92,84,69,77,82,36,65,68,57,52,50,48,46,52,50,52,59,66,38,88,50,53,42,51,78,48,84,92,49,75,25,59,70,27,39,32,36,37,51,38,52,47,67,38,70,78,68,89,54,72,75,34,38,58,47,59,43,29,62,87,68,70,80,75,59,82,69,40,41,81,52,38,28,33,38,36,38,26,45,48,85,63,82,58,90,66,76,58,58,50,40,33,40,38,35,25,35,32,73,37,83,50,41,90,97,73,44,76,55,44,70,41,80,63,38,74,47,77,43,49,63,80,60,77,57,69,57,50,77,42,58,38,38,69,54,52,52,54,27,58,76,54,69,38,71,69,70,68,32,36,36,40,34,49,43,38,85,86,66,51,85,54,34,45,68,66,43,30,40,76,77,49,41,72,30,26,34,38,38,40,27,23,19,66,66,68,54,64,67,51,56,64,55,49,76,69,58,76,72,82,81,78,87,85,80,84,83,87,91,59,95,50,55,52,34,72,43,89,37,74,47,45,30,61,80,73,65,39,48,77,30,38,71,32,58,68,49,48,74,25,37,46,43,44,43,50,50,52,81,66,68,48,88,80,39,64,52,41,58,32,24,50,51,38,36,47,47,15,73,75,34,58,89,79,32,63,66,33,37,30,22,63,72,35,58,35,65,42,55,38,32,29,41,38,72,85,57,35,44,34,36,35,57,36,65,40,41,22,53,75,37,37,19,27,55